Protein AF-A0A9D1Z4T7-F1 (afdb_monomer_lite)

Radius of gyration: 43.43 Å; chains: 1; bounding box: 128×98×97 Å

InterPro domains:
  IPR003540 ADP ribosyltransferase [PF03496] (387-514)
  IPR003540 ADP ribosyltransferase [PF03496] (597-649)
  IPR025295 eCIS core domain [PF13699] (48-120)

Sequence (716 aa):
MTSQVYRARRRGKAALAPRAPQAKGPSLEQLRGGAMPTAEQLGHKVDLPQAIRGKMEASFGADLGGVELYESQTVAQAGAQAMTMGNKIGFAPGALDFASSAGQALLGHELSHVVSQARGEVAGRGFLNNQALEARADREGAMAAAGENVYSGPVTPISTASTALSAAGPMQAKKPKEKKAEKALAYMTSDGRSQEVDQYFAGKFGDAQNRGAMSNSHMFRLFSRQSYGKSQEEKDDLYDMYTNADRRGEYLAHVQGLVNQTMNMDMDAFKLEKEKDLLKGGQRVHDVTTDLLALSDVVKDNQKDLGYSDSFVKEQFGARREYMINAKNDVRGRLREIVGQAEKGSTAASPRNQLAFGETGQNQGFEDFKTRFLEGNRKKALSDVAEQYNAVSMSQYEAATPEQRAAAKDYIRDSRDMNGLLRGNVEIPQEQRAELEEKIEQVSSMMQTTESDQTGYRAISDAALLPLLSQAGMEDVIKANGTIDHEALLRQKDRMIGMTFQDKGFVSTTAASQFAEKWGEGIGRRDLNFFKQRALERRGITQEERERKENKPLLEDLEGERGKKMSVANRQQYYGALADNLLKGDEAIKESDIGSHTMEIALPKGSKAAYIDSASTISGKLGENTLPHQQMEILLNRGSRFRISDILPKLDEHGKSLPNQFRIIMELLQEEEEQGGTSEVSAPPAETAGQSLDVDSMSPAEKKKYMIQKLNGMRG

Organism: NCBI:txid2838622

Foldseek 3Di:
DDDDDDDDDDDDDPDDDDDPDDDDADDLVCLQVQDDQDPVQLAAWDDDDPVLQVLLCLQAVERLVQAIEGAHCNCVNNQFQWKEFQRYIRGHPPSADPVDLNNQLVVQLNVLLNSCQLVVVAADGGADDDPVSSVLSNVRSNCSSVSHHSDDDPDDYSPPPPPRSPGGGYMYGHHPPPDLLNVLLVLLVDPPLLVVQLVLCCVVPVGSVCLDQPPDPLLSLLLSLVCGPDDSVVNVVSSCCSRPPVNVVVVLVVLLVLVVVLLPDQLVLLPQDDPVSLSVCLNVLSSSLSNLVSSLVVCVVCVVVNVHDPCCSCQVSVLSNVSSVLSNVVSSVVSCVVVVNDDPPPPDDPPPSPQDDDDDDGNPSSVVSSVVVVVVVLLVVLVVLCVVLVVQQLVLLVVADPLLLVLLLVCVVPVCVLLCVLQVNDDDPPVCVVVSVSSLVSPQVSWDFFQAKAKFKAKDKQVVCVVVCVVLVNCVQQDLLGFGVLVVCQVVVVSQAQDKDWRQGKDKTARRNVLNVVVLVCHLVVCQLVSLLSSCVSVDADPVLCPDPQLVVLCCCCVDPNVVVDDPVVNSVSSVSNSVVPQDDPSRTDSLSMEIEMEIEIQGGGAIWHFRWNCCSPPVDDDPPCSVPTRRIIMHHRGWMKRFNDKAFDADPVRHGDPRYIYTYIYTDDPVCVPPDPPPPPDDDPPDDDDDDDLVPDDPVVNVVVVVVVVVVVVD

Secondary structure (DSSP, 8-state):
-----------PPP-PPPPPPPPPPPPHHHHHTTPPPPHHHH-EEE---HHHHHHHHHHHTS--TT-EEEE-HHHHHTT-SEEEETTEEEE-TTT--SSSHHHHHHHHHHHHHHHHHHTTSS--SSB---HHHHHHHHHHHHHHHHT--S--S-PPP--TT-TT-SS-SPBEEE-----HHHHHHHHHH--HHHHHHHHHHHHHHSSTT--TT---HHHHHHHHHHSTT--HHHHHHHHHHHH-GGGHHHHHHHHHHHHHHHHHS-GGGG---SHHHHHHHHHHHHHHHHHHHHHHHHHHHTTTTTT--HHIIIIIIHHHHHHHHHHHHHHHHHHHHHHT---TT-----TT------SSSTTHHHHHHHHHHHHHHHHHHHHHHHHHHHHHHHHHHHHS-HHHHHHHHHHHH--HHHHHHHHT-S---HHHHHHHHHHHHHHHHT-EE-SS-EEEEEEEEHHHHHHHHHHTT-GGGB-TTS-B-HHHHHHTGGGTTT-EEE-SS-EEEES-HHHHHHHHTTHHHHHHHHHHHHHHHHH---HHHHHSTTTHHHHHHHHSHHHHHS-HHHHHHHHHHHHHHH--GGG---GGGS-EEEEEEEE-TT-EEEE--HHHHHHS---TT-GGG---EEEEPTT-EEEEEEEEEEE-TTSPEEEEEEEEEEEEPPGGGGSS-------S--SS------STTS-HHHHHHHHHHHHHHTT-

Structure (mmCIF, N/CA/C/O backbone):
data_AF-A0A9D1Z4T7-F1
#
_entry.id   AF-A0A9D1Z4T7-F1
#
loop_
_atom_site.group_PDB
_atom_site.id
_atom_site.type_symbol
_atom_site.label_atom_id
_atom_site.label_alt_id
_atom_site.label_comp_id
_atom_site.label_asym_id
_atom_site.label_entity_id
_atom_site.label_seq_id
_atom_site.pdbx_PDB_ins_code
_atom_site.Cartn_x
_atom_site.Cartn_y
_atom_site.Cartn_z
_atom_site.occupancy
_atom_site.B_iso_or_equiv
_atom_site.auth_seq_id
_atom_site.auth_comp_id
_atom_site.auth_asym_id
_atom_site.auth_atom_id
_atom_site.pdbx_PDB_model_num
ATOM 1 N N . MET A 1 1 ? 48.110 54.862 -19.129 1.00 35.59 1 MET A N 1
ATOM 2 C CA . MET A 1 1 ? 47.357 54.485 -17.915 1.00 35.59 1 MET A CA 1
ATOM 3 C C . MET A 1 1 ? 47.207 52.965 -17.935 1.00 35.59 1 MET A C 1
ATOM 5 O O . MET A 1 1 ? 46.443 52.466 -18.742 1.00 35.59 1 MET A O 1
ATOM 9 N N . THR A 1 2 ? 48.229 52.233 -17.463 1.00 29.23 2 THR A N 1
ATOM 10 C CA . THR A 1 2 ? 48.424 51.679 -16.086 1.00 29.23 2 THR A CA 1
ATOM 11 C C . THR A 1 2 ? 47.666 50.347 -15.907 1.00 29.23 2 THR A C 1
ATOM 13 O O . THR A 1 2 ? 46.447 50.378 -15.879 1.00 29.23 2 THR A O 1
ATOM 16 N N . SER A 1 3 ? 48.308 49.165 -16.047 1.00 24.89 3 SER A N 1
ATOM 17 C CA . SER A 1 3 ? 49.185 48.422 -15.081 1.00 24.89 3 SER A CA 1
ATOM 18 C C . SER A 1 3 ? 48.351 47.784 -13.944 1.00 24.89 3 SER A C 1
ATOM 20 O O . SER A 1 3 ? 47.510 48.493 -13.415 1.00 24.89 3 SER A O 1
ATOM 22 N N . GLN A 1 4 ? 48.417 46.511 -13.510 1.00 28.38 4 GLN A N 1
ATOM 23 C CA . GLN A 1 4 ? 49.455 45.462 -13.319 1.00 28.38 4 GLN A CA 1
ATOM 24 C C . GLN A 1 4 ? 48.747 44.072 -13.409 1.00 28.38 4 GLN A C 1
ATOM 26 O O . GLN A 1 4 ? 47.584 43.990 -13.039 1.00 28.38 4 GLN A O 1
ATOM 31 N N . VAL A 1 5 ? 49.221 42.947 -13.970 1.00 37.22 5 VAL A N 1
ATOM 32 C CA . VAL A 1 5 ? 50.408 42.074 -13.779 1.00 37.22 5 VAL A CA 1
ATOM 33 C C . VAL A 1 5 ? 50.626 41.530 -12.358 1.00 37.22 5 VAL A C 1
ATOM 35 O O . VAL A 1 5 ? 51.146 42.247 -11.517 1.00 37.22 5 VAL A O 1
ATOM 38 N N . TYR A 1 6 ? 50.428 40.213 -12.175 1.00 25.22 6 TYR A N 1
ATOM 39 C CA . TYR A 1 6 ? 51.350 39.341 -11.423 1.00 25.22 6 TYR A CA 1
ATOM 40 C C . TYR A 1 6 ? 51.394 37.903 -12.004 1.00 25.22 6 TYR A C 1
ATOM 42 O O . TYR A 1 6 ? 50.401 37.182 -12.027 1.00 25.22 6 TYR A O 1
ATOM 50 N N . ARG A 1 7 ? 52.585 37.517 -12.504 1.00 29.53 7 ARG A N 1
ATOM 51 C CA . ARG A 1 7 ? 53.082 36.142 -12.793 1.00 29.53 7 ARG A CA 1
ATOM 52 C C . ARG A 1 7 ? 53.357 35.416 -11.450 1.00 29.53 7 ARG A C 1
ATOM 54 O O . ARG A 1 7 ? 53.433 36.088 -10.436 1.00 29.53 7 ARG A O 1
ATOM 61 N N . ALA A 1 8 ? 53.593 34.108 -11.294 1.00 27.72 8 ALA A N 1
ATOM 62 C CA . ALA A 1 8 ? 54.544 33.163 -11.911 1.00 27.72 8 ALA A CA 1
ATOM 63 C C . ALA A 1 8 ? 54.361 31.804 -11.157 1.00 27.72 8 ALA A C 1
ATOM 65 O O . ALA A 1 8 ? 53.869 31.816 -10.039 1.00 27.72 8 ALA A O 1
ATOM 66 N N . ARG A 1 9 ? 54.736 30.598 -11.609 1.00 23.77 9 ARG A N 1
ATOM 67 C CA . ARG A 1 9 ? 56.017 30.156 -12.185 1.00 23.77 9 ARG A CA 1
ATOM 68 C C . ARG A 1 9 ? 55.838 28.857 -12.982 1.00 23.77 9 ARG A C 1
ATOM 70 O O . ARG A 1 9 ? 55.333 27.865 -12.471 1.00 23.77 9 ARG A O 1
ATOM 77 N N . ARG A 1 10 ? 56.417 28.835 -14.185 1.00 33.09 10 ARG A N 1
ATOM 78 C CA . ARG A 1 10 ? 56.965 27.614 -14.790 1.00 33.09 10 ARG A CA 1
ATOM 79 C C . ARG A 1 10 ? 58.245 27.220 -14.040 1.00 33.09 10 ARG A C 1
ATOM 81 O O . ARG A 1 10 ? 59.089 28.081 -13.796 1.00 33.09 10 ARG A O 1
ATOM 88 N N . ARG A 1 11 ? 58.433 25.925 -13.779 1.00 27.83 11 ARG A N 1
ATOM 89 C CA . ARG A 1 11 ? 59.758 25.281 -13.748 1.00 27.83 11 ARG A CA 1
ATOM 90 C C . ARG A 1 11 ? 59.817 24.272 -14.897 1.00 27.83 11 ARG A C 1
ATOM 92 O O . ARG A 1 11 ? 58.804 23.683 -15.256 1.00 27.83 11 ARG A O 1
ATOM 99 N N . GLY A 1 12 ? 60.972 24.239 -15.552 1.00 26.50 12 GLY A N 1
ATOM 100 C CA . GLY A 1 12 ? 61.165 23.744 -16.908 1.00 26.50 12 GLY A CA 1
ATOM 101 C C . GLY A 1 12 ? 61.064 22.233 -17.100 1.00 26.50 12 GLY A C 1
ATOM 102 O O . GLY A 1 12 ? 61.137 21.444 -16.165 1.00 26.50 12 GLY A O 1
ATOM 103 N N . LYS A 1 13 ? 60.926 21.884 -18.382 1.00 30.98 13 LYS A N 1
ATOM 104 C CA . LYS A 1 13 ? 61.058 20.544 -18.949 1.00 30.98 13 LYS A CA 1
ATOM 105 C C . LYS A 1 13 ? 62.427 19.945 -18.603 1.00 30.98 13 LYS A C 1
ATOM 107 O O . LYS A 1 13 ? 63.443 20.529 -18.967 1.00 30.98 13 LYS A O 1
ATOM 112 N N . ALA A 1 14 ? 62.434 18.738 -18.045 1.00 30.55 14 ALA A N 1
ATOM 113 C CA . ALA A 1 14 ? 63.383 17.722 -18.485 1.00 30.55 14 ALA A CA 1
ATOM 114 C C . ALA A 1 14 ? 62.743 17.029 -19.697 1.00 30.55 14 ALA A C 1
ATOM 116 O O . ALA A 1 14 ? 61.605 16.564 -19.624 1.00 30.55 14 ALA A O 1
ATOM 117 N N . ALA A 1 15 ? 63.417 17.064 -20.844 1.00 30.42 15 ALA A N 1
ATOM 118 C CA . ALA A 1 15 ? 62.935 16.452 -22.072 1.00 30.42 15 ALA A CA 1
ATOM 119 C C . ALA A 1 15 ? 63.027 14.922 -21.967 1.00 30.42 15 ALA A C 1
ATOM 121 O O . ALA A 1 15 ? 64.119 14.366 -21.970 1.00 30.42 15 ALA A O 1
ATOM 122 N N . LEU A 1 16 ? 61.879 14.247 -21.911 1.00 33.41 16 LEU A N 1
ATOM 123 C CA . LEU A 1 16 ? 61.762 12.881 -22.417 1.00 33.41 16 LEU A CA 1
ATOM 124 C C . LEU A 1 16 ? 61.602 12.989 -23.937 1.00 33.41 16 LEU A C 1
ATOM 126 O O . LEU A 1 16 ? 60.751 13.742 -24.418 1.00 33.41 16 LEU A O 1
ATOM 130 N N . ALA A 1 17 ? 62.459 12.293 -24.680 1.00 34.31 17 ALA A N 1
ATOM 131 C CA . ALA A 1 17 ? 62.397 12.218 -26.136 1.00 34.31 17 ALA A CA 1
ATOM 132 C C . ALA A 1 17 ? 60.986 11.801 -26.609 1.00 34.31 17 ALA A C 1
ATOM 134 O O . ALA A 1 17 ? 60.323 11.017 -25.921 1.00 34.31 17 ALA A O 1
ATOM 135 N N . PRO A 1 18 ? 60.499 12.294 -27.765 1.00 33.56 18 PRO A N 1
ATOM 136 C CA . PRO A 1 18 ? 59.221 11.851 -28.302 1.00 33.56 18 PRO A CA 1
ATOM 137 C C . PRO A 1 18 ? 59.297 10.350 -28.600 1.00 33.56 18 PRO A C 1
ATOM 139 O O . PRO A 1 18 ? 60.112 9.898 -29.402 1.00 33.56 18 PRO A O 1
ATOM 142 N N . ARG A 1 19 ? 58.442 9.571 -27.932 1.00 37.16 19 ARG A N 1
ATOM 143 C CA . ARG A 1 19 ? 58.205 8.167 -28.272 1.00 37.16 19 ARG A CA 1
ATOM 144 C C . ARG A 1 19 ? 57.609 8.147 -29.683 1.00 37.16 19 ARG A C 1
ATOM 146 O O . ARG A 1 19 ? 56.623 8.841 -29.930 1.00 37.16 19 ARG A O 1
ATOM 153 N N . ALA A 1 20 ? 58.235 7.410 -30.598 1.00 34.78 20 ALA A N 1
ATOM 154 C CA . ALA A 1 20 ? 57.762 7.265 -31.972 1.00 34.78 20 ALA A CA 1
ATOM 155 C C . ALA A 1 20 ? 56.278 6.833 -32.001 1.00 34.78 20 ALA A C 1
ATOM 157 O O . ALA A 1 20 ? 55.852 6.083 -31.114 1.00 34.78 20 ALA A O 1
ATOM 158 N N . PRO A 1 21 ? 55.478 7.293 -32.982 1.00 35.72 21 PRO A N 1
ATOM 159 C CA . PRO A 1 21 ? 54.086 6.877 -33.109 1.00 35.72 21 PRO A CA 1
ATOM 160 C C . PRO A 1 21 ? 54.022 5.355 -33.291 1.00 35.72 21 PRO A C 1
ATOM 162 O O . PRO A 1 21 ? 54.580 4.816 -34.243 1.00 35.72 21 PRO A O 1
ATOM 165 N N . GLN A 1 22 ? 53.353 4.657 -32.370 1.00 44.00 22 GLN A N 1
ATOM 166 C CA . GLN A 1 22 ? 53.022 3.243 -32.550 1.00 44.00 22 GLN A CA 1
ATOM 167 C C . GLN A 1 22 ? 52.047 3.125 -33.727 1.00 44.00 22 GLN A C 1
ATOM 169 O O . GLN A 1 22 ? 51.036 3.832 -33.766 1.00 44.00 22 GLN A O 1
ATOM 174 N N . ALA A 1 23 ? 52.358 2.260 -34.693 1.00 42.12 23 ALA A N 1
ATOM 175 C CA . ALA A 1 23 ? 51.471 1.974 -35.812 1.00 42.12 23 ALA A CA 1
ATOM 176 C C . ALA A 1 23 ? 50.106 1.502 -35.276 1.00 42.12 23 ALA A C 1
ATOM 178 O O . ALA A 1 23 ? 50.036 0.557 -34.491 1.00 42.12 23 ALA A O 1
ATOM 179 N N . LYS A 1 24 ? 49.015 2.175 -35.667 1.00 46.69 24 LYS A N 1
ATOM 180 C CA . LYS A 1 24 ? 47.655 1.701 -35.378 1.00 46.69 24 LYS A CA 1
ATOM 181 C C . LYS A 1 24 ? 47.441 0.391 -36.144 1.00 46.69 24 LYS A C 1
ATOM 183 O O . LYS A 1 24 ? 47.564 0.386 -37.367 1.00 46.69 24 LYS A O 1
ATOM 188 N N . GLY A 1 25 ? 47.164 -0.697 -35.425 1.00 49.88 25 GLY A N 1
ATOM 189 C CA . GLY A 1 25 ? 46.837 -1.994 -36.021 1.00 49.88 25 GLY A CA 1
ATOM 190 C C . GLY A 1 25 ? 45.512 -1.964 -36.801 1.00 49.88 25 GLY A C 1
ATOM 191 O O . GLY A 1 25 ? 44.742 -1.007 -36.663 1.00 49.88 25 GLY A O 1
ATOM 192 N N . PRO A 1 26 ? 45.240 -2.988 -37.632 1.00 52.41 26 PRO A N 1
ATOM 193 C CA . PRO A 1 26 ? 43.985 -3.100 -38.372 1.00 52.41 26 PRO A CA 1
ATOM 194 C C . PRO A 1 26 ? 42.777 -3.171 -37.425 1.00 52.41 26 PRO A C 1
ATOM 196 O O . PRO A 1 26 ? 42.833 -3.807 -36.372 1.00 52.41 26 PRO A O 1
ATOM 199 N N . SER A 1 27 ? 41.671 -2.523 -37.801 1.00 53.34 27 SER A N 1
ATOM 200 C CA . SER A 1 27 ? 40.417 -2.584 -37.047 1.00 53.34 27 SER A CA 1
ATOM 201 C C . SER A 1 27 ? 39.805 -3.989 -37.096 1.00 53.34 27 SER A C 1
ATOM 203 O O . SER A 1 27 ? 40.069 -4.784 -38.000 1.00 53.34 27 SER A O 1
ATOM 205 N N . LEU A 1 28 ? 38.922 -4.290 -36.144 1.00 49.91 28 LEU A N 1
ATOM 206 C CA . LEU A 1 28 ? 38.192 -5.561 -36.091 1.00 49.91 28 LEU A CA 1
ATOM 207 C C . LEU A 1 28 ? 37.354 -5.797 -37.368 1.00 49.91 28 LEU A C 1
ATOM 209 O O . LEU A 1 28 ? 37.189 -6.936 -37.787 1.00 49.91 28 LEU A O 1
ATOM 213 N N . GLU A 1 29 ? 36.890 -4.733 -38.035 1.00 49.91 29 GLU A N 1
ATOM 214 C CA . GLU A 1 29 ? 36.242 -4.792 -39.357 1.00 49.91 29 GLU A CA 1
ATOM 215 C C . GLU A 1 29 ? 37.217 -5.137 -40.490 1.00 49.91 29 GLU A C 1
ATOM 217 O O . GLU A 1 29 ? 36.871 -5.919 -41.372 1.00 49.91 29 GLU A O 1
ATOM 222 N N . GLN A 1 30 ? 38.452 -4.630 -40.447 1.00 56.03 30 GLN A N 1
ATOM 223 C CA . GLN A 1 30 ? 39.493 -4.971 -41.424 1.00 56.03 30 GLN A CA 1
ATOM 224 C C . GLN A 1 30 ? 39.951 -6.430 -41.268 1.00 56.03 30 GLN A C 1
ATOM 226 O O . GLN A 1 30 ? 40.103 -7.135 -42.264 1.00 56.03 30 GLN A O 1
ATOM 231 N N . LEU A 1 31 ? 40.074 -6.917 -40.029 1.00 53.84 31 LEU A N 1
ATOM 232 C CA . LEU A 1 31 ? 40.346 -8.329 -39.734 1.00 53.84 31 LEU A CA 1
ATOM 233 C C . LEU A 1 31 ? 39.171 -9.238 -40.144 1.00 53.84 31 LEU A C 1
ATOM 235 O O . LEU A 1 31 ? 39.383 -10.307 -40.717 1.00 53.84 31 LEU A O 1
ATOM 239 N N . ARG A 1 32 ? 37.920 -8.801 -39.929 1.00 52.25 32 ARG A N 1
ATOM 240 C CA . ARG A 1 32 ? 36.710 -9.499 -40.415 1.00 52.25 32 ARG A CA 1
ATOM 241 C C . ARG A 1 32 ? 36.641 -9.563 -41.943 1.00 52.25 32 ARG A C 1
ATOM 243 O O . ARG A 1 32 ? 36.168 -10.563 -42.471 1.00 52.25 32 ARG A O 1
ATOM 250 N N . GLY A 1 33 ? 37.152 -8.547 -42.640 1.00 52.56 33 GLY A N 1
ATOM 251 C CA . GLY A 1 33 ? 37.275 -8.504 -44.102 1.00 52.56 33 GLY A CA 1
ATOM 252 C C . GLY A 1 33 ? 38.430 -9.331 -44.684 1.00 52.56 33 GLY A C 1
ATOM 253 O O . GLY A 1 33 ? 38.653 -9.283 -45.891 1.00 52.56 33 GLY A O 1
ATOM 254 N N . GLY A 1 34 ? 39.173 -10.077 -43.856 1.00 51.28 34 GLY A N 1
ATOM 255 C CA . GLY A 1 34 ? 40.277 -10.933 -44.299 1.00 51.28 34 GLY A CA 1
ATOM 256 C C . GLY A 1 34 ? 41.631 -10.230 -44.428 1.00 51.28 34 GLY A C 1
ATOM 257 O O . GLY A 1 34 ? 42.542 -10.799 -45.028 1.00 51.28 34 GLY A O 1
ATOM 258 N N . ALA A 1 35 ? 41.795 -9.017 -43.881 1.00 55.53 35 ALA A N 1
ATOM 259 C CA . ALA A 1 35 ? 43.108 -8.383 -43.804 1.00 55.53 35 ALA A CA 1
ATOM 260 C C . ALA A 1 35 ? 44.002 -9.158 -42.826 1.00 55.53 35 ALA A C 1
ATOM 262 O O . ALA A 1 35 ? 43.663 -9.334 -41.658 1.00 55.53 35 ALA A O 1
ATOM 263 N N . MET A 1 36 ? 45.148 -9.616 -43.319 1.00 56.28 36 MET A N 1
ATOM 264 C CA . MET A 1 36 ? 46.124 -10.378 -42.544 1.00 56.28 36 MET A CA 1
ATOM 265 C C . MET A 1 36 ? 47.027 -9.407 -41.772 1.00 56.28 36 MET A C 1
ATOM 267 O O . MET A 1 36 ? 47.602 -8.518 -42.408 1.00 56.28 36 MET A O 1
ATOM 271 N N . PRO A 1 37 ? 47.214 -9.562 -40.448 1.00 60.50 37 PRO A N 1
ATOM 272 C CA . PRO A 1 37 ? 48.239 -8.816 -39.732 1.00 60.50 37 PRO A CA 1
ATOM 273 C C . PRO A 1 37 ? 49.624 -9.106 -40.334 1.00 60.50 37 PRO A C 1
ATOM 275 O O . PRO A 1 37 ? 50.024 -10.267 -40.456 1.00 60.50 37 PRO A O 1
ATOM 278 N N . THR A 1 38 ? 50.377 -8.075 -40.719 1.00 62.81 38 THR A N 1
ATOM 279 C CA . THR A 1 38 ? 51.785 -8.222 -41.117 1.00 62.81 38 THR A CA 1
ATOM 280 C C . THR A 1 38 ? 52.626 -8.702 -39.928 1.00 62.81 38 THR A C 1
ATOM 282 O O . THR A 1 38 ? 52.229 -8.566 -38.771 1.00 62.81 38 THR A O 1
ATOM 285 N N . ALA A 1 39 ? 53.819 -9.253 -40.183 1.00 58.50 39 ALA A N 1
ATOM 286 C CA . ALA A 1 39 ? 54.732 -9.661 -39.107 1.00 58.50 39 ALA A CA 1
ATOM 287 C C . ALA A 1 39 ? 55.070 -8.495 -38.151 1.00 58.50 39 ALA A C 1
ATOM 289 O O . ALA A 1 39 ? 55.220 -8.703 -36.953 1.00 58.50 39 ALA A O 1
ATOM 290 N N . GLU A 1 40 ? 55.097 -7.263 -38.666 1.00 57.31 40 GLU A N 1
ATOM 291 C CA . GLU A 1 40 ? 55.270 -6.029 -37.887 1.00 57.31 40 GLU A CA 1
ATOM 292 C C . GLU A 1 40 ? 54.035 -5.693 -37.025 1.00 57.31 40 GLU A C 1
ATOM 294 O O . GLU A 1 40 ? 54.168 -5.096 -35.960 1.00 57.31 40 GLU A O 1
ATOM 299 N N . GLN A 1 41 ? 52.834 -6.100 -37.453 1.00 63.69 41 GLN A N 1
ATOM 300 C CA . GLN A 1 41 ? 51.561 -5.889 -36.746 1.00 63.69 41 GLN A CA 1
ATOM 301 C C . GLN A 1 41 ? 51.259 -6.972 -35.698 1.00 63.69 41 GLN A C 1
ATOM 303 O O . GLN A 1 41 ? 50.492 -6.723 -34.763 1.00 63.69 41 GLN A O 1
ATOM 308 N N . LEU A 1 42 ? 51.858 -8.161 -35.827 1.00 66.50 42 LEU A N 1
ATOM 309 C CA . LEU A 1 42 ? 51.815 -9.204 -34.798 1.00 66.50 42 LEU A CA 1
ATOM 310 C C . LEU A 1 42 ? 52.702 -8.865 -33.594 1.00 66.50 42 LEU A C 1
ATOM 312 O O . LEU A 1 42 ? 52.468 -9.406 -32.524 1.00 66.50 42 LEU A O 1
ATOM 316 N N . GLY A 1 43 ? 53.620 -7.905 -33.710 1.00 74.50 43 GLY A N 1
ATOM 317 C CA . GLY A 1 43 ? 54.406 -7.409 -32.582 1.00 74.50 43 GLY A CA 1
ATOM 318 C C . GLY A 1 43 ? 55.694 -8.199 -32.354 1.00 74.50 43 GLY A C 1
ATOM 319 O O . GLY A 1 43 ? 56.370 -8.593 -33.304 1.00 74.50 43 GLY A O 1
ATOM 320 N N . HIS A 1 44 ? 56.090 -8.368 -31.093 1.00 81.50 44 HIS A N 1
ATOM 321 C CA . HIS A 1 44 ? 57.402 -8.915 -30.740 1.00 81.50 44 HIS A CA 1
ATOM 322 C C . HIS A 1 44 ? 57.407 -10.441 -30.821 1.00 81.50 44 HIS A C 1
ATOM 324 O O . HIS A 1 44 ? 56.557 -11.087 -30.218 1.00 81.50 44 HIS A O 1
ATOM 330 N N . LYS A 1 45 ? 58.371 -11.029 -31.538 1.00 85.81 45 LYS A N 1
ATOM 331 C CA . LYS A 1 45 ? 58.524 -12.489 -31.604 1.00 85.81 45 LYS A CA 1
ATOM 332 C C . LYS A 1 45 ? 58.961 -13.042 -30.244 1.00 85.81 45 LYS A C 1
ATOM 334 O O . LYS A 1 45 ? 59.844 -12.473 -29.604 1.00 85.81 45 LYS A O 1
ATOM 339 N N . VAL A 1 46 ? 58.356 -14.153 -29.838 1.00 87.00 46 VAL A N 1
ATOM 340 C CA . VAL A 1 46 ? 58.652 -14.870 -28.594 1.00 87.00 46 VAL A CA 1
ATOM 341 C C . VAL A 1 46 ? 59.142 -16.272 -28.940 1.00 87.00 46 VAL A C 1
ATOM 343 O O . VAL A 1 46 ? 58.511 -16.984 -29.722 1.00 87.00 46 VAL A O 1
ATOM 346 N N . ASP A 1 47 ? 60.264 -16.681 -28.354 1.00 87.38 47 ASP A N 1
ATOM 347 C CA . ASP A 1 47 ? 60.785 -18.032 -28.544 1.00 87.38 47 ASP A CA 1
ATOM 348 C C . ASP A 1 47 ? 59.999 -19.037 -27.703 1.00 87.38 47 ASP A C 1
ATOM 350 O O . ASP A 1 47 ? 59.746 -18.821 -26.518 1.00 87.38 47 ASP A O 1
ATOM 354 N N . LEU A 1 48 ? 59.633 -20.165 -28.314 1.00 86.12 48 LEU A N 1
ATOM 355 C CA . LEU A 1 48 ? 59.022 -21.290 -27.613 1.00 86.12 48 LEU A CA 1
ATOM 356 C C . LEU A 1 48 ? 60.124 -22.103 -26.904 1.00 86.12 48 LEU A C 1
ATOM 358 O O . LEU A 1 48 ? 60.946 -22.710 -27.599 1.00 86.12 48 LEU A O 1
ATOM 362 N N . PRO A 1 49 ? 60.159 -22.169 -25.556 1.00 90.50 49 PRO A N 1
ATOM 363 C CA . PRO A 1 49 ? 61.206 -22.896 -24.843 1.00 90.50 49 PRO A CA 1
ATOM 364 C C . PRO A 1 49 ? 61.230 -24.379 -25.217 1.00 90.50 49 PRO A C 1
ATOM 366 O O . PRO A 1 49 ? 60.183 -25.024 -25.277 1.00 90.50 49 PRO A O 1
ATOM 369 N N . GLN A 1 50 ? 62.426 -24.946 -25.400 1.00 86.31 50 GLN A N 1
ATOM 370 C CA . GLN A 1 50 ? 62.611 -26.315 -25.903 1.00 86.31 50 GLN A CA 1
ATOM 371 C C . GLN A 1 50 ? 61.862 -27.378 -25.081 1.00 86.31 50 GLN A C 1
ATOM 373 O O . GLN A 1 50 ? 61.271 -28.289 -25.653 1.00 86.31 50 GLN A O 1
ATOM 378 N N . ALA A 1 51 ? 61.836 -27.246 -23.751 1.00 87.56 51 ALA A N 1
ATOM 379 C CA . ALA A 1 51 ? 61.118 -28.173 -22.875 1.00 87.56 51 ALA A CA 1
ATOM 380 C C . ALA A 1 51 ? 59.592 -28.131 -23.088 1.00 87.56 51 ALA A C 1
ATOM 382 O O . ALA A 1 51 ? 58.934 -29.169 -23.085 1.00 87.56 51 ALA A O 1
ATOM 383 N N . ILE A 1 52 ? 59.031 -26.938 -23.313 1.00 89.88 52 ILE A N 1
ATOM 384 C CA . ILE A 1 52 ? 57.602 -26.766 -23.604 1.00 89.88 52 ILE A CA 1
ATOM 385 C C . ILE A 1 52 ? 57.296 -27.235 -25.026 1.00 89.88 52 ILE A C 1
ATOM 387 O O . ILE A 1 52 ? 56.300 -27.924 -25.225 1.00 89.88 52 ILE A O 1
ATOM 391 N N . ARG A 1 53 ? 58.172 -26.935 -25.994 1.00 88.31 53 ARG A N 1
ATOM 392 C CA . ARG A 1 53 ? 58.065 -27.439 -27.368 1.00 88.31 53 ARG A CA 1
ATOM 393 C C . ARG A 1 53 ? 57.992 -28.964 -27.386 1.00 88.31 53 ARG A C 1
ATOM 395 O O . ARG A 1 53 ? 56.999 -29.489 -27.864 1.00 88.31 53 ARG A O 1
ATOM 402 N N . GLY A 1 54 ? 58.958 -29.656 -26.778 1.00 86.88 54 GLY A N 1
ATOM 403 C CA . GLY A 1 54 ? 58.983 -31.122 -26.755 1.00 86.88 54 GLY A CA 1
ATOM 404 C C . GLY A 1 54 ? 57.754 -31.737 -26.076 1.00 86.88 54 GLY A C 1
ATOM 405 O O . GLY A 1 54 ? 57.225 -32.741 -26.544 1.00 86.88 54 GLY A O 1
ATOM 406 N N . LYS A 1 55 ? 57.240 -31.103 -25.013 1.00 90.31 55 LYS A N 1
ATOM 407 C CA . LYS A 1 55 ? 55.990 -31.516 -24.356 1.00 90.31 55 LYS A CA 1
ATOM 408 C C . LYS A 1 55 ? 54.772 -31.380 -25.279 1.00 90.31 55 LYS A C 1
ATOM 410 O O . LYS A 1 55 ? 53.960 -32.301 -25.363 1.00 90.31 55 LYS A O 1
ATOM 415 N N . MET A 1 56 ? 54.640 -30.247 -25.967 1.00 91.62 56 MET A N 1
ATOM 416 C CA . MET A 1 56 ? 53.526 -29.998 -26.888 1.00 91.62 56 MET A CA 1
ATOM 417 C C . MET A 1 56 ? 53.627 -30.879 -28.143 1.00 91.62 56 MET A C 1
ATOM 419 O O . MET A 1 56 ? 52.624 -31.439 -28.571 1.00 91.62 56 MET A O 1
ATOM 423 N N . GLU A 1 57 ? 54.829 -31.076 -28.687 1.00 88.62 57 GLU A N 1
ATOM 424 C CA . GLU A 1 57 ? 55.096 -31.970 -29.824 1.00 88.62 57 GLU A CA 1
ATOM 425 C C . GLU A 1 57 ? 54.730 -33.420 -29.501 1.00 88.62 57 GLU A C 1
ATOM 427 O O . GLU A 1 57 ? 54.048 -34.067 -30.295 1.00 88.62 57 GLU A O 1
ATOM 432 N N . ALA A 1 58 ? 55.106 -33.911 -28.314 1.00 87.62 58 ALA A N 1
ATOM 433 C CA . ALA A 1 58 ? 54.713 -35.239 -27.847 1.00 87.62 58 ALA A CA 1
ATOM 434 C C . ALA A 1 58 ? 53.187 -35.367 -27.723 1.00 87.62 58 ALA A C 1
ATOM 436 O O . ALA A 1 58 ? 52.613 -36.344 -28.193 1.00 87.62 58 ALA A O 1
ATOM 437 N N . SER A 1 59 ? 52.531 -34.346 -27.162 1.00 88.44 59 SER A N 1
ATOM 438 C CA . SER A 1 59 ? 51.080 -34.342 -26.947 1.00 88.44 59 SER A CA 1
ATOM 439 C C . SER A 1 59 ? 50.291 -34.312 -28.264 1.00 88.44 59 SER A C 1
ATOM 441 O O . SER A 1 59 ? 49.311 -35.038 -28.417 1.00 88.44 59 SER A O 1
ATOM 443 N N . PHE A 1 60 ? 50.705 -33.495 -29.238 1.00 86.25 60 PHE A N 1
ATOM 444 C CA . PHE A 1 60 ? 50.009 -33.335 -30.524 1.00 86.25 60 PHE A CA 1
ATOM 445 C C . PHE A 1 60 ? 50.486 -34.299 -31.624 1.00 86.25 60 PHE A C 1
ATOM 447 O O . PHE A 1 60 ? 49.815 -34.423 -32.653 1.00 86.25 60 PHE A O 1
ATOM 454 N N . GLY A 1 61 ? 51.623 -34.978 -31.436 1.00 81.81 61 GLY A N 1
ATOM 455 C CA . GLY A 1 61 ? 52.225 -35.850 -32.448 1.00 81.81 61 GLY A CA 1
ATOM 456 C C . GLY A 1 61 ? 52.601 -35.102 -33.734 1.00 81.81 61 GLY A C 1
ATOM 457 O O . GLY A 1 61 ? 52.435 -35.638 -34.829 1.00 81.81 61 GLY A O 1
ATOM 458 N N . ALA A 1 62 ? 53.036 -33.844 -33.615 1.00 78.75 62 ALA A N 1
ATOM 459 C CA . ALA A 1 62 ? 53.342 -32.952 -34.733 1.00 78.75 62 ALA A CA 1
ATOM 460 C C . ALA A 1 62 ? 54.655 -32.196 -34.487 1.00 78.75 62 ALA A C 1
ATOM 462 O O . ALA A 1 62 ? 54.962 -31.878 -33.343 1.00 78.75 62 ALA A O 1
ATOM 463 N N . ASP A 1 63 ? 55.401 -31.890 -35.555 1.00 80.94 63 ASP A N 1
ATOM 464 C CA . ASP A 1 63 ? 56.576 -31.010 -35.499 1.00 80.94 63 ASP A CA 1
ATOM 465 C C . ASP A 1 63 ? 56.119 -29.551 -35.353 1.00 80.94 63 ASP A C 1
ATOM 467 O O . ASP A 1 63 ? 55.398 -29.026 -36.207 1.00 80.94 63 ASP A O 1
ATOM 471 N N . LEU A 1 64 ? 56.522 -28.899 -34.259 1.00 81.75 64 LEU A N 1
ATOM 472 C CA . LEU A 1 64 ? 56.174 -27.509 -33.959 1.00 81.75 64 LEU A CA 1
ATOM 473 C C . LEU A 1 64 ? 57.345 -26.550 -34.223 1.00 81.75 64 LEU A C 1
ATOM 475 O O . LEU A 1 64 ? 57.262 -25.362 -33.896 1.00 81.75 64 LEU A O 1
ATOM 479 N N . GLY A 1 65 ? 58.430 -27.024 -34.844 1.00 78.38 65 GLY A N 1
ATOM 480 C CA . GLY A 1 65 ? 59.607 -26.226 -35.185 1.00 78.38 65 GLY A CA 1
ATOM 481 C C . GLY A 1 65 ? 59.312 -25.042 -36.110 1.00 78.38 65 GLY A C 1
ATOM 482 O O . GLY A 1 65 ? 60.011 -24.031 -36.046 1.00 78.38 65 GLY A O 1
ATOM 483 N N . GLY A 1 66 ? 58.250 -25.137 -36.919 1.00 78.38 66 GLY A N 1
ATOM 484 C CA . GLY A 1 66 ? 57.781 -24.078 -37.818 1.00 78.38 66 GLY A CA 1
ATOM 485 C C . GLY A 1 66 ? 56.784 -23.081 -37.211 1.00 78.38 66 GLY A C 1
ATOM 486 O O . GLY A 1 66 ? 56.340 -22.187 -37.931 1.00 78.38 66 GLY A O 1
ATOM 487 N N . VAL A 1 67 ? 56.398 -23.223 -35.936 1.00 85.44 67 VAL A N 1
ATOM 488 C CA . VAL A 1 67 ? 55.430 -22.327 -35.276 1.00 85.44 67 VAL A CA 1
ATOM 489 C C . VAL A 1 67 ? 56.109 -21.045 -34.798 1.00 85.44 67 VAL A C 1
ATOM 491 O O . VAL A 1 67 ? 57.138 -21.082 -34.120 1.00 85.44 67 VAL A O 1
ATOM 494 N N . GLU A 1 68 ? 55.499 -19.903 -35.111 1.00 88.12 68 GLU A N 1
ATOM 495 C CA . GLU A 1 68 ? 55.976 -18.581 -34.707 1.00 88.12 68 GLU A CA 1
ATOM 496 C C . GLU A 1 68 ? 55.026 -17.948 -33.686 1.00 88.12 68 GLU A C 1
ATOM 498 O O . GLU A 1 68 ? 53.844 -17.745 -33.972 1.00 88.12 68 GLU A O 1
ATOM 503 N N . LEU A 1 69 ? 55.550 -17.612 -32.503 1.00 88.94 69 LEU A N 1
ATOM 504 C CA . LEU A 1 69 ? 54.791 -16.951 -31.442 1.00 88.94 69 LEU A CA 1
ATOM 505 C C . LEU A 1 69 ? 55.109 -15.459 -31.413 1.00 88.94 69 LEU A C 1
ATOM 507 O O . LEU A 1 69 ? 56.264 -15.058 -31.575 1.00 88.94 69 LEU A O 1
ATOM 511 N N . TYR A 1 70 ? 54.092 -14.648 -31.152 1.00 89.00 70 TYR A N 1
ATOM 512 C CA . TYR A 1 70 ? 54.220 -13.203 -31.039 1.00 89.00 70 TYR A CA 1
ATOM 513 C C . TYR A 1 70 ? 53.471 -12.668 -29.822 1.00 89.00 70 TYR A C 1
ATOM 515 O O . TYR A 1 70 ? 52.366 -13.110 -29.517 1.00 89.00 70 TYR A O 1
ATOM 523 N N . GLU A 1 71 ? 54.038 -11.658 -29.174 1.00 86.12 71 GLU A N 1
ATOM 524 C CA . GLU A 1 71 ? 53.341 -10.795 -28.230 1.00 86.12 71 GLU A CA 1
ATOM 525 C C . GLU A 1 71 ? 52.799 -9.566 -28.978 1.00 86.12 71 GLU A C 1
ATOM 527 O O . GLU A 1 71 ? 53.553 -8.739 -29.502 1.00 86.12 71 GLU A O 1
ATOM 532 N N . SER A 1 72 ? 51.470 -9.464 -29.051 1.00 83.25 72 SER A N 1
ATOM 533 C CA . SER A 1 72 ? 50.743 -8.620 -29.995 1.00 83.25 72 SER A CA 1
ATOM 534 C C . SER A 1 72 ? 49.737 -7.695 -29.319 1.00 83.25 72 SER A C 1
ATOM 536 O O . SER A 1 72 ? 48.664 -8.112 -28.873 1.00 83.25 72 SER A O 1
ATOM 538 N N . GLN A 1 73 ? 50.006 -6.389 -29.353 1.00 77.25 73 GLN A N 1
ATOM 539 C CA . GLN A 1 73 ? 49.026 -5.384 -28.930 1.00 77.25 73 GLN A CA 1
ATOM 540 C C . GLN A 1 73 ? 47.753 -5.413 -29.799 1.00 77.25 73 GLN A C 1
ATOM 542 O O . GLN A 1 73 ? 46.666 -5.111 -29.307 1.00 77.25 73 GLN A O 1
ATOM 547 N N . THR A 1 74 ? 47.874 -5.808 -31.071 1.00 75.75 74 THR A N 1
ATOM 548 C CA . THR A 1 74 ? 46.755 -5.948 -32.016 1.00 75.75 74 THR A CA 1
ATOM 549 C C . THR A 1 74 ? 45.753 -7.007 -31.549 1.00 75.75 74 THR A C 1
ATOM 551 O O . THR A 1 74 ? 44.547 -6.786 -31.622 1.00 75.75 74 THR A O 1
ATOM 554 N N . VAL A 1 75 ? 46.234 -8.123 -30.989 1.00 76.44 75 VAL A N 1
ATOM 555 C CA . VAL A 1 75 ? 45.378 -9.186 -30.426 1.00 76.44 75 VAL A CA 1
ATOM 556 C C . VAL A 1 75 ? 44.594 -8.680 -29.212 1.00 76.44 75 VAL A C 1
ATOM 558 O O . VAL A 1 75 ? 43.386 -8.904 -29.121 1.00 76.44 75 VAL A O 1
ATOM 561 N N . ALA A 1 76 ? 45.239 -7.904 -28.334 1.00 73.88 76 ALA A N 1
ATOM 562 C CA . ALA A 1 76 ? 44.569 -7.269 -27.199 1.00 73.88 76 ALA A CA 1
ATOM 563 C C . ALA A 1 76 ? 43.508 -6.244 -27.644 1.00 73.88 76 ALA A C 1
ATOM 565 O O . ALA A 1 76 ? 42.406 -6.208 -27.099 1.00 73.88 76 ALA A O 1
ATOM 566 N N . GLN A 1 77 ? 43.810 -5.430 -28.663 1.00 71.19 77 GLN A N 1
ATOM 567 C CA . GLN A 1 77 ? 42.867 -4.459 -29.238 1.00 71.19 77 GLN A CA 1
ATOM 568 C C . GLN A 1 77 ? 41.671 -5.131 -29.929 1.00 71.19 77 GLN A C 1
ATOM 570 O O . GLN A 1 77 ? 40.586 -4.554 -29.968 1.00 71.19 77 GLN A O 1
ATOM 575 N N . ALA A 1 78 ? 41.843 -6.360 -30.421 1.00 66.19 78 ALA A N 1
ATOM 576 C CA . ALA A 1 78 ? 40.768 -7.183 -30.969 1.00 66.19 78 ALA A CA 1
ATOM 577 C C . ALA A 1 78 ? 39.896 -7.864 -29.889 1.00 66.19 78 ALA A C 1
ATOM 579 O O . ALA A 1 78 ? 38.951 -8.578 -30.228 1.00 66.19 78 ALA A O 1
ATOM 580 N N . GLY A 1 79 ? 40.189 -7.657 -28.599 1.00 66.44 79 GLY A N 1
ATOM 581 C CA . GLY A 1 79 ? 39.441 -8.250 -27.487 1.00 66.44 79 GLY A CA 1
ATOM 582 C C . GLY A 1 79 ? 39.656 -9.760 -27.328 1.00 66.44 79 GLY A C 1
ATOM 583 O O . GLY A 1 79 ? 38.787 -10.443 -26.789 1.00 66.44 79 GLY A O 1
ATOM 584 N N . ALA A 1 80 ? 40.783 -10.290 -27.812 1.00 78.19 80 ALA A N 1
ATOM 585 C CA . ALA A 1 80 ? 41.163 -11.696 -27.697 1.00 78.19 80 ALA A CA 1
ATOM 586 C C . ALA A 1 80 ? 42.365 -11.872 -26.751 1.00 78.19 80 ALA A C 1
ATOM 588 O O . ALA A 1 80 ? 43.175 -10.964 -26.579 1.00 78.19 80 ALA A O 1
ATOM 589 N N . GLN A 1 81 ? 42.481 -13.048 -26.131 1.00 83.12 81 GLN A N 1
ATOM 590 C CA . GLN A 1 81 ? 43.677 -13.472 -25.396 1.00 83.12 81 GLN A CA 1
ATOM 591 C C . GLN A 1 81 ? 44.757 -13.987 -26.349 1.00 83.12 81 GLN A C 1
ATOM 593 O O . GLN A 1 81 ? 45.939 -13.734 -26.119 1.00 83.12 81 GLN A O 1
ATOM 598 N N . ALA A 1 82 ? 44.352 -14.684 -27.411 1.00 87.44 82 ALA A N 1
ATOM 599 C CA . ALA A 1 82 ? 45.242 -15.194 -28.442 1.00 87.44 82 ALA A CA 1
ATOM 600 C C . ALA A 1 82 ? 44.513 -15.351 -29.786 1.00 87.44 82 ALA A C 1
ATOM 602 O O . ALA A 1 82 ? 43.280 -15.351 -29.843 1.00 87.44 82 ALA A O 1
ATOM 603 N N . MET A 1 83 ? 45.279 -15.414 -30.871 1.00 86.38 83 MET A N 1
ATOM 604 C CA . MET A 1 83 ? 44.783 -15.592 -32.232 1.00 86.38 83 MET A CA 1
ATOM 605 C C . MET A 1 83 ? 45.757 -16.442 -33.045 1.00 86.38 83 MET A C 1
ATOM 607 O O . MET A 1 83 ? 46.952 -16.143 -33.081 1.00 86.38 83 MET A O 1
ATOM 611 N N . THR A 1 84 ? 45.223 -17.438 -33.748 1.00 87.81 84 THR A N 1
ATOM 612 C CA . THR A 1 84 ? 45.969 -18.347 -34.621 1.00 87.81 84 THR A CA 1
ATOM 613 C C . THR A 1 84 ? 45.599 -18.151 -36.080 1.00 87.81 84 THR A C 1
ATOM 615 O O . THR A 1 84 ? 44.427 -18.012 -36.444 1.00 87.81 84 THR A O 1
ATOM 618 N N . MET A 1 85 ? 46.628 -18.171 -36.926 1.00 82.19 85 MET A N 1
ATOM 619 C CA . MET A 1 85 ? 46.505 -18.055 -38.369 1.00 82.19 85 MET A CA 1
ATOM 620 C C . MET A 1 85 ? 47.665 -18.782 -39.058 1.00 82.19 85 MET A C 1
ATOM 622 O O . MET A 1 85 ? 48.805 -18.307 -39.063 1.00 82.19 85 MET A O 1
ATOM 626 N N . GLY A 1 86 ? 47.384 -19.940 -39.654 1.00 81.31 86 GLY A N 1
ATOM 627 C CA . GLY A 1 86 ? 48.415 -20.818 -40.203 1.00 81.31 86 GLY A CA 1
ATOM 628 C C . GLY A 1 86 ? 49.396 -21.252 -39.114 1.00 81.31 86 GLY A C 1
ATOM 629 O O . GLY A 1 86 ? 48.995 -21.801 -38.095 1.00 81.31 86 GLY A O 1
ATOM 630 N N . ASN A 1 87 ? 50.686 -20.980 -39.315 1.00 82.31 87 ASN A N 1
ATOM 631 C CA . ASN A 1 87 ? 51.746 -21.275 -38.347 1.00 82.31 87 ASN A CA 1
ATOM 632 C C . ASN A 1 87 ? 52.067 -20.116 -37.383 1.00 82.31 87 ASN A C 1
ATOM 634 O O . ASN A 1 87 ? 53.031 -20.214 -36.622 1.00 82.31 87 ASN A O 1
ATOM 638 N N . LYS A 1 88 ? 51.313 -19.011 -37.434 1.00 85.88 88 LYS A N 1
ATOM 639 C CA . LYS A 1 88 ? 51.551 -17.816 -36.614 1.00 85.88 88 LYS A CA 1
ATOM 640 C C . LYS A 1 88 ? 50.513 -17.707 -35.510 1.00 85.88 88 LYS A C 1
ATOM 642 O O . LYS A 1 88 ? 49.314 -17.761 -35.784 1.00 85.88 88 LYS A O 1
ATOM 647 N N . ILE A 1 89 ? 50.984 -17.490 -34.286 1.00 88.81 89 ILE A N 1
ATOM 648 C CA . ILE A 1 89 ? 50.144 -17.313 -33.102 1.00 88.81 89 ILE A CA 1
ATOM 649 C C . ILE A 1 89 ? 50.494 -15.979 -32.447 1.00 88.81 89 ILE A C 1
ATOM 651 O O . ILE A 1 89 ? 51.637 -15.750 -32.053 1.00 88.81 89 ILE A O 1
ATOM 655 N N . GLY A 1 90 ? 49.513 -15.090 -32.327 1.00 88.88 90 GLY A N 1
ATOM 656 C CA . GLY A 1 90 ? 49.641 -13.846 -31.576 1.00 88.88 90 GLY A CA 1
ATOM 657 C C . GLY A 1 90 ? 48.952 -13.956 -30.222 1.00 88.88 90 GLY A C 1
ATOM 658 O O . GLY A 1 90 ? 47.790 -14.341 -30.160 1.00 88.88 90 GLY A O 1
ATOM 659 N N . PHE A 1 91 ? 49.627 -13.557 -29.150 1.00 89.50 91 PHE A N 1
ATOM 660 C CA . PHE A 1 91 ? 49.075 -13.462 -27.799 1.00 89.50 91 PHE A CA 1
ATOM 661 C C . PHE A 1 91 ? 48.923 -11.999 -27.400 1.00 89.50 91 PHE A C 1
ATOM 663 O O . PHE A 1 91 ? 49.779 -11.175 -27.716 1.00 89.50 91 PHE A O 1
ATOM 670 N N . ALA A 1 92 ? 47.858 -11.660 -26.677 1.00 86.12 92 ALA A N 1
ATOM 671 C CA . ALA A 1 92 ? 47.780 -10.364 -26.013 1.00 86.12 92 ALA A CA 1
ATOM 672 C C . ALA A 1 92 ? 48.947 -10.219 -25.010 1.00 86.12 92 ALA A C 1
ATOM 674 O O . ALA A 1 92 ? 49.355 -11.224 -24.417 1.00 86.12 92 ALA A O 1
ATOM 675 N N . PRO A 1 93 ? 49.486 -9.005 -24.784 1.00 83.69 93 PRO A N 1
ATOM 676 C CA . PRO A 1 93 ? 50.591 -8.826 -23.853 1.00 83.69 93 PRO A CA 1
ATOM 677 C C . PRO A 1 93 ? 50.281 -9.385 -22.464 1.00 83.69 93 PRO A C 1
ATOM 679 O O . PRO A 1 93 ? 49.208 -9.130 -21.914 1.00 83.69 93 PRO A O 1
ATOM 682 N N . GLY A 1 94 ? 51.204 -10.182 -21.922 1.00 82.06 94 GLY A N 1
ATOM 683 C CA . GLY A 1 94 ? 51.036 -10.889 -20.645 1.00 82.06 94 GLY A CA 1
ATOM 684 C C . GLY A 1 94 ? 50.056 -12.077 -20.635 1.00 82.06 94 GLY A C 1
ATOM 685 O O . GLY A 1 94 ? 49.850 -12.661 -19.574 1.00 82.06 94 GLY A O 1
ATOM 686 N N . ALA A 1 95 ? 49.452 -12.460 -21.768 1.00 79.75 95 ALA A N 1
ATOM 687 C CA . ALA A 1 95 ? 48.577 -13.640 -21.847 1.00 79.75 95 ALA A CA 1
ATOM 688 C C . ALA A 1 95 ? 49.353 -14.963 -21.992 1.00 79.75 95 ALA A C 1
ATOM 690 O O . ALA A 1 95 ? 48.839 -16.018 -21.618 1.00 79.75 95 ALA A O 1
ATOM 691 N N . LEU A 1 96 ? 50.577 -14.915 -22.529 1.00 83.69 96 LEU A N 1
ATOM 692 C CA . LEU A 1 96 ? 51.456 -16.073 -22.681 1.00 83.69 96 LEU A CA 1
ATOM 693 C C . LEU A 1 96 ? 52.364 -16.220 -21.454 1.00 83.69 96 LEU A C 1
ATOM 695 O O . LEU A 1 96 ? 53.237 -15.390 -21.217 1.00 83.69 96 LEU A O 1
ATOM 699 N N . ASP A 1 97 ? 52.180 -17.308 -20.711 1.00 87.12 97 ASP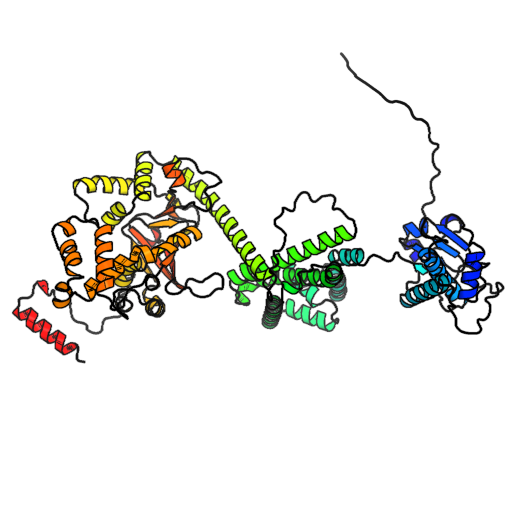 A N 1
ATOM 700 C CA . ASP A 1 97 ? 53.017 -17.680 -19.570 1.00 87.12 97 ASP A CA 1
ATOM 701 C C . ASP A 1 97 ? 53.389 -19.165 -19.661 1.00 87.12 97 ASP A C 1
ATOM 703 O O . ASP A 1 97 ? 52.554 -20.056 -19.508 1.00 87.12 97 ASP A O 1
ATOM 707 N N . PHE A 1 98 ? 54.665 -19.440 -19.926 1.00 88.50 98 PHE A N 1
ATOM 708 C CA . PHE A 1 98 ? 55.165 -20.805 -20.068 1.00 88.50 98 PHE A CA 1
ATOM 709 C C . PHE A 1 98 ? 55.269 -21.559 -18.735 1.00 88.50 98 PHE A C 1
ATOM 711 O O . PHE A 1 98 ? 55.371 -22.787 -18.748 1.00 88.50 98 PHE A O 1
ATOM 718 N N . ALA A 1 99 ? 55.260 -20.863 -17.594 1.00 85.12 99 ALA A N 1
ATOM 719 C CA . ALA A 1 99 ? 55.397 -21.477 -16.277 1.00 85.12 99 ALA A CA 1
ATOM 720 C C . ALA A 1 99 ? 54.049 -21.925 -15.694 1.00 85.12 99 ALA A C 1
ATOM 722 O O . ALA A 1 99 ? 53.999 -22.932 -14.985 1.00 85.12 99 ALA A O 1
ATOM 723 N N . SER A 1 100 ? 52.951 -21.223 -15.994 1.00 85.31 100 SER A N 1
ATOM 724 C CA . SER A 1 100 ? 51.625 -21.600 -15.495 1.00 85.31 100 SER A CA 1
ATOM 725 C C . SER A 1 100 ? 50.935 -22.656 -16.356 1.00 85.31 100 SER A C 1
ATOM 727 O O . SER A 1 100 ? 51.024 -22.679 -17.584 1.00 85.31 100 SER A O 1
ATOM 729 N N . SER A 1 101 ? 50.158 -23.519 -15.700 1.00 82.25 101 SER A N 1
ATOM 730 C CA . SER A 1 101 ? 49.288 -24.485 -16.380 1.00 82.25 101 SER A CA 1
ATOM 731 C C . SER A 1 101 ? 48.246 -23.797 -17.267 1.00 82.25 101 SER A C 1
ATOM 733 O O . SER A 1 101 ? 47.938 -24.294 -18.345 1.00 82.25 101 SER A O 1
ATOM 735 N N . ALA A 1 102 ? 47.738 -22.633 -16.849 1.00 79.88 102 ALA A N 1
ATOM 736 C CA . ALA A 1 102 ? 46.792 -21.837 -17.624 1.00 79.88 102 ALA A CA 1
ATOM 737 C C . ALA A 1 102 ? 47.420 -21.269 -18.909 1.00 79.88 102 ALA A C 1
ATOM 739 O O . ALA A 1 102 ? 46.791 -21.338 -19.965 1.00 79.88 102 ALA A O 1
ATOM 740 N N . GLY A 1 103 ? 48.656 -20.760 -18.843 1.00 86.19 103 GLY A N 1
ATOM 741 C CA . GLY A 1 103 ? 49.371 -20.269 -20.021 1.00 86.19 103 GLY A CA 1
ATOM 742 C C . GLY A 1 103 ? 49.806 -21.395 -20.968 1.00 86.19 103 GLY A C 1
ATOM 743 O O . GLY A 1 103 ? 49.646 -21.264 -22.180 1.00 86.19 103 GLY A O 1
ATOM 744 N N . GLN A 1 104 ? 50.231 -22.551 -20.442 1.00 91.56 104 GLN A N 1
ATOM 745 C CA . GLN A 1 104 ? 50.476 -23.750 -21.259 1.00 91.56 104 GLN A CA 1
ATOM 746 C C . GLN A 1 104 ? 49.194 -24.283 -21.919 1.00 91.56 104 GLN A C 1
ATOM 748 O O . GLN A 1 104 ? 49.244 -24.718 -23.067 1.00 91.56 104 GLN A O 1
ATOM 753 N N . ALA A 1 105 ? 48.045 -24.221 -21.238 1.00 89.31 105 ALA A N 1
ATOM 754 C CA . ALA A 1 105 ? 46.762 -24.635 -21.809 1.00 89.31 105 ALA A CA 1
ATOM 755 C C . ALA A 1 105 ? 46.280 -23.681 -22.906 1.00 89.31 105 ALA A C 1
ATOM 757 O O . ALA A 1 105 ? 45.748 -24.138 -23.915 1.00 89.31 105 ALA A O 1
ATOM 758 N N . LEU A 1 106 ? 46.503 -22.371 -22.744 1.00 90.50 106 LEU A N 1
ATOM 759 C CA . LEU A 1 106 ? 46.240 -21.384 -23.791 1.00 90.50 106 LEU A CA 1
ATOM 760 C C . LEU A 1 106 ? 47.146 -21.615 -25.010 1.00 90.50 106 LEU A C 1
ATOM 762 O O . LEU A 1 106 ? 46.661 -21.616 -26.133 1.00 90.50 106 LEU A O 1
ATOM 766 N N . LEU A 1 107 ? 48.438 -21.889 -24.802 1.00 92.31 107 LEU A N 1
ATOM 767 C CA . LEU A 1 107 ? 49.349 -22.260 -25.888 1.00 92.31 107 LEU A CA 1
ATOM 768 C C . LEU A 1 107 ? 48.886 -23.537 -26.605 1.00 92.31 107 LEU A C 1
ATOM 770 O O . LEU A 1 107 ? 48.829 -23.564 -27.830 1.00 92.31 107 LEU A O 1
ATOM 774 N N . GLY A 1 108 ? 48.527 -24.580 -25.856 1.00 92.31 108 GLY A N 1
ATOM 775 C CA . GLY A 1 108 ? 48.002 -25.819 -26.428 1.00 92.31 108 GLY A CA 1
ATOM 776 C C . GLY A 1 108 ? 46.688 -25.612 -27.194 1.00 92.31 108 GLY A C 1
ATOM 777 O O . GLY A 1 108 ? 46.495 -26.223 -28.240 1.00 92.31 108 GLY A O 1
ATOM 778 N N . HIS A 1 109 ? 45.812 -24.717 -26.727 1.00 93.06 109 HIS A N 1
ATOM 779 C CA . HIS A 1 109 ? 44.585 -24.338 -27.435 1.00 93.06 109 HIS A CA 1
ATOM 780 C C . HIS A 1 109 ? 44.903 -23.760 -28.819 1.00 93.06 109 HIS A C 1
ATOM 782 O O . HIS A 1 109 ? 44.348 -24.199 -29.821 1.00 93.06 109 HIS A O 1
ATOM 788 N N . GLU A 1 110 ? 45.838 -22.817 -28.899 1.00 93.12 110 GLU A N 1
ATOM 789 C CA . GLU A 1 110 ? 46.236 -22.229 -30.180 1.00 93.12 110 GLU A CA 1
ATOM 790 C C . GLU A 1 110 ? 46.948 -23.248 -31.090 1.00 93.12 110 GLU A C 1
ATOM 792 O O . GLU A 1 110 ? 46.698 -23.302 -32.293 1.00 93.12 110 GLU A O 1
ATOM 797 N N . LEU A 1 111 ? 47.770 -24.138 -30.525 1.00 91.44 111 LEU A N 1
ATOM 798 C CA . LEU A 1 111 ? 48.416 -25.220 -31.277 1.00 91.44 111 LEU A CA 1
ATOM 799 C C . LEU A 1 111 ? 47.417 -26.237 -31.843 1.00 91.44 111 LEU A C 1
ATOM 801 O O . LEU A 1 111 ? 47.638 -26.756 -32.937 1.00 91.44 111 LEU A O 1
ATOM 805 N N . SER A 1 112 ? 46.302 -26.488 -31.154 1.00 90.50 112 SER A N 1
ATOM 806 C CA . SER A 1 112 ? 45.199 -27.291 -31.691 1.00 90.50 112 SER A CA 1
ATOM 807 C C . SER A 1 112 ? 44.653 -26.687 -32.989 1.00 90.50 112 SER A C 1
ATOM 809 O O . SER A 1 112 ? 44.454 -27.415 -33.966 1.00 90.50 112 SER A O 1
ATOM 811 N N . HIS A 1 113 ? 44.506 -25.357 -33.056 1.00 88.62 113 HIS A N 1
ATOM 812 C CA . HIS A 1 113 ? 44.123 -24.665 -34.291 1.00 88.62 113 HIS A CA 1
ATOM 813 C C . HIS A 1 113 ? 45.202 -24.793 -35.369 1.00 88.62 113 HIS A C 1
ATOM 815 O O . HIS A 1 113 ? 44.868 -25.128 -36.503 1.00 88.62 113 HIS A O 1
ATOM 821 N N . VAL A 1 114 ? 46.488 -24.625 -35.030 1.00 87.50 114 VAL A N 1
ATOM 822 C CA . VAL A 1 114 ? 47.605 -24.810 -35.983 1.00 87.50 114 VAL A CA 1
ATOM 823 C C . VAL A 1 114 ? 47.583 -26.212 -36.595 1.00 87.50 114 VAL A C 1
ATOM 825 O O . VAL A 1 114 ? 47.640 -26.362 -37.816 1.00 87.50 114 VAL A O 1
ATOM 828 N N . VAL A 1 115 ? 47.472 -27.249 -35.763 1.00 86.62 115 VAL A N 1
ATOM 829 C CA . VAL A 1 115 ? 47.464 -28.649 -36.207 1.00 86.62 115 VAL A CA 1
ATOM 830 C C . VAL A 1 115 ? 46.211 -28.955 -37.028 1.00 86.62 115 VAL A C 1
ATOM 832 O O . VAL A 1 115 ? 46.313 -29.595 -38.074 1.00 86.62 115 VAL A O 1
ATOM 835 N N . SER A 1 116 ? 45.044 -28.460 -36.608 1.00 84.00 116 SER A N 1
ATOM 836 C CA . SER A 1 116 ? 43.782 -28.643 -37.338 1.00 84.00 116 SER A CA 1
ATOM 837 C C . SER A 1 116 ? 43.821 -27.973 -38.718 1.00 84.00 116 SER A C 1
ATOM 839 O O . SER A 1 116 ? 43.394 -28.569 -39.708 1.00 84.00 116 SER A O 1
ATOM 841 N N . GLN A 1 117 ? 44.388 -26.765 -38.815 1.00 84.06 117 GLN A N 1
ATOM 842 C CA . GLN A 1 117 ? 44.596 -26.069 -40.089 1.00 84.06 117 GLN A CA 1
ATOM 843 C C . GLN A 1 117 ? 45.615 -26.804 -40.971 1.00 84.06 117 GLN A C 1
ATOM 845 O O . GLN A 1 117 ? 45.369 -27.001 -42.160 1.00 84.06 117 GLN A O 1
ATOM 850 N N . ALA A 1 118 ? 46.725 -27.280 -40.398 1.00 79.56 118 ALA A N 1
ATOM 851 C CA . ALA A 1 118 ? 47.761 -28.013 -41.128 1.00 79.56 118 ALA A CA 1
ATOM 852 C C . ALA A 1 118 ? 47.276 -29.367 -41.679 1.00 79.56 118 ALA A C 1
ATOM 854 O O . ALA A 1 118 ? 47.741 -29.808 -42.729 1.00 79.56 118 ALA A O 1
ATOM 855 N N . ARG A 1 119 ? 46.318 -30.012 -41.004 1.00 79.38 119 ARG A N 1
ATOM 856 C CA . ARG A 1 119 ? 45.663 -31.248 -41.465 1.00 79.38 119 ARG A CA 1
ATOM 857 C C . ARG A 1 119 ? 44.531 -31.012 -42.468 1.00 79.38 119 ARG A C 1
ATOM 859 O O . ARG A 1 119 ? 43.958 -31.976 -42.966 1.00 79.38 119 ARG A O 1
ATOM 866 N N . GLY A 1 120 ? 44.195 -29.755 -42.762 1.00 75.56 120 GLY A N 1
ATOM 867 C CA . GLY A 1 120 ? 43.069 -29.410 -43.630 1.00 75.56 120 GLY A CA 1
ATOM 868 C C . GLY A 1 120 ? 41.698 -29.715 -43.017 1.00 75.56 120 GLY A C 1
ATOM 869 O O . GLY A 1 120 ? 40.703 -29.720 -43.736 1.00 75.56 120 GLY A O 1
ATOM 870 N N . GLU A 1 121 ? 41.621 -29.949 -41.701 1.00 78.44 121 GLU A N 1
ATOM 871 C CA . GLU A 1 121 ? 40.356 -30.164 -40.976 1.00 78.44 121 GLU A CA 1
ATOM 872 C C . GLU A 1 121 ? 39.516 -28.876 -40.918 1.00 78.44 121 GLU A C 1
ATOM 874 O O . GLU A 1 121 ? 38.306 -28.911 -40.691 1.00 78.44 121 GLU A O 1
ATOM 879 N N . VAL A 1 122 ? 40.164 -27.729 -41.139 1.00 77.44 122 VAL A N 1
ATOM 880 C CA . VAL A 1 122 ? 39.566 -26.398 -41.129 1.00 77.44 122 VAL A CA 1
ATOM 881 C C . VAL A 1 122 ? 40.027 -25.634 -42.375 1.00 77.44 122 VAL A C 1
ATOM 883 O O . VAL A 1 122 ? 41.222 -25.427 -42.570 1.00 77.44 122 VAL A O 1
ATOM 886 N N . ALA A 1 123 ? 39.082 -25.189 -43.209 1.00 71.19 123 ALA A N 1
ATOM 887 C CA . ALA A 1 123 ? 39.345 -24.427 -44.433 1.00 71.19 123 ALA A CA 1
ATOM 888 C C . ALA A 1 123 ? 38.495 -23.147 -44.482 1.00 71.19 123 ALA A C 1
ATOM 890 O O . ALA A 1 123 ? 37.368 -23.121 -43.991 1.00 71.19 123 ALA A O 1
ATOM 891 N N . GLY A 1 124 ? 39.023 -22.079 -45.085 1.00 69.12 124 GLY A N 1
ATOM 892 C CA . GLY A 1 124 ? 38.314 -20.804 -45.235 1.00 69.12 124 GLY A CA 1
ATOM 893 C C . GLY A 1 124 ? 39.255 -19.602 -45.307 1.00 69.12 124 GLY A C 1
ATOM 894 O O . GLY A 1 124 ? 40.465 -19.746 -45.172 1.00 69.12 124 GLY A O 1
ATOM 895 N N . ARG A 1 125 ? 38.694 -18.405 -45.517 1.00 64.88 125 ARG A N 1
ATOM 896 C CA . ARG A 1 125 ? 39.410 -17.119 -45.453 1.00 64.88 125 ARG A CA 1
ATOM 897 C C . ARG A 1 125 ? 38.726 -16.205 -44.438 1.00 64.88 125 ARG A C 1
ATOM 899 O O . ARG A 1 125 ? 37.502 -16.215 -44.344 1.00 64.88 125 ARG A O 1
ATOM 906 N N . GLY A 1 126 ? 39.501 -15.391 -43.724 1.00 68.06 126 GLY A N 1
ATOM 907 C CA . GLY A 1 126 ? 38.972 -14.465 -42.717 1.00 68.06 126 GLY A CA 1
ATOM 908 C C . GLY A 1 126 ? 38.694 -15.128 -41.366 1.00 68.06 126 GLY A C 1
ATOM 909 O O . GLY A 1 126 ? 39.260 -16.173 -41.055 1.00 68.06 126 GLY A O 1
ATOM 910 N N . PHE A 1 127 ? 37.871 -14.487 -40.536 1.00 71.06 127 PHE A N 1
ATOM 911 C CA . PHE A 1 127 ? 37.632 -14.907 -39.153 1.00 71.06 127 PHE A CA 1
ATOM 912 C C . PHE A 1 127 ? 36.653 -16.086 -39.067 1.00 71.06 127 PHE A C 1
ATOM 914 O O . PHE A 1 127 ? 35.494 -15.959 -39.464 1.00 71.06 127 PHE A O 1
ATOM 921 N N . LEU A 1 128 ? 37.089 -17.210 -38.498 1.00 76.69 128 LEU A N 1
ATOM 922 C CA . LEU A 1 128 ? 36.257 -18.386 -38.262 1.00 76.69 128 LEU A CA 1
ATOM 923 C C . LEU A 1 128 ? 35.906 -18.497 -36.778 1.00 76.69 128 LEU A C 1
ATOM 925 O O . LEU A 1 128 ? 36.753 -18.797 -35.942 1.00 76.69 128 LEU A O 1
ATOM 929 N N . ASN A 1 129 ? 34.628 -18.296 -36.462 1.00 72.00 129 ASN A N 1
ATOM 930 C CA . ASN A 1 129 ? 34.094 -18.429 -35.109 1.00 72.00 129 ASN A CA 1
ATOM 931 C C . ASN A 1 129 ? 33.192 -19.666 -35.014 1.00 72.00 129 ASN A C 1
ATOM 933 O O . ASN A 1 129 ? 31.986 -19.569 -35.241 1.00 72.00 129 ASN A O 1
ATOM 937 N N . ASN A 1 130 ? 33.768 -20.831 -34.708 1.00 77.62 130 ASN A N 1
ATOM 938 C CA . ASN A 1 130 ? 33.017 -22.080 -34.566 1.00 77.62 130 ASN A CA 1
ATOM 939 C C . ASN A 1 130 ? 33.168 -22.646 -33.148 1.00 77.62 130 ASN A C 1
ATOM 941 O O . ASN A 1 130 ? 34.236 -23.113 -32.760 1.00 77.62 130 ASN A O 1
ATOM 945 N N . GLN A 1 131 ? 32.067 -22.664 -32.395 1.00 73.88 131 GLN A N 1
ATOM 946 C CA . GLN A 1 131 ? 32.047 -23.081 -30.991 1.00 73.88 131 GLN A CA 1
ATOM 947 C C . GLN A 1 131 ? 32.517 -24.531 -30.769 1.00 73.88 131 GLN A C 1
ATOM 949 O O . GLN A 1 131 ? 33.107 -24.824 -29.730 1.00 73.88 131 GLN A O 1
ATOM 954 N N . ALA A 1 132 ? 32.288 -25.437 -31.725 1.00 74.81 132 ALA A N 1
ATOM 955 C CA . ALA A 1 132 ? 32.740 -26.824 -31.617 1.00 74.81 132 ALA A CA 1
ATOM 956 C C . ALA A 1 132 ? 34.266 -26.943 -31.772 1.00 74.81 132 ALA A C 1
ATOM 958 O O . ALA A 1 132 ? 34.893 -27.711 -31.040 1.00 74.81 132 ALA A O 1
ATOM 959 N N . LEU A 1 133 ? 34.864 -26.146 -32.668 1.00 81.00 133 LEU A N 1
ATOM 960 C CA . LEU A 1 133 ? 36.321 -26.064 -32.832 1.00 81.00 133 LEU A CA 1
ATOM 961 C C . LEU A 1 133 ? 36.977 -25.427 -31.602 1.00 81.00 133 LEU A C 1
ATOM 963 O O . LEU A 1 133 ? 37.949 -25.962 -31.083 1.00 81.00 133 LEU A O 1
ATOM 967 N N . GLU A 1 134 ? 36.386 -24.360 -31.063 1.00 84.38 134 GLU A N 1
ATOM 968 C CA . GLU A 1 134 ? 36.851 -23.709 -29.830 1.00 84.38 134 GLU A CA 1
ATOM 969 C C . GLU A 1 134 ? 36.797 -24.643 -28.606 1.00 84.38 134 GLU A C 1
ATOM 971 O O . GLU A 1 134 ? 37.713 -24.667 -27.783 1.00 84.38 134 GLU A O 1
ATOM 976 N N . ALA A 1 135 ? 35.738 -25.451 -28.482 1.00 79.31 135 ALA A N 1
ATOM 977 C CA . ALA A 1 135 ? 35.594 -26.427 -27.400 1.00 79.31 135 ALA A CA 1
ATOM 978 C C . ALA A 1 135 ? 36.529 -27.640 -27.558 1.00 79.31 135 ALA A C 1
ATOM 980 O O . ALA A 1 135 ? 36.938 -28.245 -26.563 1.00 79.31 135 ALA A O 1
ATOM 981 N N . ARG A 1 136 ? 36.862 -28.023 -28.797 1.00 84.56 136 ARG A N 1
ATOM 982 C CA . ARG A 1 136 ? 37.900 -29.020 -29.082 1.00 84.56 136 ARG A CA 1
ATOM 983 C C . ARG A 1 136 ? 39.267 -28.476 -28.676 1.00 84.56 136 ARG A C 1
ATOM 985 O O . ARG A 1 136 ? 39.904 -29.095 -27.832 1.00 84.56 136 ARG A O 1
ATOM 992 N N . ALA A 1 137 ? 39.638 -27.291 -29.153 1.00 86.19 137 ALA A N 1
ATOM 993 C CA . ALA A 1 137 ? 40.898 -26.640 -28.814 1.00 86.19 137 ALA A CA 1
ATOM 994 C C . ALA A 1 137 ? 41.076 -26.426 -27.298 1.00 86.19 137 ALA A C 1
ATOM 996 O O . ALA A 1 137 ? 42.157 -26.663 -26.771 1.00 86.19 137 ALA A O 1
ATOM 997 N N . ASP A 1 138 ? 40.014 -26.091 -26.551 1.00 85.06 138 ASP A N 1
ATOM 998 C CA . ASP A 1 138 ? 40.066 -26.020 -25.079 1.00 85.06 138 ASP A CA 1
ATOM 999 C C . ASP A 1 138 ? 40.425 -27.357 -24.412 1.00 85.06 138 ASP A C 1
ATOM 1001 O O . ASP A 1 138 ? 41.178 -27.377 -23.437 1.00 85.06 138 ASP A O 1
ATOM 1005 N N . ARG A 1 139 ? 39.883 -28.474 -24.915 1.00 86.88 139 ARG A N 1
ATOM 1006 C CA . ARG A 1 139 ? 40.175 -29.813 -24.382 1.00 86.88 139 ARG A CA 1
ATOM 1007 C C . ARG A 1 139 ? 41.579 -30.263 -24.758 1.00 86.88 139 ARG A C 1
ATOM 1009 O O . ARG A 1 139 ? 42.313 -30.724 -23.893 1.00 86.88 139 ARG A O 1
ATOM 1016 N N . GLU A 1 140 ? 41.953 -30.097 -26.022 1.00 90.25 140 GLU A N 1
ATOM 1017 C CA . GLU A 1 140 ? 43.281 -30.460 -26.522 1.00 90.25 140 GLU A CA 1
ATOM 1018 C C . GLU A 1 140 ? 44.382 -29.632 -25.857 1.00 90.25 140 GLU A C 1
ATOM 1020 O O . GLU A 1 140 ? 45.402 -30.180 -25.451 1.00 90.25 140 GLU A O 1
ATOM 1025 N N . GLY A 1 141 ? 44.139 -28.337 -25.640 1.00 89.62 141 GLY A N 1
ATOM 1026 C CA . GLY A 1 141 ? 45.050 -27.472 -24.902 1.00 89.62 141 GLY A CA 1
ATOM 1027 C C . GLY A 1 141 ? 45.224 -27.887 -23.443 1.00 89.62 141 GLY A C 1
ATOM 1028 O O . GLY A 1 141 ? 46.349 -27.911 -22.947 1.00 89.62 141 GLY A O 1
ATOM 1029 N N . ALA A 1 142 ? 44.142 -28.278 -22.762 1.00 88.75 142 ALA A N 1
ATOM 1030 C CA . ALA A 1 142 ? 44.220 -28.797 -21.396 1.00 88.75 142 ALA A CA 1
ATOM 1031 C C . ALA A 1 142 ? 44.991 -30.129 -21.317 1.00 88.75 142 ALA A C 1
ATOM 1033 O O . ALA A 1 142 ? 45.840 -30.278 -20.439 1.00 88.75 142 ALA A O 1
ATOM 1034 N N . MET A 1 143 ? 44.750 -31.057 -22.252 1.00 87.00 143 MET A N 1
ATOM 1035 C CA . MET A 1 143 ? 45.479 -32.331 -22.348 1.00 87.00 143 MET A CA 1
ATOM 1036 C C . MET A 1 143 ? 46.972 -32.098 -22.616 1.00 87.00 143 MET A C 1
ATOM 1038 O O . MET A 1 143 ? 47.822 -32.605 -21.886 1.00 87.00 143 MET A O 1
ATOM 1042 N N . ALA A 1 144 ? 47.311 -31.238 -23.578 1.00 88.88 144 ALA A N 1
ATOM 1043 C CA . ALA A 1 144 ? 48.702 -30.922 -23.897 1.00 88.88 144 ALA A CA 1
ATOM 1044 C C . ALA A 1 144 ? 49.424 -30.202 -22.741 1.00 88.88 144 ALA A C 1
ATOM 1046 O O . ALA A 1 144 ? 50.590 -30.477 -22.446 1.00 88.88 144 ALA A O 1
ATOM 1047 N N . ALA A 1 145 ? 48.723 -29.335 -22.004 1.00 90.00 145 ALA A N 1
ATOM 1048 C CA . ALA A 1 145 ? 49.244 -28.733 -20.778 1.00 90.00 145 ALA A CA 1
ATOM 1049 C C . ALA A 1 145 ? 49.430 -29.749 -19.639 1.00 90.00 145 ALA A C 1
ATOM 1051 O O . ALA A 1 145 ? 50.322 -29.565 -18.810 1.00 90.00 145 ALA A O 1
ATOM 1052 N N . ALA A 1 146 ? 48.654 -30.833 -19.602 1.00 87.56 146 ALA A N 1
ATOM 1053 C CA . ALA A 1 146 ? 48.868 -31.963 -18.697 1.00 87.56 146 ALA A CA 1
ATOM 1054 C C . ALA A 1 146 ? 49.978 -32.923 -19.182 1.00 87.56 146 ALA A C 1
ATOM 1056 O O . ALA A 1 146 ? 50.478 -33.720 -18.392 1.00 87.56 146 ALA A O 1
ATOM 1057 N N . GLY A 1 147 ? 50.432 -32.796 -20.436 1.00 85.44 147 GLY A N 1
ATOM 1058 C CA . GLY A 1 147 ? 51.385 -33.717 -21.069 1.00 85.44 147 GLY A CA 1
ATOM 1059 C C . GLY A 1 147 ? 50.738 -35.016 -21.559 1.00 85.44 147 GLY A C 1
ATOM 1060 O O . GLY A 1 147 ? 51.425 -36.021 -21.719 1.00 85.44 147 GLY A O 1
ATOM 1061 N N . GLU A 1 148 ? 49.420 -35.006 -21.750 1.00 89.88 148 GLU A N 1
ATOM 1062 C CA . GLU A 1 148 ? 48.639 -36.126 -22.266 1.00 89.88 148 GLU A CA 1
ATOM 1063 C C . GLU A 1 148 ? 48.598 -36.106 -23.801 1.00 89.88 148 GLU A C 1
ATOM 1065 O O . GLU A 1 148 ? 48.595 -35.047 -24.432 1.00 89.88 148 GLU A O 1
ATOM 1070 N N . ASN A 1 149 ? 48.516 -37.289 -24.416 1.00 86.56 149 ASN A N 1
ATOM 1071 C CA . ASN A 1 149 ? 48.404 -37.412 -25.868 1.00 86.56 149 ASN A CA 1
ATOM 1072 C C . ASN A 1 149 ? 47.014 -36.972 -26.346 1.00 86.56 149 ASN A C 1
ATOM 1074 O O . ASN A 1 149 ? 46.003 -37.590 -26.017 1.00 86.56 149 ASN A O 1
ATOM 1078 N N . VAL A 1 150 ? 46.981 -35.942 -27.188 1.00 83.62 150 VAL A N 1
ATOM 1079 C CA . VAL A 1 150 ? 45.771 -35.377 -27.798 1.00 83.62 150 VAL A CA 1
ATOM 1080 C C . VAL A 1 150 ? 45.183 -36.313 -28.861 1.00 83.62 150 VAL A C 1
ATOM 1082 O O . VAL A 1 150 ? 43.964 -36.408 -29.001 1.00 83.62 150 VAL A O 1
ATOM 1085 N N . TYR A 1 151 ? 46.033 -37.042 -29.591 1.00 74.69 151 TYR A N 1
ATOM 1086 C CA . TYR A 1 151 ? 45.625 -37.993 -30.628 1.00 74.69 151 TYR A CA 1
ATOM 1087 C C . TYR A 1 151 ? 46.011 -39.422 -30.237 1.00 74.69 151 TYR A C 1
ATOM 1089 O O . TYR A 1 151 ? 47.177 -39.722 -30.000 1.00 74.69 151 TYR A O 1
ATOM 1097 N N . SER A 1 152 ? 45.030 -40.325 -30.197 1.00 54.16 152 SER A N 1
ATOM 1098 C CA . SER A 1 152 ? 45.240 -41.754 -29.933 1.00 54.16 152 SER A CA 1
ATOM 1099 C C . SER A 1 152 ? 45.262 -42.536 -31.254 1.00 54.16 152 SER A C 1
ATOM 1101 O O . SER A 1 152 ? 44.233 -43.035 -31.699 1.00 54.16 152 SER A O 1
ATOM 1103 N N . GLY A 1 153 ? 46.416 -42.600 -31.923 1.00 55.31 153 GLY A N 1
ATOM 1104 C CA . GLY A 1 153 ? 46.606 -43.372 -33.162 1.00 55.31 153 GLY A CA 1
ATOM 1105 C C . GLY A 1 153 ? 47.921 -43.037 -33.881 1.00 55.31 153 GLY A C 1
ATOM 1106 O O . GLY A 1 153 ? 48.571 -42.064 -33.499 1.00 55.31 153 GLY A O 1
ATOM 1107 N N . PRO A 1 154 ? 48.346 -43.815 -34.901 1.00 45.38 154 PRO A N 1
ATOM 1108 C CA . PRO A 1 154 ? 49.521 -43.487 -35.707 1.00 45.38 154 PRO A CA 1
ATOM 1109 C C . PRO A 1 154 ? 49.262 -42.184 -36.470 1.00 45.38 154 PRO A C 1
ATOM 1111 O O . PRO A 1 154 ? 48.556 -42.155 -37.475 1.00 45.38 154 PRO A O 1
ATOM 1114 N N . VAL A 1 155 ? 49.801 -41.087 -35.948 1.00 51.38 155 VAL A N 1
ATOM 1115 C CA . VAL A 1 155 ? 49.711 -39.771 -36.575 1.00 51.38 155 VAL A CA 1
ATOM 1116 C C . VAL A 1 155 ? 50.728 -39.731 -37.712 1.00 51.38 155 VAL A C 1
ATOM 1118 O O . VAL A 1 155 ? 51.912 -39.981 -37.491 1.00 51.38 155 VAL A O 1
ATOM 1121 N N . THR A 1 156 ? 50.296 -39.424 -38.936 1.00 51.62 156 THR A N 1
ATOM 1122 C CA . THR A 1 156 ? 51.234 -39.060 -40.004 1.00 51.62 156 THR A CA 1
ATOM 1123 C C . THR A 1 156 ? 51.985 -37.802 -39.569 1.00 51.62 156 THR A C 1
ATOM 1125 O O . THR A 1 156 ? 51.325 -36.784 -39.333 1.00 51.62 156 THR A O 1
ATOM 1128 N N . PRO A 1 157 ? 53.324 -37.837 -39.444 1.00 50.12 157 PRO A N 1
ATOM 1129 C CA . PRO A 1 157 ? 54.085 -36.658 -39.065 1.00 50.12 157 PRO A CA 1
ATOM 1130 C C . PRO A 1 157 ? 53.825 -35.550 -40.086 1.00 50.12 157 PRO A C 1
ATOM 1132 O O . PRO A 1 157 ? 53.918 -35.769 -41.297 1.00 50.12 157 PRO A O 1
ATOM 1135 N N . ILE A 1 158 ? 53.474 -34.359 -39.601 1.00 53.50 158 ILE A N 1
ATOM 1136 C CA . ILE A 1 158 ? 53.357 -33.170 -40.445 1.00 53.50 158 ILE A CA 1
ATOM 1137 C C . ILE A 1 158 ? 54.783 -32.788 -40.850 1.00 53.50 158 ILE A C 1
ATOM 1139 O O . ILE A 1 158 ? 55.477 -32.082 -40.129 1.00 53.50 158 ILE A O 1
ATOM 1143 N N . SER A 1 159 ? 55.255 -33.315 -41.979 1.00 48.38 159 SER A N 1
ATOM 1144 C CA . SER A 1 159 ? 56.544 -32.927 -42.545 1.00 48.38 159 SER A CA 1
ATOM 1145 C C . SER A 1 159 ? 56.414 -31.514 -43.121 1.00 48.38 159 SER A C 1
ATOM 1147 O O . SER A 1 159 ? 55.506 -31.236 -43.908 1.00 48.38 159 SER A O 1
ATOM 1149 N N . THR A 1 160 ? 57.354 -30.632 -42.790 1.00 45.97 160 THR A N 1
ATOM 1150 C CA . THR A 1 160 ? 57.457 -29.225 -43.238 1.00 45.97 160 THR A CA 1
ATOM 1151 C C . THR A 1 160 ? 57.575 -29.020 -44.762 1.00 45.97 160 THR A C 1
ATOM 1153 O O . THR A 1 160 ? 57.735 -27.896 -45.227 1.00 45.97 160 THR A O 1
ATOM 1156 N N . ALA A 1 161 ? 57.449 -30.084 -45.563 1.00 44.09 161 ALA A N 1
ATOM 1157 C CA . ALA A 1 161 ? 57.432 -30.045 -47.023 1.00 44.09 161 ALA A CA 1
ATOM 1158 C C . ALA A 1 161 ? 56.047 -29.735 -47.628 1.00 44.09 161 ALA A C 1
ATOM 1160 O O . ALA A 1 161 ? 55.961 -29.466 -48.827 1.00 44.09 161 ALA A O 1
ATOM 1161 N N . SER A 1 162 ? 54.964 -29.725 -46.838 1.00 44.69 162 SER A N 1
ATOM 1162 C CA . SER A 1 162 ? 53.680 -29.216 -47.330 1.00 44.69 162 SER A CA 1
ATOM 1163 C C . SER A 1 162 ? 53.708 -27.692 -47.372 1.00 44.69 162 SER A C 1
ATOM 1165 O O . SER A 1 162 ? 53.598 -27.007 -46.357 1.00 44.69 162 SER A O 1
ATOM 1167 N N . THR A 1 163 ? 53.768 -27.159 -48.585 1.00 43.19 163 THR A N 1
ATOM 1168 C CA . THR A 1 163 ? 53.661 -25.742 -48.978 1.00 43.19 163 THR A CA 1
ATOM 1169 C C . THR A 1 163 ? 52.324 -25.076 -48.573 1.00 43.19 163 THR A C 1
ATOM 1171 O O . THR A 1 163 ? 51.997 -23.993 -49.048 1.00 43.19 163 THR A O 1
ATOM 1174 N N . ALA A 1 164 ? 51.541 -25.706 -47.688 1.00 44.81 164 ALA A N 1
ATOM 1175 C CA . ALA A 1 164 ? 50.202 -25.316 -47.250 1.00 44.81 164 ALA A CA 1
ATOM 1176 C C . ALA A 1 164 ? 50.162 -24.575 -45.895 1.00 44.81 164 ALA A C 1
ATOM 1178 O O . ALA A 1 164 ? 49.115 -24.055 -45.525 1.00 44.81 164 ALA A O 1
ATOM 1179 N N . LEU A 1 165 ? 51.280 -24.458 -45.162 1.00 48.72 165 LEU A N 1
ATOM 1180 C CA . LEU A 1 165 ? 51.340 -23.674 -43.909 1.00 48.72 165 LEU A CA 1
ATOM 1181 C C . LEU A 1 165 ? 51.425 -22.149 -44.130 1.00 48.72 165 LEU A C 1
ATOM 1183 O O . LEU A 1 165 ? 51.408 -21.373 -43.175 1.00 48.72 165 LEU A O 1
ATOM 1187 N N . SER A 1 166 ? 51.499 -21.694 -45.383 1.00 50.44 166 SER A N 1
ATOM 1188 C CA . SER A 1 166 ? 51.584 -20.275 -45.727 1.00 50.44 166 SER A CA 1
ATOM 1189 C C . SER A 1 166 ? 50.201 -19.619 -45.784 1.00 50.44 166 SER A C 1
ATOM 1191 O O . SER A 1 166 ? 49.473 -19.781 -46.755 1.00 50.44 166 SER A O 1
ATOM 1193 N N . ALA A 1 167 ? 49.877 -18.828 -44.755 1.00 51.38 167 ALA A N 1
ATOM 1194 C CA . ALA A 1 167 ? 48.935 -17.695 -44.765 1.00 51.38 167 ALA A CA 1
ATOM 1195 C C . ALA A 1 167 ? 47.475 -17.916 -45.248 1.00 51.38 167 ALA A C 1
ATOM 1197 O O . ALA A 1 167 ? 46.712 -16.956 -45.268 1.00 51.38 167 ALA A O 1
ATOM 1198 N N . ALA A 1 168 ? 47.054 -19.125 -45.624 1.00 54.47 168 ALA A N 1
ATOM 1199 C CA . ALA A 1 168 ? 45.746 -19.361 -46.250 1.00 54.47 168 ALA A CA 1
ATOM 1200 C C . ALA A 1 168 ? 44.676 -19.957 -45.314 1.00 54.47 168 ALA A C 1
ATOM 1202 O O . ALA A 1 168 ? 43.560 -20.202 -45.768 1.00 54.47 168 ALA A O 1
ATOM 1203 N N . GLY A 1 169 ? 45.000 -20.201 -44.039 1.00 64.25 169 GLY A N 1
ATOM 1204 C CA . GLY A 1 169 ? 44.047 -20.694 -43.040 1.00 64.25 169 GLY A CA 1
ATOM 1205 C C . GLY A 1 169 ? 43.171 -19.577 -42.455 1.00 64.25 169 GLY A C 1
ATOM 1206 O O . GLY A 1 169 ? 43.597 -18.417 -42.428 1.00 64.25 169 GLY A O 1
ATOM 1207 N N . PRO A 1 170 ? 41.951 -19.887 -41.979 1.00 76.81 170 PRO A N 1
ATOM 1208 C CA . PRO A 1 170 ? 41.115 -18.895 -41.318 1.00 76.81 170 PRO A CA 1
ATOM 1209 C C . PRO A 1 170 ? 41.739 -18.422 -39.998 1.00 76.81 170 PRO A C 1
ATOM 1211 O O . PRO A 1 170 ? 42.413 -19.175 -39.297 1.00 76.81 170 PRO A O 1
ATOM 1214 N N . MET A 1 171 ? 41.474 -17.168 -39.637 1.00 81.81 171 MET A N 1
ATOM 1215 C CA . MET A 1 171 ? 41.829 -16.625 -38.328 1.00 81.81 171 MET A CA 1
ATOM 1216 C C . MET A 1 171 ? 40.863 -17.164 -37.276 1.00 81.81 171 MET A C 1
ATOM 1218 O O . MET A 1 171 ? 39.657 -16.939 -37.369 1.00 81.81 171 MET A O 1
ATOM 1222 N N . GLN A 1 172 ? 41.395 -17.836 -36.263 1.00 85.38 172 GLN A N 1
ATOM 1223 C CA . GLN A 1 172 ? 40.643 -18.319 -35.104 1.00 85.38 172 GLN A CA 1
ATOM 1224 C C . GLN A 1 172 ? 41.191 -17.611 -33.865 1.00 85.38 172 GLN A C 1
ATOM 1226 O O . GLN A 1 172 ? 42.401 -17.421 -33.765 1.00 85.38 172 GLN A O 1
ATOM 1231 N N . ALA A 1 173 ? 40.328 -17.142 -32.962 1.00 81.44 173 ALA A N 1
ATOM 1232 C CA . ALA A 1 173 ? 40.774 -16.335 -31.827 1.00 81.44 173 ALA A CA 1
ATOM 1233 C C . ALA A 1 173 ? 40.100 -16.725 -30.520 1.00 81.44 173 ALA A C 1
ATOM 1235 O O . ALA A 1 173 ? 38.870 -16.688 -30.392 1.00 81.44 173 ALA A O 1
ATOM 1236 N N . LYS A 1 174 ? 40.934 -16.965 -29.508 1.00 81.31 174 LYS A N 1
ATOM 1237 C CA . LYS A 1 174 ? 40.496 -17.216 -28.149 1.00 81.31 174 LYS A CA 1
ATOM 1238 C C . LYS A 1 174 ? 40.094 -15.919 -27.471 1.00 81.31 174 LYS A C 1
ATOM 1240 O O . LYS A 1 174 ? 40.929 -15.085 -27.125 1.00 81.31 174 LYS A O 1
ATOM 1245 N N . LYS A 1 175 ? 38.798 -15.749 -27.225 1.00 76.81 175 LYS A N 1
ATOM 1246 C CA . LYS A 1 175 ? 38.289 -14.661 -26.378 1.00 76.81 175 LYS A CA 1
ATOM 1247 C C . LYS A 1 175 ? 38.551 -14.949 -24.896 1.00 76.81 175 LYS A C 1
ATOM 1249 O O . LYS A 1 175 ? 38.544 -16.123 -24.508 1.00 76.81 175 LYS A O 1
ATOM 1254 N N . PRO A 1 176 ? 38.732 -13.909 -24.059 1.00 63.91 176 PRO A N 1
ATOM 1255 C CA . PRO A 1 176 ? 38.782 -14.085 -22.617 1.00 63.91 176 PRO A CA 1
ATOM 1256 C C . PRO A 1 176 ? 37.542 -14.835 -22.139 1.00 63.91 176 PRO A C 1
ATOM 1258 O O . PRO A 1 176 ? 36.421 -14.537 -22.554 1.00 63.91 176 PRO A O 1
ATOM 1261 N N . LYS A 1 177 ? 37.746 -15.836 -21.278 1.00 57.00 177 LYS A N 1
ATOM 1262 C CA . LYS A 1 177 ? 36.639 -16.482 -20.571 1.00 57.00 177 LYS A CA 1
ATOM 1263 C C . LYS A 1 177 ? 36.028 -15.441 -19.636 1.00 57.00 177 LYS A C 1
ATOM 1265 O O . LYS A 1 177 ? 36.533 -15.245 -18.534 1.00 57.00 177 LYS A O 1
ATOM 1270 N N . GLU A 1 178 ? 34.972 -14.770 -20.094 1.00 60.72 178 GLU A N 1
ATOM 1271 C CA . GLU A 1 178 ? 34.171 -13.881 -19.253 1.00 60.72 178 GLU A CA 1
ATOM 1272 C C . GLU A 1 178 ? 33.769 -14.632 -17.989 1.00 60.72 178 GLU A C 1
ATOM 1274 O O . GLU A 1 178 ? 33.297 -15.781 -18.034 1.00 60.72 178 GLU A O 1
ATOM 1279 N N . LYS A 1 179 ? 33.964 -13.990 -16.837 1.00 72.56 179 LYS A N 1
ATOM 1280 C CA . LYS A 1 179 ? 33.496 -14.574 -15.585 1.00 72.56 179 LYS A CA 1
ATOM 1281 C C . LYS A 1 179 ? 31.977 -14.682 -15.663 1.00 72.56 179 LYS A C 1
ATOM 1283 O O . LYS A 1 179 ? 31.300 -13.809 -16.202 1.00 72.56 179 LYS A O 1
ATOM 1288 N N . LYS A 1 180 ? 31.408 -15.735 -15.071 1.00 74.62 180 LYS A N 1
ATOM 1289 C CA . LYS A 1 180 ? 29.946 -15.934 -15.046 1.00 74.62 180 LYS A CA 1
ATOM 1290 C C . LYS A 1 180 ? 29.196 -14.690 -14.542 1.00 74.62 180 LYS A C 1
ATOM 1292 O O . LYS A 1 180 ? 28.108 -14.414 -15.032 1.00 74.62 180 LYS A O 1
ATOM 1297 N N . ALA A 1 181 ? 29.798 -13.935 -13.620 1.00 77.00 181 ALA A N 1
ATOM 1298 C CA . ALA A 1 181 ? 29.264 -12.679 -13.100 1.00 77.00 181 ALA A CA 1
ATOM 1299 C C . ALA A 1 181 ? 29.238 -11.542 -14.133 1.00 77.00 181 ALA A C 1
ATOM 1301 O O . ALA A 1 181 ? 28.234 -10.845 -14.229 1.00 77.00 181 ALA A O 1
ATOM 1302 N N . GLU A 1 182 ? 30.291 -11.388 -14.942 1.00 80.44 182 GLU A N 1
ATOM 1303 C CA . GLU A 1 182 ? 30.360 -10.387 -16.018 1.00 80.44 182 GLU A CA 1
ATOM 1304 C C . GLU A 1 182 ? 29.291 -10.662 -17.075 1.00 80.44 182 GLU A C 1
ATOM 1306 O O . GLU A 1 182 ? 28.541 -9.764 -17.452 1.00 80.44 182 GLU A O 1
ATOM 1311 N N . LYS A 1 183 ? 29.148 -11.931 -17.474 1.00 78.50 183 LYS A N 1
ATOM 1312 C CA . LYS A 1 183 ? 28.127 -12.358 -18.433 1.00 78.50 183 LYS A CA 1
ATOM 1313 C C . LYS A 1 183 ? 26.704 -12.154 -17.901 1.00 78.50 183 LYS A C 1
ATOM 1315 O O . LYS A 1 183 ? 25.841 -11.669 -18.630 1.00 78.50 183 LYS A O 1
ATOM 1320 N N . ALA A 1 184 ? 26.448 -12.510 -16.639 1.00 80.50 184 ALA A N 1
ATOM 1321 C CA . ALA A 1 184 ? 25.147 -12.294 -16.001 1.00 80.50 184 ALA A CA 1
ATOM 1322 C C . ALA A 1 184 ? 24.813 -10.797 -15.894 1.00 80.50 184 ALA A C 1
ATOM 1324 O O . ALA A 1 184 ? 23.690 -10.391 -16.190 1.00 80.50 184 ALA A O 1
ATOM 1325 N N . LEU A 1 185 ? 25.798 -9.967 -15.538 1.00 82.75 185 LEU A N 1
ATOM 1326 C CA . LEU A 1 185 ? 25.645 -8.517 -15.462 1.00 82.75 185 LEU A CA 1
ATOM 1327 C C . LEU A 1 185 ? 25.354 -7.904 -16.840 1.00 82.75 185 LEU A C 1
ATOM 1329 O O . LEU A 1 185 ? 24.421 -7.112 -16.960 1.00 82.75 185 LEU A O 1
ATOM 1333 N N . ALA A 1 186 ? 26.100 -8.305 -17.874 1.00 79.38 186 ALA A N 1
ATOM 1334 C CA . ALA A 1 186 ? 25.881 -7.867 -19.250 1.00 79.38 186 ALA A CA 1
ATOM 1335 C C . ALA A 1 186 ? 24.473 -8.239 -19.739 1.00 79.38 186 ALA A C 1
ATOM 1337 O O . ALA A 1 186 ? 23.760 -7.385 -20.270 1.00 79.38 186 ALA A O 1
ATOM 1338 N N . TYR A 1 187 ? 24.029 -9.472 -19.470 1.00 77.62 187 TYR A N 1
ATOM 1339 C CA . TYR A 1 187 ? 22.669 -9.912 -19.775 1.00 77.62 187 TYR A CA 1
ATOM 1340 C C . TYR A 1 187 ? 21.625 -9.016 -19.100 1.00 77.62 187 TYR A C 1
ATOM 1342 O O . TYR A 1 187 ? 20.760 -8.479 -19.780 1.00 77.62 187 TYR A O 1
ATOM 1350 N N . MET A 1 188 ? 21.755 -8.745 -17.795 1.00 76.06 188 MET A N 1
ATOM 1351 C CA . MET A 1 188 ? 20.820 -7.873 -17.065 1.00 76.06 188 MET A CA 1
ATOM 1352 C C . MET A 1 188 ? 20.778 -6.424 -17.571 1.00 76.06 188 MET A C 1
ATOM 1354 O O . MET A 1 188 ? 19.867 -5.676 -17.204 1.00 76.06 188 MET A O 1
ATOM 1358 N N . THR A 1 189 ? 21.763 -6.019 -18.376 1.00 70.38 189 THR A N 1
ATOM 1359 C CA . THR A 1 189 ? 21.833 -4.704 -19.024 1.00 70.38 189 THR A CA 1
ATOM 1360 C C . THR A 1 189 ? 21.476 -4.714 -20.510 1.00 70.38 189 THR A C 1
ATOM 1362 O O . THR A 1 189 ? 21.374 -3.638 -21.093 1.00 70.38 189 THR A O 1
ATOM 1365 N N . SER A 1 190 ? 21.275 -5.882 -21.126 1.00 67.50 190 SER A N 1
ATOM 1366 C CA . SER A 1 190 ? 20.966 -6.007 -22.554 1.00 67.50 190 SER A CA 1
ATOM 1367 C C . SER A 1 190 ? 19.541 -6.508 -22.764 1.00 67.50 190 SER A C 1
ATOM 1369 O O . SER A 1 190 ? 19.167 -7.573 -22.287 1.00 67.50 190 SER A O 1
ATOM 1371 N N . ASP A 1 191 ? 18.738 -5.745 -23.505 1.00 61.97 191 ASP A N 1
ATOM 1372 C CA . ASP A 1 191 ? 17.409 -6.185 -23.921 1.00 61.97 191 ASP A CA 1
ATOM 1373 C C . ASP A 1 191 ? 17.492 -6.864 -25.294 1.00 61.97 191 ASP A C 1
ATOM 1375 O O . ASP A 1 191 ? 17.132 -6.299 -26.327 1.00 61.97 191 ASP A O 1
ATOM 1379 N N . GLY A 1 192 ? 18.029 -8.088 -25.317 1.00 61.88 192 GLY A N 1
ATOM 1380 C CA . GLY A 1 192 ? 18.162 -8.892 -26.540 1.00 61.88 192 GLY A CA 1
ATOM 1381 C C . GLY A 1 192 ? 16.832 -9.191 -27.248 1.00 61.88 192 GLY A C 1
ATOM 1382 O O . GLY A 1 192 ? 16.837 -9.585 -28.410 1.00 61.88 192 GLY A O 1
ATOM 1383 N N . ARG A 1 193 ? 15.694 -8.965 -26.581 1.00 72.38 193 ARG A N 1
ATOM 1384 C CA . ARG A 1 193 ? 14.347 -9.151 -27.140 1.00 72.38 193 ARG A CA 1
ATOM 1385 C C . ARG A 1 193 ? 13.982 -8.057 -28.127 1.00 72.38 193 ARG A C 1
ATOM 1387 O O . ARG A 1 193 ? 13.377 -8.340 -29.155 1.00 72.38 193 ARG A O 1
ATOM 1394 N N . SER A 1 194 ? 14.412 -6.828 -27.847 1.00 71.75 194 SER A N 1
ATOM 1395 C CA . SER A 1 194 ? 14.153 -5.683 -28.717 1.00 71.75 194 SER A CA 1
ATOM 1396 C C . SER A 1 194 ? 14.721 -5.899 -30.127 1.00 71.75 194 SER A C 1
ATOM 1398 O O . SER A 1 194 ? 14.037 -5.615 -31.099 1.00 71.75 194 SER A O 1
ATOM 1400 N N . GLN A 1 195 ? 15.903 -6.514 -30.264 1.00 79.00 195 GLN A N 1
ATOM 1401 C CA . GLN A 1 195 ? 16.517 -6.759 -31.580 1.00 79.00 195 GLN A CA 1
ATOM 1402 C C . GLN A 1 195 ? 15.725 -7.740 -32.458 1.00 79.00 195 GLN A C 1
ATOM 1404 O O . GLN A 1 195 ? 15.577 -7.510 -33.655 1.00 79.00 195 GLN A O 1
ATOM 1409 N N . GLU A 1 196 ? 15.225 -8.837 -31.886 1.00 84.88 196 GLU A N 1
ATOM 1410 C CA . GLU A 1 196 ? 14.430 -9.828 -32.625 1.00 84.88 196 GLU A CA 1
ATOM 1411 C C . GLU A 1 196 ? 13.084 -9.242 -33.074 1.00 84.88 196 GLU A C 1
ATOM 1413 O O . GLU A 1 196 ? 12.599 -9.513 -34.173 1.00 84.88 196 GLU A O 1
ATOM 1418 N N . VAL A 1 197 ? 12.491 -8.409 -32.223 1.00 84.88 197 VAL A N 1
ATOM 1419 C CA . VAL A 1 197 ? 11.220 -7.743 -32.499 1.00 84.88 197 VAL A CA 1
ATOM 1420 C C . VAL A 1 197 ? 11.393 -6.647 -33.549 1.00 84.88 197 VAL A C 1
ATOM 1422 O O . VAL A 1 197 ? 10.584 -6.552 -34.470 1.00 84.88 197 VAL A O 1
ATOM 1425 N N . ASP A 1 198 ? 12.476 -5.874 -33.478 1.00 85.69 198 ASP A N 1
ATOM 1426 C CA . ASP A 1 198 ? 12.824 -4.881 -34.496 1.00 85.69 198 ASP A CA 1
ATOM 1427 C C . ASP A 1 198 ? 13.027 -5.544 -35.869 1.00 85.69 198 ASP A C 1
ATOM 1429 O O . ASP A 1 198 ? 12.563 -5.019 -36.880 1.00 85.69 198 ASP A O 1
ATOM 1433 N N . GLN A 1 199 ? 13.649 -6.729 -35.919 1.00 87.69 199 GLN A N 1
ATOM 1434 C CA . GLN A 1 199 ? 13.771 -7.519 -37.152 1.00 87.69 199 GLN A CA 1
ATOM 1435 C C . GLN A 1 199 ? 12.414 -7.985 -37.686 1.00 87.69 199 GLN A C 1
ATOM 1437 O O . GLN A 1 199 ? 12.186 -7.927 -38.893 1.00 87.69 199 GLN A O 1
ATOM 1442 N N . TYR A 1 200 ? 11.507 -8.419 -36.807 1.00 89.81 200 TYR A N 1
ATOM 1443 C CA . TYR A 1 200 ? 10.143 -8.780 -37.192 1.00 89.81 200 TYR A CA 1
ATOM 1444 C C . TYR A 1 200 ? 9.400 -7.590 -37.818 1.00 89.81 200 TYR A C 1
ATOM 1446 O O . TYR A 1 200 ? 8.846 -7.720 -38.910 1.00 89.81 200 TYR A O 1
ATOM 1454 N N . PHE A 1 201 ? 9.439 -6.414 -37.182 1.00 88.81 201 PHE A N 1
ATOM 1455 C CA . PHE A 1 201 ? 8.791 -5.206 -37.704 1.00 88.81 201 PHE A CA 1
ATOM 1456 C C . PHE A 1 201 ? 9.437 -4.710 -39.000 1.00 88.81 201 PHE A C 1
ATOM 1458 O O . PHE A 1 201 ? 8.722 -4.381 -39.947 1.00 88.81 201 PHE A O 1
ATOM 1465 N N . ALA A 1 202 ? 10.768 -4.747 -39.092 1.00 88.31 202 ALA A N 1
ATOM 1466 C CA . ALA A 1 202 ? 11.479 -4.461 -40.334 1.00 88.31 202 ALA A CA 1
ATOM 1467 C C . ALA A 1 202 ? 11.075 -5.430 -41.459 1.00 88.31 202 ALA A C 1
ATOM 1469 O O . ALA A 1 202 ? 10.890 -5.002 -42.594 1.00 88.31 202 ALA A O 1
ATOM 1470 N N . GLY A 1 203 ? 10.881 -6.717 -41.154 1.00 88.25 203 GLY A N 1
ATOM 1471 C CA . GLY A 1 203 ? 10.398 -7.711 -42.114 1.00 88.25 203 GLY A CA 1
ATOM 1472 C C . GLY A 1 203 ? 8.944 -7.493 -42.547 1.00 88.25 203 GLY A C 1
ATOM 1473 O O . GLY A 1 203 ? 8.634 -7.637 -43.726 1.00 88.25 203 GLY A O 1
ATOM 1474 N N . LYS A 1 204 ? 8.058 -7.123 -41.614 1.00 86.62 204 LYS A N 1
ATOM 1475 C CA . LYS A 1 204 ? 6.615 -6.954 -41.862 1.00 86.62 204 LYS A CA 1
ATOM 1476 C C . LYS A 1 204 ? 6.255 -5.612 -42.514 1.00 86.62 204 LYS A C 1
ATOM 1478 O O . LYS A 1 204 ? 5.337 -5.569 -43.327 1.00 86.62 204 LYS A O 1
ATOM 1483 N N . PHE A 1 205 ? 6.969 -4.531 -42.185 1.00 86.81 205 PHE A N 1
ATOM 1484 C CA . PHE A 1 205 ? 6.631 -3.160 -42.603 1.00 86.81 205 PHE A CA 1
ATOM 1485 C C . PHE A 1 205 ? 7.771 -2.397 -43.301 1.00 86.81 205 PHE A C 1
ATOM 1487 O O . PHE A 1 205 ? 7.567 -1.257 -43.719 1.00 86.81 205 PHE A O 1
ATOM 1494 N N . GLY A 1 206 ? 8.960 -2.991 -43.441 1.00 80.25 206 GLY A N 1
ATOM 1495 C CA . GLY A 1 206 ? 10.114 -2.402 -44.138 1.00 80.25 206 GLY A CA 1
ATOM 1496 C C . GLY A 1 206 ? 10.993 -1.464 -43.299 1.00 80.25 206 GLY A C 1
ATOM 1497 O O . GLY A 1 206 ? 12.109 -1.161 -43.712 1.00 80.25 206 GLY A O 1
ATOM 1498 N N . ASP A 1 207 ? 10.533 -1.035 -42.120 1.00 78.38 207 ASP A N 1
ATOM 1499 C CA . ASP A 1 207 ? 11.295 -0.227 -41.159 1.00 78.38 207 ASP A CA 1
ATOM 1500 C C . ASP A 1 207 ? 10.948 -0.662 -39.726 1.00 78.38 207 ASP A C 1
ATOM 1502 O O . ASP A 1 207 ? 9.775 -0.763 -39.374 1.00 78.38 207 ASP A O 1
ATOM 1506 N N . ALA A 1 208 ? 11.961 -0.884 -38.885 1.00 71.12 208 ALA A N 1
ATOM 1507 C CA . ALA A 1 208 ? 11.792 -1.244 -37.476 1.00 71.12 208 ALA A CA 1
ATOM 1508 C C . ALA A 1 208 ? 11.085 -0.150 -36.650 1.00 71.12 208 ALA A C 1
ATOM 1510 O O . ALA A 1 208 ? 10.463 -0.446 -35.627 1.00 71.12 208 ALA A O 1
ATOM 1511 N N . GLN A 1 209 ? 11.145 1.116 -37.084 1.00 78.56 209 GLN A N 1
ATOM 1512 C CA . GLN A 1 209 ? 10.391 2.201 -36.447 1.00 78.56 209 GLN A CA 1
ATOM 1513 C C . GLN A 1 209 ? 8.893 2.153 -36.783 1.00 78.56 209 GLN A C 1
ATOM 1515 O O . GLN A 1 209 ? 8.075 2.668 -36.017 1.00 78.56 209 GLN A O 1
ATOM 1520 N N . ASN A 1 210 ? 8.515 1.513 -37.893 1.00 77.69 210 ASN A N 1
ATOM 1521 C CA . ASN A 1 210 ? 7.132 1.385 -38.322 1.00 77.69 210 ASN A CA 1
ATOM 1522 C C . ASN A 1 210 ? 6.497 0.120 -37.727 1.00 77.69 210 ASN A C 1
ATOM 1524 O O . ASN A 1 210 ? 6.659 -0.990 -38.226 1.00 77.69 210 ASN A O 1
ATOM 1528 N N . ARG A 1 211 ? 5.743 0.301 -36.641 1.00 81.38 211 ARG A N 1
ATOM 1529 C CA . ARG A 1 211 ? 5.063 -0.788 -35.915 1.00 81.38 211 ARG A CA 1
ATOM 1530 C C . ARG A 1 211 ? 3.605 -0.985 -36.355 1.00 81.38 211 ARG A C 1
ATOM 1532 O O . ARG A 1 211 ? 2.849 -1.733 -35.724 1.00 81.38 211 ARG A O 1
ATOM 1539 N N . GLY A 1 212 ? 3.185 -0.303 -37.423 1.00 83.62 212 GLY A N 1
ATOM 1540 C CA . GLY A 1 212 ? 1.800 -0.289 -37.891 1.00 83.62 212 GLY A CA 1
ATOM 1541 C C . GLY A 1 212 ? 0.833 0.227 -36.817 1.00 83.62 212 GLY A C 1
ATOM 1542 O O . GLY A 1 212 ? 1.076 1.261 -36.198 1.00 83.62 212 GLY A O 1
ATOM 1543 N N . ALA A 1 213 ? -0.251 -0.513 -36.568 1.00 80.25 213 ALA A N 1
ATOM 1544 C CA . ALA A 1 213 ? -1.275 -0.165 -35.576 1.00 80.25 213 ALA A CA 1
ATOM 1545 C C . ALA A 1 213 ? -0.789 -0.250 -34.110 1.00 80.25 213 ALA A C 1
ATOM 1547 O O . ALA A 1 213 ? -1.456 0.244 -33.201 1.00 80.25 213 ALA A O 1
ATOM 1548 N N . MET A 1 214 ? 0.390 -0.830 -33.857 1.00 83.81 214 MET A N 1
ATOM 1549 C CA . MET A 1 214 ? 0.984 -0.964 -32.524 1.00 83.81 214 MET A CA 1
ATOM 1550 C C . MET A 1 214 ? 1.770 0.302 -32.135 1.00 83.81 214 MET A C 1
ATOM 1552 O O . MET A 1 214 ? 2.989 0.287 -31.965 1.00 83.81 214 MET A O 1
ATOM 1556 N N . SER A 1 215 ? 1.057 1.424 -32.017 1.00 67.06 215 SER A N 1
ATOM 1557 C CA . SER A 1 215 ? 1.625 2.742 -31.690 1.00 67.06 215 SER A CA 1
ATOM 1558 C C . SER A 1 215 ? 1.825 2.976 -30.185 1.00 67.06 215 SER A C 1
ATOM 1560 O O . SER A 1 215 ? 2.618 3.832 -29.792 1.00 67.06 215 SER A O 1
ATOM 1562 N N . ASN A 1 216 ? 1.149 2.203 -29.324 1.00 67.56 216 ASN A N 1
ATOM 1563 C CA . ASN A 1 216 ? 1.294 2.304 -27.872 1.00 67.56 216 ASN A CA 1
ATOM 1564 C C . ASN A 1 216 ? 2.584 1.606 -27.392 1.00 67.56 216 ASN A C 1
ATOM 1566 O O . ASN A 1 216 ? 2.771 0.401 -27.577 1.00 67.56 216 ASN A O 1
ATOM 1570 N N . SER A 1 217 ? 3.445 2.367 -26.707 1.00 71.75 217 SER A N 1
ATOM 1571 C CA . SER A 1 217 ? 4.687 1.891 -26.080 1.00 71.75 217 SER A CA 1
ATOM 1572 C C . SER A 1 217 ? 4.462 0.705 -25.128 1.00 71.75 217 SER A C 1
ATOM 1574 O O . SER A 1 217 ? 5.285 -0.208 -25.082 1.00 71.75 217 SER A O 1
ATOM 1576 N N . HIS A 1 218 ? 3.336 0.669 -24.409 1.00 80.75 218 HIS A N 1
ATOM 1577 C CA . HIS A 1 218 ? 3.006 -0.394 -23.453 1.00 80.75 218 HIS A CA 1
ATOM 1578 C C . HIS A 1 218 ? 2.651 -1.711 -24.153 1.00 80.75 218 HIS A C 1
ATOM 1580 O O . HIS A 1 218 ? 3.198 -2.763 -23.823 1.00 80.75 218 HIS A O 1
ATOM 1586 N N . MET A 1 219 ? 1.805 -1.637 -25.186 1.00 80.94 219 MET A N 1
ATOM 1587 C CA . MET A 1 219 ? 1.432 -2.785 -26.019 1.00 80.94 219 MET A CA 1
ATOM 1588 C C . MET A 1 219 ? 2.628 -3.355 -26.766 1.00 80.94 219 MET A C 1
ATOM 1590 O O . MET A 1 219 ? 2.798 -4.570 -26.802 1.00 80.94 219 MET A O 1
ATOM 1594 N N . PHE A 1 220 ? 3.491 -2.483 -27.291 1.00 85.19 220 PHE A N 1
ATOM 1595 C CA . PHE A 1 220 ? 4.745 -2.904 -27.899 1.00 85.19 220 PHE A CA 1
ATOM 1596 C C . PHE A 1 220 ? 5.624 -3.663 -26.907 1.00 85.19 220 PHE A C 1
ATOM 1598 O O . PHE A 1 220 ? 6.091 -4.746 -27.228 1.00 85.19 220 PHE A O 1
ATOM 1605 N N . ARG A 1 221 ? 5.829 -3.148 -25.687 1.00 83.88 221 ARG A N 1
ATOM 1606 C CA . ARG A 1 221 ? 6.639 -3.848 -24.675 1.00 83.88 221 ARG A CA 1
ATOM 1607 C C . ARG A 1 221 ? 6.075 -5.227 -24.355 1.00 83.88 221 ARG A C 1
ATOM 1609 O O . ARG A 1 221 ? 6.846 -6.178 -24.260 1.00 83.88 221 ARG A O 1
ATOM 1616 N N . LEU A 1 222 ? 4.757 -5.344 -24.200 1.00 87.50 222 LEU A N 1
ATOM 1617 C CA . LEU A 1 222 ? 4.128 -6.626 -23.899 1.00 87.50 222 LEU A CA 1
ATOM 1618 C C . LEU A 1 222 ? 4.234 -7.590 -25.092 1.00 87.50 222 LEU A C 1
ATOM 1620 O O . LEU A 1 222 ? 4.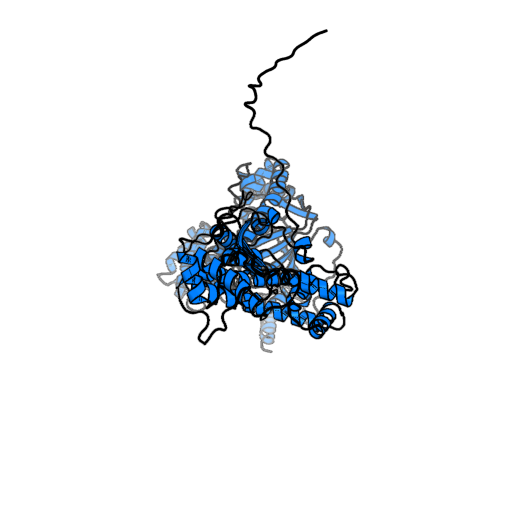666 -8.728 -24.907 1.00 87.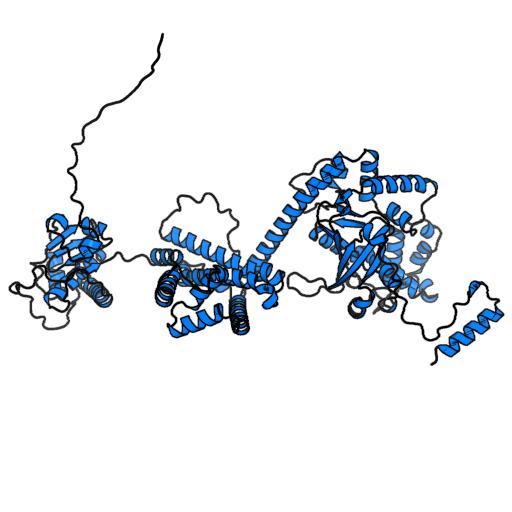50 222 LEU A O 1
ATOM 1624 N N . PHE A 1 223 ? 3.971 -7.117 -26.315 1.00 90.19 223 PHE A N 1
ATOM 1625 C CA . PHE A 1 223 ? 4.194 -7.884 -27.542 1.00 90.19 223 PHE A CA 1
ATOM 1626 C C . PHE A 1 223 ? 5.644 -8.358 -27.649 1.00 90.19 223 PHE A C 1
ATOM 1628 O O . PHE A 1 223 ? 5.882 -9.544 -27.860 1.00 90.19 223 PHE A O 1
ATOM 1635 N N . SER A 1 224 ? 6.626 -7.482 -27.426 1.00 86.31 224 SER A N 1
ATOM 1636 C CA . SER A 1 224 ? 8.049 -7.828 -27.468 1.00 86.31 224 SER A CA 1
ATOM 1637 C C . SER A 1 224 ? 8.418 -8.935 -26.484 1.00 86.31 224 SER A C 1
ATOM 1639 O O . SER A 1 224 ? 9.306 -9.742 -26.753 1.00 86.31 224 SER A O 1
ATOM 1641 N N . ARG A 1 225 ? 7.736 -9.004 -25.335 1.00 85.06 225 ARG A N 1
ATOM 1642 C CA . ARG A 1 225 ? 7.950 -10.074 -24.355 1.00 85.06 225 ARG A CA 1
ATOM 1643 C C . ARG A 1 225 ? 7.289 -11.382 -24.766 1.00 85.06 225 ARG A C 1
ATOM 1645 O O . ARG A 1 225 ? 7.931 -12.417 -24.619 1.00 85.06 225 ARG A O 1
ATOM 1652 N N . GLN A 1 226 ? 6.057 -11.336 -25.272 1.00 89.00 226 GLN A N 1
ATOM 1653 C CA . GLN A 1 226 ? 5.289 -12.533 -25.630 1.00 89.00 226 GLN A CA 1
ATOM 1654 C C . GLN A 1 226 ? 5.724 -13.154 -26.962 1.00 89.00 226 GLN A C 1
ATOM 1656 O O . GLN A 1 226 ? 5.613 -14.364 -27.126 1.00 89.00 226 GLN A O 1
ATOM 1661 N N . SER A 1 227 ? 6.238 -12.345 -27.892 1.00 89.75 227 SER A N 1
ATOM 1662 C CA . SER A 1 227 ? 6.693 -12.756 -29.231 1.00 89.75 227 SER A CA 1
ATOM 1663 C C . SER A 1 227 ? 8.108 -13.343 -29.263 1.00 89.75 227 SER A C 1
ATOM 1665 O O . SER A 1 227 ? 8.493 -13.966 -30.253 1.00 89.75 227 SER A O 1
ATOM 1667 N N . TYR A 1 228 ? 8.897 -13.146 -28.206 1.00 85.88 228 TYR A N 1
ATOM 1668 C CA . TYR A 1 228 ? 10.303 -13.540 -28.180 1.00 85.88 228 TYR A CA 1
ATOM 1669 C C . TYR A 1 228 ? 10.483 -15.059 -28.317 1.00 85.88 228 TYR A C 1
ATOM 1671 O O . TYR A 1 228 ? 9.901 -15.828 -27.550 1.00 85.88 228 TYR A O 1
ATOM 1679 N N . GLY A 1 229 ? 11.311 -15.492 -29.275 1.00 83.25 229 GLY A N 1
ATOM 1680 C CA . GLY A 1 229 ? 11.581 -16.908 -29.537 1.00 83.25 229 GLY A CA 1
ATOM 1681 C C . GLY A 1 229 ? 10.438 -17.664 -30.224 1.00 83.25 229 GLY A C 1
ATOM 1682 O O . GLY A 1 229 ? 10.544 -18.877 -30.402 1.00 83.25 229 GLY A O 1
ATOM 1683 N N . LYS A 1 230 ? 9.360 -16.974 -30.613 1.00 90.31 230 LYS A N 1
ATOM 1684 C CA . LYS A 1 230 ? 8.246 -17.562 -31.362 1.00 90.31 230 LYS A CA 1
ATOM 1685 C C . LYS A 1 230 ? 8.522 -17.614 -32.860 1.00 90.31 230 LYS A C 1
ATOM 1687 O O . LYS A 1 230 ? 9.306 -16.828 -33.402 1.00 90.31 230 LYS A O 1
ATOM 1692 N N . SER A 1 231 ? 7.842 -18.538 -33.531 1.00 93.31 231 SER A N 1
ATOM 1693 C CA . SER A 1 231 ? 7.827 -18.614 -34.991 1.00 93.31 231 SER A CA 1
ATOM 1694 C C . SER A 1 231 ? 7.185 -17.368 -35.611 1.00 93.31 231 SER A C 1
ATOM 1696 O O . SER A 1 231 ? 6.459 -16.627 -34.952 1.00 93.31 231 SER A O 1
ATOM 1698 N N . GLN A 1 232 ? 7.447 -17.134 -36.897 1.00 89.56 232 GLN A N 1
ATOM 1699 C CA . GLN A 1 232 ? 6.875 -15.994 -37.618 1.00 89.56 232 GLN A CA 1
ATOM 1700 C C . GLN A 1 232 ? 5.335 -16.003 -37.586 1.00 89.56 232 GLN A C 1
ATOM 1702 O O . GLN A 1 232 ? 4.734 -14.967 -37.328 1.00 89.56 232 GLN A O 1
ATOM 1707 N N . GLU A 1 233 ? 4.713 -17.172 -37.763 1.00 93.00 233 GLU A N 1
ATOM 1708 C CA . GLU A 1 233 ? 3.253 -17.346 -37.742 1.00 93.00 233 GLU A CA 1
ATOM 1709 C C . GLU A 1 233 ? 2.648 -16.990 -36.377 1.00 93.00 233 GLU A C 1
ATOM 1711 O O . GLU A 1 233 ? 1.689 -16.230 -36.293 1.00 93.00 233 GLU A O 1
ATOM 1716 N N . GLU A 1 234 ? 3.264 -17.449 -35.285 1.00 94.19 234 GLU A N 1
ATOM 1717 C CA . GLU A 1 234 ? 2.828 -17.086 -33.933 1.00 94.19 234 GLU A CA 1
ATOM 1718 C C . GLU A 1 234 ? 3.019 -15.591 -33.629 1.00 94.19 234 GLU A C 1
ATOM 1720 O O . GLU A 1 234 ? 2.249 -15.011 -32.863 1.00 94.19 234 GLU A O 1
ATOM 1725 N N . LYS A 1 235 ? 4.057 -14.955 -34.190 1.00 93.38 235 LYS A N 1
ATOM 1726 C CA . LYS A 1 235 ? 4.264 -13.504 -34.055 1.00 93.38 235 LYS A CA 1
ATOM 1727 C C . LYS A 1 235 ? 3.186 -12.723 -34.793 1.00 93.38 235 LYS A C 1
ATOM 1729 O O . LYS A 1 235 ? 2.740 -11.699 -34.284 1.00 93.38 235 LYS A O 1
ATOM 1734 N N . ASP A 1 236 ? 2.768 -13.205 -35.959 1.00 93.38 236 ASP A N 1
ATOM 1735 C CA . ASP A 1 236 ? 1.683 -12.609 -36.729 1.00 93.38 236 ASP A CA 1
ATOM 1736 C C . ASP A 1 236 ? 0.331 -12.754 -36.022 1.00 93.38 236 ASP A C 1
ATOM 1738 O O . ASP A 1 236 ? -0.358 -11.748 -35.870 1.00 93.38 236 ASP A O 1
ATOM 1742 N N . ASP A 1 237 ? 0.008 -13.929 -35.475 1.00 95.00 237 ASP A N 1
ATOM 1743 C CA . ASP A 1 237 ? -1.209 -14.115 -34.670 1.00 95.00 237 ASP A CA 1
ATOM 1744 C C . ASP A 1 237 ? -1.221 -13.222 -33.416 1.00 95.00 237 ASP A C 1
ATOM 1746 O O . ASP A 1 237 ? -2.220 -12.560 -33.125 1.00 95.00 237 ASP A O 1
ATOM 1750 N N . LEU A 1 238 ? -0.089 -13.124 -32.706 1.00 93.75 238 LEU A N 1
ATOM 1751 C CA . LEU A 1 238 ? 0.050 -12.204 -31.575 1.00 93.75 238 LEU A CA 1
ATOM 1752 C C . LEU A 1 238 ? -0.117 -10.745 -32.002 1.00 93.75 238 LEU A C 1
ATOM 1754 O O . LEU A 1 238 ? -0.774 -9.977 -31.304 1.00 93.75 238 LEU A O 1
ATOM 1758 N N . TYR A 1 239 ? 0.472 -10.339 -33.126 1.00 93.06 239 TYR A N 1
ATOM 1759 C CA . TYR A 1 239 ? 0.328 -8.974 -33.623 1.00 93.06 239 TYR A CA 1
ATOM 1760 C C . TYR A 1 239 ? -1.141 -8.657 -33.918 1.00 93.06 239 TYR A C 1
ATOM 1762 O O . TYR A 1 239 ? -1.642 -7.609 -33.502 1.00 93.06 239 TYR A O 1
ATOM 1770 N N . ASP A 1 240 ? -1.843 -9.582 -34.571 1.00 93.12 240 ASP A N 1
ATOM 1771 C CA . ASP A 1 240 ? -3.250 -9.434 -34.924 1.00 93.12 240 ASP A CA 1
ATOM 1772 C C . ASP A 1 240 ? -4.143 -9.414 -33.677 1.00 93.12 240 ASP A C 1
ATOM 1774 O O . ASP A 1 240 ? -5.002 -8.544 -33.565 1.00 93.12 240 ASP A O 1
ATOM 1778 N N . MET A 1 241 ? -3.910 -10.283 -32.687 1.00 94.19 241 MET A N 1
ATOM 1779 C CA . MET A 1 241 ? -4.637 -10.253 -31.409 1.00 94.19 241 MET A CA 1
ATOM 1780 C C . MET A 1 241 ? -4.461 -8.912 -30.675 1.00 94.19 241 MET A C 1
ATOM 1782 O O . MET A 1 241 ? -5.400 -8.413 -30.060 1.00 94.19 241 MET A O 1
ATOM 1786 N N . TYR A 1 242 ? -3.268 -8.311 -30.736 1.00 90.25 242 TYR A N 1
ATOM 1787 C CA . TYR A 1 242 ? -2.966 -7.048 -30.051 1.00 90.25 242 TYR A CA 1
ATOM 1788 C C . TYR A 1 242 ? -3.497 -5.808 -30.785 1.00 90.25 242 TYR A C 1
ATOM 1790 O O . TYR A 1 242 ? -3.636 -4.755 -30.162 1.00 90.25 242 TYR A O 1
ATOM 1798 N N . THR A 1 243 ? -3.750 -5.891 -32.093 1.00 90.12 243 THR A N 1
ATOM 1799 C CA . THR A 1 243 ? -4.078 -4.719 -32.927 1.00 90.12 243 THR A CA 1
ATOM 1800 C C . THR A 1 243 ? -5.479 -4.753 -33.534 1.00 90.12 243 THR A C 1
ATOM 1802 O O . THR A 1 243 ? -6.009 -3.695 -33.874 1.00 90.12 243 THR A O 1
ATOM 1805 N N . ASN A 1 244 ? -6.106 -5.927 -33.639 1.00 90.06 244 ASN A N 1
ATOM 1806 C CA . ASN A 1 244 ? -7.440 -6.080 -34.204 1.00 90.06 244 ASN A CA 1
ATOM 1807 C C . ASN A 1 244 ? -8.530 -5.865 -33.140 1.00 90.06 244 ASN A C 1
ATOM 1809 O O . ASN A 1 244 ? -8.618 -6.598 -32.153 1.00 90.06 244 ASN A O 1
ATOM 1813 N N . ALA A 1 245 ? -9.403 -4.884 -33.376 1.00 87.38 245 ALA A N 1
ATOM 1814 C CA . ALA A 1 245 ? -10.518 -4.559 -32.490 1.00 87.38 245 ALA A CA 1
ATOM 1815 C C . ALA A 1 245 ? -11.515 -5.721 -32.320 1.00 87.38 245 ALA A C 1
ATOM 1817 O O . ALA A 1 245 ? -12.038 -5.908 -31.221 1.00 87.38 245 ALA A O 1
ATOM 1818 N N . ASP A 1 246 ? -11.722 -6.540 -33.354 1.00 93.00 246 ASP A N 1
ATOM 1819 C CA . ASP A 1 246 ? -12.656 -7.673 -33.312 1.00 93.00 246 ASP A CA 1
ATOM 1820 C C . ASP A 1 246 ? -12.173 -8.786 -32.366 1.00 93.00 246 ASP A C 1
ATOM 1822 O O . ASP A 1 246 ? -12.974 -9.540 -31.818 1.00 93.00 246 ASP A O 1
ATOM 1826 N N . ARG A 1 247 ? -10.859 -8.849 -32.103 1.00 94.00 247 ARG A N 1
ATOM 1827 C CA . ARG A 1 247 ? -10.229 -9.814 -31.185 1.00 94.00 247 ARG A CA 1
ATOM 1828 C C . ARG A 1 247 ? -10.005 -9.248 -29.780 1.00 94.00 247 ARG A C 1
ATOM 1830 O O . ARG A 1 247 ? -9.280 -9.838 -28.978 1.00 94.00 247 ARG A O 1
ATOM 1837 N N . ARG A 1 248 ? -10.653 -8.129 -29.424 1.00 88.25 248 ARG A N 1
ATOM 1838 C CA . ARG A 1 248 ? -10.469 -7.474 -28.113 1.00 88.25 248 ARG A CA 1
ATOM 1839 C C . ARG A 1 248 ? -10.771 -8.395 -26.924 1.00 88.25 248 ARG A C 1
ATOM 1841 O O . ARG A 1 248 ? -10.081 -8.308 -25.912 1.00 88.25 248 ARG A O 1
ATOM 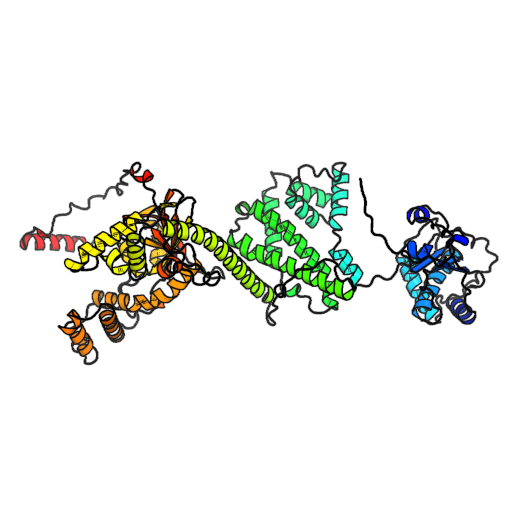1848 N N . GLY A 1 249 ? -11.752 -9.291 -27.042 1.00 89.88 249 GLY A N 1
ATOM 1849 C CA . GLY A 1 249 ? -12.052 -10.282 -26.000 1.00 89.88 249 GLY A CA 1
ATOM 1850 C C . GLY A 1 249 ? -10.902 -11.269 -25.757 1.00 89.88 249 GLY A C 1
ATOM 1851 O O . GLY A 1 249 ? -10.547 -11.522 -24.607 1.00 89.88 249 GLY A O 1
ATOM 1852 N N . GLU A 1 250 ? -10.271 -11.768 -26.825 1.00 93.81 250 GLU A N 1
ATOM 1853 C CA . GLU A 1 250 ? -9.104 -12.661 -26.742 1.00 93.81 250 GLU A CA 1
ATOM 1854 C C . GLU A 1 250 ? -7.904 -11.952 -26.110 1.00 93.81 250 GLU A C 1
ATOM 1856 O O . GLU A 1 250 ? -7.247 -12.502 -25.227 1.00 93.81 250 GLU A O 1
ATOM 1861 N N . TYR A 1 251 ? -7.666 -10.697 -26.499 1.00 92.06 251 TYR A N 1
ATOM 1862 C CA . TYR A 1 251 ? -6.628 -9.859 -25.908 1.00 92.06 251 TYR A CA 1
ATOM 1863 C C . TYR A 1 251 ? -6.815 -9.677 -24.393 1.00 92.06 251 TYR A C 1
ATOM 1865 O O . TYR A 1 251 ? -5.874 -9.896 -23.627 1.00 92.06 251 TYR A O 1
ATOM 1873 N N . LEU A 1 252 ? -8.022 -9.320 -23.938 1.00 90.88 252 LEU A N 1
ATOM 1874 C CA . LEU A 1 252 ? -8.301 -9.142 -22.508 1.00 90.88 252 LEU A CA 1
ATOM 1875 C C . LEU A 1 252 ? -8.141 -10.457 -21.733 1.00 90.88 252 LEU A C 1
ATOM 1877 O O . LEU A 1 252 ? -7.536 -10.460 -20.660 1.00 90.88 252 LEU A O 1
ATOM 1881 N N . ALA A 1 253 ? -8.602 -11.580 -22.294 1.00 91.31 253 ALA A N 1
ATOM 1882 C CA . ALA A 1 253 ? -8.433 -12.899 -21.687 1.00 91.31 253 ALA A CA 1
ATOM 1883 C C . ALA A 1 253 ? -6.949 -13.295 -21.580 1.00 91.31 253 ALA A C 1
ATOM 1885 O O . ALA A 1 253 ? -6.508 -13.813 -20.551 1.00 91.31 253 ALA A O 1
ATOM 1886 N N . HIS A 1 254 ? -6.157 -12.997 -22.614 1.00 93.62 254 HIS A N 1
ATOM 1887 C CA . HIS A 1 254 ? -4.712 -13.200 -22.611 1.00 93.62 254 HIS A CA 1
ATOM 1888 C C . HIS A 1 254 ? -4.026 -12.368 -21.516 1.00 93.62 254 HIS A C 1
ATOM 1890 O O . HIS A 1 254 ? -3.262 -12.915 -20.718 1.00 93.62 254 HIS A O 1
ATOM 1896 N N . VAL A 1 255 ? -4.344 -11.071 -21.414 1.00 91.12 255 VAL A N 1
ATOM 1897 C CA . VAL A 1 255 ? -3.815 -10.183 -20.363 1.00 91.12 255 VAL A CA 1
ATOM 1898 C C . VAL A 1 255 ? -4.195 -10.692 -18.971 1.00 91.12 255 VAL A C 1
ATOM 1900 O O . VAL A 1 255 ? -3.333 -10.778 -18.098 1.00 91.12 255 VAL A O 1
ATOM 1903 N N . GLN A 1 256 ? -5.450 -11.094 -18.760 1.00 89.75 256 GLN A N 1
ATOM 1904 C CA . GLN A 1 256 ? -5.913 -11.650 -17.488 1.00 89.75 256 GLN A CA 1
ATOM 1905 C C . GLN A 1 256 ? -5.176 -12.948 -17.121 1.00 89.75 256 GLN A C 1
ATOM 1907 O O . GLN A 1 256 ? -4.792 -13.139 -15.965 1.00 89.75 256 GLN A O 1
ATOM 1912 N N . GLY A 1 257 ? -4.905 -13.818 -18.099 1.00 90.19 257 GLY A N 1
ATOM 1913 C CA . GLY A 1 257 ? -4.083 -15.015 -17.914 1.00 90.19 257 GLY A CA 1
ATOM 1914 C C . GLY A 1 257 ? -2.661 -14.686 -17.451 1.00 90.19 257 GLY A C 1
ATOM 1915 O O . GLY A 1 257 ? -2.173 -15.284 -16.489 1.00 90.19 257 GLY A O 1
ATOM 1916 N N . LEU A 1 258 ? -2.027 -13.684 -18.068 1.00 93.06 258 LEU A N 1
ATOM 1917 C CA . LEU A 1 258 ? -0.703 -13.204 -17.663 1.00 93.06 258 LEU A CA 1
ATOM 1918 C C . LEU A 1 258 ? -0.713 -12.598 -16.254 1.00 93.06 258 LEU A C 1
ATOM 1920 O O . LEU A 1 258 ? 0.222 -12.830 -15.484 1.00 93.06 258 LEU A O 1
ATOM 1924 N N . VAL A 1 259 ? -1.766 -11.865 -15.880 1.00 91.12 259 VAL A N 1
ATOM 1925 C CA . VAL A 1 259 ? -1.931 -11.342 -14.513 1.00 91.12 259 VAL A CA 1
ATOM 1926 C C . VAL A 1 259 ? -2.079 -12.483 -13.516 1.00 91.12 259 VAL A C 1
ATOM 1928 O O . VAL A 1 259 ? -1.379 -12.490 -12.510 1.00 91.12 259 VAL A O 1
ATOM 1931 N N . ASN A 1 260 ? -2.912 -13.483 -13.798 1.00 87.81 260 ASN A N 1
ATOM 1932 C CA . ASN A 1 260 ? -3.107 -14.629 -12.909 1.00 87.81 260 ASN A CA 1
ATOM 1933 C C . ASN A 1 260 ? -1.817 -15.432 -12.727 1.00 87.81 260 ASN A C 1
ATOM 1935 O O . ASN A 1 260 ? -1.436 -15.748 -11.601 1.00 87.81 260 ASN A O 1
ATOM 1939 N N . GLN A 1 261 ? -1.101 -15.708 -13.821 1.00 89.75 261 GLN A N 1
ATOM 1940 C CA . GLN A 1 261 ? 0.224 -16.319 -13.758 1.00 89.75 261 GLN A CA 1
ATOM 1941 C C . GLN A 1 261 ? 1.154 -15.476 -12.884 1.00 89.75 261 GLN A C 1
ATOM 1943 O O . GLN A 1 261 ? 1.844 -16.009 -12.017 1.00 89.75 261 GLN A O 1
ATOM 1948 N N . THR A 1 262 ? 1.123 -14.159 -13.083 1.00 89.75 262 THR A N 1
ATOM 1949 C CA . THR A 1 262 ? 1.944 -13.221 -12.331 1.00 89.75 262 THR A CA 1
ATOM 1950 C C . THR A 1 262 ? 1.605 -13.210 -10.859 1.00 89.75 262 THR A C 1
ATOM 1952 O O . THR A 1 262 ? 2.536 -13.184 -10.075 1.00 89.75 262 THR A O 1
ATOM 1955 N N . MET A 1 263 ? 0.335 -13.259 -10.466 1.00 88.06 263 MET A N 1
ATOM 1956 C CA . MET A 1 263 ? -0.094 -13.244 -9.066 1.00 88.06 263 MET A CA 1
ATOM 1957 C C . MET A 1 263 ? 0.148 -14.584 -8.362 1.00 88.06 263 MET A C 1
ATOM 1959 O O . MET A 1 263 ? 0.437 -14.599 -7.170 1.00 88.06 263 MET A O 1
ATOM 1963 N N . ASN A 1 264 ? 0.130 -15.692 -9.105 1.00 89.00 264 ASN A N 1
ATOM 1964 C CA . ASN A 1 264 ? 0.379 -17.033 -8.573 1.00 89.00 264 ASN A CA 1
ATOM 1965 C C . ASN A 1 264 ? 1.869 -17.390 -8.450 1.00 89.00 264 ASN A C 1
ATOM 1967 O O . ASN A 1 264 ? 2.199 -18.443 -7.906 1.00 89.00 264 ASN A O 1
ATOM 1971 N N . MET A 1 265 ? 2.788 -16.554 -8.953 1.00 88.00 265 MET A N 1
ATOM 1972 C CA . MET A 1 265 ? 4.220 -16.811 -8.769 1.00 88.00 265 MET A CA 1
ATOM 1973 C C . MET A 1 265 ? 4.598 -16.779 -7.283 1.00 88.00 265 MET A C 1
ATOM 1975 O O . MET A 1 265 ? 4.162 -15.890 -6.549 1.00 88.00 265 MET A O 1
ATOM 1979 N N . ASP A 1 266 ? 5.465 -17.703 -6.878 1.00 88.88 266 ASP A N 1
ATOM 1980 C CA . ASP A 1 266 ? 6.156 -17.641 -5.592 1.00 88.88 266 ASP A CA 1
ATOM 1981 C C . ASP A 1 266 ? 7.253 -16.573 -5.652 1.00 88.88 266 ASP A C 1
ATOM 1983 O O . ASP A 1 266 ? 8.243 -16.710 -6.376 1.00 88.88 266 ASP A O 1
ATOM 1987 N N . MET A 1 267 ? 7.051 -15.488 -4.913 1.00 87.62 267 MET A N 1
ATOM 1988 C CA . MET A 1 267 ? 7.963 -14.349 -4.887 1.00 87.62 267 MET A CA 1
ATOM 1989 C C . MET A 1 267 ? 9.230 -14.639 -4.102 1.00 87.62 267 MET A C 1
ATOM 1991 O O . MET A 1 267 ? 10.274 -14.045 -4.378 1.00 87.62 267 MET A O 1
ATOM 1995 N N . ASP A 1 268 ? 9.169 -15.588 -3.173 1.00 82.06 268 ASP A N 1
ATOM 1996 C CA . ASP A 1 268 ? 10.322 -15.955 -2.367 1.00 82.06 268 ASP A CA 1
ATOM 1997 C C . ASP A 1 268 ? 11.385 -16.679 -3.211 1.00 82.06 268 ASP A C 1
ATOM 1999 O O . ASP A 1 268 ? 12.575 -16.605 -2.908 1.00 82.06 268 ASP A O 1
ATOM 2003 N N . ALA A 1 269 ? 10.998 -17.247 -4.359 1.00 84.19 269 ALA A N 1
ATOM 2004 C CA . ALA A 1 269 ? 11.920 -17.812 -5.344 1.00 84.19 269 ALA A CA 1
ATOM 2005 C C . ALA A 1 269 ? 12.869 -16.779 -5.993 1.00 84.19 269 ALA A C 1
ATOM 2007 O O . ALA A 1 269 ? 13.822 -17.169 -6.674 1.00 84.19 269 ALA A O 1
ATOM 2008 N N . PHE A 1 270 ? 12.623 -15.475 -5.815 1.00 86.38 270 PHE A N 1
ATOM 2009 C CA . PHE A 1 270 ? 13.481 -14.395 -6.321 1.00 86.38 270 PHE A CA 1
ATOM 2010 C C . PHE A 1 270 ? 14.426 -13.822 -5.254 1.00 86.38 270 PHE A C 1
ATOM 2012 O O . PHE A 1 270 ? 15.215 -12.923 -5.554 1.00 86.38 270 PHE A O 1
ATOM 2019 N N . LYS A 1 271 ? 14.400 -14.366 -4.030 1.00 80.56 271 LYS A N 1
ATOM 2020 C CA . LYS A 1 271 ? 15.362 -14.061 -2.965 1.00 80.56 271 LYS A CA 1
ATOM 2021 C C . LYS A 1 271 ? 16.665 -14.822 -3.216 1.00 80.56 271 LYS A C 1
ATOM 2023 O O . LYS A 1 271 ? 16.797 -15.998 -2.886 1.00 80.56 271 LYS A O 1
ATOM 2028 N N . LEU A 1 272 ? 17.640 -14.169 -3.842 1.00 84.62 272 LEU A N 1
ATOM 2029 C CA . LEU A 1 272 ? 18.910 -14.810 -4.202 1.00 84.62 272 LEU A CA 1
ATOM 2030 C C . LEU A 1 272 ? 19.977 -14.534 -3.138 1.00 84.62 272 LEU A C 1
ATOM 2032 O O . LEU A 1 272 ? 20.709 -13.555 -3.232 1.00 84.62 272 LEU A O 1
ATOM 2036 N N . GLU A 1 273 ? 20.096 -15.374 -2.112 1.00 78.62 273 GLU A N 1
ATOM 2037 C CA . GLU A 1 273 ? 21.034 -15.122 -1.003 1.00 78.62 273 GLU A CA 1
ATOM 2038 C C . GLU A 1 273 ? 22.488 -15.473 -1.339 1.00 78.62 273 GLU A C 1
ATOM 2040 O O . GLU A 1 273 ? 23.406 -14.715 -1.027 1.00 78.62 273 GLU A O 1
ATOM 2045 N N . LYS A 1 274 ? 22.722 -16.602 -2.012 1.00 79.94 274 LYS A N 1
ATOM 2046 C CA . LYS A 1 274 ? 24.080 -17.086 -2.294 1.00 79.94 274 LYS A CA 1
ATOM 2047 C C . LYS A 1 274 ? 24.561 -16.603 -3.657 1.00 79.94 274 LYS A C 1
ATOM 2049 O O . LYS A 1 274 ? 23.791 -16.508 -4.609 1.00 79.94 274 LYS A O 1
ATOM 2054 N N . GLU A 1 275 ? 25.870 -16.407 -3.794 1.00 75.94 275 GLU A N 1
ATOM 2055 C CA . GLU A 1 275 ? 26.511 -16.035 -5.067 1.00 75.94 275 GLU A CA 1
ATOM 2056 C C . GLU A 1 275 ? 26.151 -16.994 -6.216 1.00 75.94 275 GLU A C 1
ATOM 2058 O O . GLU A 1 275 ? 25.873 -16.584 -7.342 1.00 75.94 275 GLU A O 1
ATOM 2063 N N . LYS A 1 276 ? 26.083 -18.298 -5.932 1.00 75.62 276 LYS A N 1
ATOM 2064 C CA . LYS A 1 276 ? 25.692 -19.307 -6.925 1.00 75.62 276 LYS A CA 1
ATOM 2065 C C . LYS A 1 276 ? 24.256 -19.115 -7.428 1.00 75.62 276 LYS A C 1
ATOM 2067 O O . LYS A 1 276 ? 23.990 -19.401 -8.596 1.00 75.62 276 LYS A O 1
ATOM 2072 N N . ASP A 1 277 ? 23.365 -18.643 -6.563 1.00 82.44 277 ASP A N 1
ATOM 2073 C CA . ASP A 1 277 ? 21.954 -18.426 -6.874 1.00 82.44 277 ASP A CA 1
ATOM 2074 C C . ASP A 1 277 ? 21.773 -17.098 -7.609 1.00 82.44 277 ASP A C 1
ATOM 2076 O O . ASP A 1 277 ? 21.033 -17.057 -8.584 1.00 82.44 277 ASP A O 1
ATOM 2080 N N . LEU A 1 278 ? 22.546 -16.061 -7.264 1.00 81.50 278 LEU A N 1
ATOM 2081 C CA . LEU A 1 278 ? 22.658 -14.812 -8.032 1.00 81.50 278 LEU A CA 1
ATOM 2082 C C . LEU A 1 278 ? 22.997 -15.073 -9.506 1.00 81.50 278 LEU A C 1
ATOM 2084 O O . LEU A 1 278 ? 22.303 -14.599 -10.405 1.00 81.50 278 LEU A O 1
ATOM 2088 N N . LEU A 1 279 ? 24.036 -15.874 -9.761 1.00 80.88 279 LEU A N 1
ATOM 2089 C CA . LEU A 1 279 ? 24.515 -16.164 -11.117 1.00 80.88 279 LEU A CA 1
ATOM 2090 C C . LEU A 1 279 ? 23.532 -16.990 -11.955 1.00 80.88 279 LEU A C 1
ATOM 2092 O O . LEU A 1 279 ? 23.578 -16.933 -13.182 1.00 80.88 279 LEU A O 1
ATOM 2096 N N . LYS A 1 280 ? 22.675 -17.788 -11.310 1.00 81.06 280 LYS A N 1
ATOM 2097 C CA . LYS A 1 280 ? 21.692 -18.646 -11.988 1.00 81.06 280 LYS A CA 1
ATOM 2098 C C . LYS A 1 280 ? 20.311 -18.003 -12.087 1.00 81.06 280 LYS A C 1
ATOM 2100 O O . LYS A 1 280 ? 19.624 -18.176 -13.086 1.00 81.06 280 LYS A O 1
ATOM 2105 N N . GLY A 1 281 ? 19.899 -17.297 -11.043 1.00 82.50 281 GLY A N 1
ATOM 2106 C CA . GLY A 1 281 ? 18.572 -16.719 -10.878 1.00 82.50 281 GLY A CA 1
ATOM 2107 C C . GLY A 1 281 ? 18.464 -15.274 -11.352 1.00 82.50 281 GLY A C 1
ATOM 2108 O O . GLY A 1 281 ? 17.356 -14.826 -11.630 1.00 82.50 281 GLY A O 1
ATOM 2109 N N . GLY A 1 282 ? 19.577 -14.547 -11.506 1.00 84.50 282 GLY A N 1
ATOM 2110 C CA . GLY A 1 282 ? 19.549 -13.130 -11.884 1.00 84.50 282 GLY A CA 1
ATOM 2111 C C . GLY A 1 282 ? 18.891 -12.858 -13.240 1.00 84.50 282 GLY A C 1
ATOM 2112 O O . GLY A 1 282 ? 18.169 -11.872 -13.388 1.00 84.50 282 GLY A O 1
ATOM 2113 N N . GLN A 1 283 ? 19.047 -13.776 -14.199 1.00 83.19 283 GLN A N 1
ATOM 2114 C CA . GLN A 1 283 ? 18.328 -13.736 -15.476 1.00 83.19 283 GLN A CA 1
ATOM 2115 C C . GLN A 1 283 ? 16.813 -13.840 -15.269 1.00 83.19 283 GLN A C 1
ATOM 2117 O O . GLN A 1 283 ? 16.065 -13.010 -15.776 1.00 83.19 283 GLN A O 1
ATOM 2122 N N . ARG A 1 284 ? 16.367 -14.806 -14.458 1.00 87.69 284 ARG A N 1
ATOM 2123 C CA . ARG A 1 284 ? 14.947 -15.001 -14.147 1.00 87.69 284 ARG A CA 1
ATOM 2124 C C . ARG A 1 284 ? 14.353 -13.772 -13.454 1.00 87.69 284 ARG A C 1
ATOM 2126 O O . ARG A 1 284 ? 13.248 -13.370 -13.798 1.00 87.69 284 ARG A O 1
ATOM 2133 N N . VAL A 1 285 ? 15.092 -13.156 -12.525 1.00 89.25 285 VAL A N 1
ATOM 2134 C CA . VAL A 1 285 ? 14.692 -11.896 -11.877 1.00 89.25 285 VAL A CA 1
ATOM 2135 C C . VAL A 1 285 ? 14.515 -10.800 -12.926 1.00 89.25 285 VAL A C 1
ATOM 2137 O O . VAL A 1 285 ? 13.448 -10.205 -12.999 1.00 89.25 285 VAL A O 1
ATOM 2140 N N . HIS A 1 286 ? 15.516 -10.566 -13.781 1.00 87.25 286 HIS A N 1
ATOM 2141 C CA . HIS A 1 286 ? 15.440 -9.549 -14.832 1.00 87.25 286 HIS A CA 1
ATOM 2142 C C . HIS A 1 286 ? 14.249 -9.761 -15.779 1.00 87.25 286 HIS A C 1
ATOM 2144 O O . HIS A 1 286 ? 13.529 -8.807 -16.088 1.00 87.25 286 HIS A O 1
ATOM 2150 N N . ASP A 1 287 ? 14.038 -11.000 -16.219 1.00 84.44 287 ASP A N 1
ATOM 2151 C CA . ASP A 1 287 ? 12.970 -11.360 -17.144 1.00 84.44 287 ASP A CA 1
ATOM 2152 C C . ASP A 1 287 ? 11.600 -11.075 -16.518 1.00 84.44 287 ASP A C 1
ATOM 2154 O O . ASP A 1 287 ? 10.810 -10.319 -17.089 1.00 84.44 287 ASP A O 1
ATOM 2158 N N . VAL A 1 288 ? 11.359 -11.577 -15.305 1.00 88.88 288 VAL A N 1
ATOM 2159 C CA . VAL A 1 288 ? 10.086 -11.389 -14.597 1.00 88.88 288 VAL A CA 1
ATOM 2160 C C . VAL A 1 288 ? 9.841 -9.921 -14.246 1.00 88.88 288 VAL A C 1
ATOM 2162 O O . VAL A 1 288 ? 8.727 -9.435 -14.426 1.00 88.88 288 VAL A O 1
ATOM 2165 N N . THR A 1 289 ? 10.862 -9.168 -13.815 1.00 89.62 289 THR A N 1
ATOM 2166 C CA . THR A 1 289 ? 10.722 -7.718 -13.592 1.00 89.62 289 THR A CA 1
ATOM 2167 C C . THR A 1 289 ? 10.299 -7.006 -14.876 1.00 89.62 289 THR A C 1
ATOM 2169 O O . THR A 1 289 ? 9.462 -6.110 -14.839 1.00 89.62 289 THR A O 1
ATOM 2172 N N . THR A 1 290 ? 10.872 -7.387 -16.017 1.00 84.69 290 THR A N 1
ATOM 2173 C CA . THR A 1 290 ? 10.546 -6.775 -17.311 1.00 84.69 290 THR A CA 1
ATOM 2174 C C . THR A 1 290 ? 9.134 -7.145 -17.776 1.00 84.69 290 THR A C 1
ATOM 2176 O O . THR A 1 290 ? 8.429 -6.275 -18.283 1.00 84.69 290 THR A O 1
ATOM 2179 N N . ASP A 1 291 ? 8.692 -8.389 -17.550 1.00 85.50 291 ASP A N 1
ATOM 2180 C CA . ASP A 1 291 ? 7.301 -8.811 -17.801 1.00 85.50 291 ASP A CA 1
ATOM 2181 C C . ASP A 1 291 ? 6.310 -8.010 -16.960 1.00 85.50 291 ASP A C 1
ATOM 2183 O O . ASP A 1 291 ? 5.354 -7.452 -17.490 1.00 85.50 291 ASP A O 1
ATOM 2187 N N . LEU A 1 292 ? 6.577 -7.890 -15.658 1.00 89.75 292 LEU A N 1
ATOM 2188 C CA . LEU A 1 292 ? 5.751 -7.117 -14.732 1.00 89.75 292 LEU A CA 1
ATOM 2189 C C . LEU A 1 292 ? 5.658 -5.641 -15.121 1.00 89.75 292 LEU A C 1
ATOM 2191 O O . LEU A 1 292 ? 4.589 -5.052 -14.997 1.00 89.75 292 LEU A O 1
ATOM 2195 N N . LEU A 1 293 ? 6.753 -5.039 -15.595 1.00 87.38 293 LEU A N 1
ATOM 2196 C CA . LEU A 1 293 ? 6.750 -3.655 -16.074 1.00 87.38 293 LEU A CA 1
ATOM 2197 C C . LEU A 1 293 ? 5.839 -3.485 -17.294 1.00 87.38 293 LEU A C 1
ATOM 2199 O O . LEU A 1 293 ? 4.997 -2.594 -17.291 1.00 87.38 293 LEU A O 1
ATOM 2203 N N . ALA A 1 294 ? 5.981 -4.349 -18.303 1.00 85.31 294 ALA A N 1
ATOM 2204 C CA . ALA A 1 294 ? 5.155 -4.297 -19.507 1.00 85.31 294 ALA A CA 1
ATOM 2205 C C . ALA A 1 294 ? 3.672 -4.562 -19.200 1.00 85.31 294 ALA A C 1
ATOM 2207 O O . ALA A 1 294 ? 2.792 -3.865 -19.702 1.00 85.31 294 ALA A O 1
ATOM 2208 N N . LEU A 1 295 ? 3.401 -5.546 -18.340 1.00 91.44 295 LEU A N 1
ATOM 2209 C CA . LEU A 1 295 ? 2.048 -5.932 -17.959 1.00 91.44 295 LEU A CA 1
ATOM 2210 C C . LEU A 1 295 ? 1.372 -4.874 -17.083 1.00 91.44 295 LEU A C 1
ATOM 2212 O O . LEU A 1 295 ? 0.187 -4.622 -17.257 1.00 91.44 295 LEU A O 1
ATOM 2216 N N . SER A 1 296 ? 2.106 -4.217 -16.180 1.00 89.94 296 SER A N 1
ATOM 2217 C CA . SER A 1 296 ? 1.555 -3.180 -15.296 1.00 89.94 296 SER A CA 1
ATOM 2218 C C . SER A 1 296 ? 0.927 -2.030 -16.063 1.00 89.94 296 SER A C 1
ATOM 2220 O O . SER A 1 296 ? -0.139 -1.552 -15.681 1.00 89.94 296 SER A O 1
ATOM 2222 N N . ASP A 1 297 ? 1.595 -1.580 -17.118 1.00 85.25 297 ASP A N 1
ATOM 2223 C CA . ASP A 1 297 ? 1.109 -0.473 -17.924 1.00 85.25 297 ASP A CA 1
ATOM 2224 C C . ASP A 1 297 ? -0.169 -0.883 -18.689 1.00 85.25 297 ASP A C 1
ATOM 2226 O O . ASP A 1 297 ? -1.162 -0.161 -18.698 1.00 85.25 297 ASP A O 1
ATOM 2230 N N . VAL A 1 298 ? -0.190 -2.106 -19.230 1.00 88.50 298 VAL A N 1
ATOM 2231 C CA . VAL A 1 298 ? -1.349 -2.680 -19.933 1.00 88.50 298 VAL A CA 1
ATOM 2232 C C . VAL A 1 298 ? -2.546 -2.925 -19.004 1.00 88.50 298 VAL A C 1
ATOM 2234 O O . VAL A 1 298 ? -3.685 -2.645 -19.382 1.00 88.50 298 VAL A O 1
ATOM 2237 N N . VAL A 1 299 ? -2.307 -3.419 -17.787 1.00 89.75 299 VAL A N 1
ATOM 2238 C CA . VAL A 1 299 ? -3.346 -3.618 -16.764 1.00 89.75 299 VAL A CA 1
ATOM 2239 C C . VAL A 1 299 ? -3.961 -2.287 -16.362 1.00 89.75 299 VAL A C 1
ATOM 2241 O O . VAL A 1 299 ? -5.175 -2.208 -16.210 1.00 89.75 299 VAL A O 1
ATOM 2244 N N . LYS A 1 300 ? -3.146 -1.237 -16.229 1.00 86.75 300 LYS A N 1
ATOM 2245 C CA . LYS A 1 300 ? -3.630 0.108 -15.915 1.00 86.75 300 LYS A CA 1
ATOM 2246 C C . LYS A 1 300 ? -4.510 0.664 -17.039 1.00 86.75 300 LYS A C 1
ATOM 2248 O O . LYS A 1 300 ? -5.594 1.165 -16.759 1.00 86.75 300 LYS A O 1
ATOM 2253 N N . ASP A 1 301 ? -4.077 0.524 -18.291 1.00 86.56 301 ASP A N 1
ATOM 2254 C CA . ASP A 1 301 ? -4.808 1.033 -19.460 1.00 86.56 301 ASP A CA 1
ATOM 2255 C C . ASP A 1 301 ? -6.139 0.282 -19.705 1.00 86.56 301 ASP A C 1
ATOM 2257 O O . ASP A 1 301 ? -7.073 0.853 -20.262 1.00 86.56 301 ASP A O 1
ATOM 2261 N N . ASN A 1 302 ? -6.256 -0.979 -19.260 1.00 85.50 302 ASN A N 1
ATOM 2262 C CA . ASN A 1 302 ? -7.448 -1.824 -19.450 1.00 85.50 302 ASN A CA 1
ATOM 2263 C C . ASN A 1 302 ? -8.157 -2.197 -18.134 1.00 85.50 302 ASN A C 1
ATOM 2265 O O . ASN A 1 302 ? -8.962 -3.127 -18.108 1.00 85.50 302 ASN A O 1
ATOM 2269 N N . GLN A 1 303 ? -7.875 -1.494 -17.033 1.00 85.38 303 GLN A N 1
ATOM 2270 C CA . GLN A 1 303 ? -8.304 -1.880 -15.682 1.00 85.38 303 GLN A CA 1
ATOM 2271 C C . GLN A 1 303 ? -9.814 -2.144 -15.580 1.00 85.38 303 GLN A C 1
ATOM 2273 O O . GLN A 1 303 ? -10.231 -3.162 -15.023 1.00 85.38 303 GLN A O 1
ATOM 2278 N N . LYS A 1 304 ? -10.626 -1.229 -16.127 1.00 80.69 304 LYS A N 1
ATOM 2279 C CA . LYS A 1 304 ? -12.093 -1.308 -16.088 1.00 80.69 304 LYS A CA 1
ATOM 2280 C C . LYS A 1 304 ? -12.616 -2.531 -16.843 1.00 80.69 304 LYS A C 1
ATOM 2282 O O . LYS A 1 304 ? -13.480 -3.232 -16.330 1.00 80.69 304 LYS A O 1
ATOM 2287 N N . ASP A 1 305 ? -12.057 -2.800 -18.019 1.00 80.00 305 ASP A N 1
ATOM 2288 C CA . ASP A 1 305 ? -12.472 -3.908 -18.886 1.00 80.00 305 ASP A CA 1
ATOM 2289 C C . ASP A 1 305 ? -12.025 -5.272 -18.337 1.00 80.00 305 ASP A C 1
ATOM 2291 O O . ASP A 1 305 ? -12.670 -6.286 -18.587 1.00 80.00 305 ASP A O 1
ATOM 2295 N N . LEU A 1 306 ? -10.944 -5.295 -17.552 1.00 79.81 306 LEU A N 1
ATOM 2296 C CA . LEU A 1 306 ? -10.446 -6.482 -16.850 1.00 79.81 306 LEU A CA 1
ATOM 2297 C C . LEU A 1 306 ? -11.167 -6.746 -15.514 1.00 79.81 306 LEU A C 1
ATOM 2299 O O . LEU A 1 306 ? -10.941 -7.785 -14.895 1.00 79.81 306 LEU A O 1
ATOM 2303 N N . GLY A 1 307 ? -12.011 -5.819 -15.048 1.00 79.00 307 GLY A N 1
ATOM 2304 C CA . GLY A 1 307 ? -12.743 -5.948 -13.785 1.00 79.00 307 GLY A CA 1
ATOM 2305 C C . GLY A 1 307 ? -11.868 -5.834 -12.530 1.00 79.00 307 GLY A C 1
ATOM 2306 O O . GLY A 1 307 ? -12.246 -6.338 -11.473 1.00 79.00 307 GLY A O 1
ATOM 2307 N N . TYR A 1 308 ? -10.697 -5.194 -12.620 1.00 80.88 308 TYR A N 1
ATOM 2308 C CA . TYR A 1 308 ? -9.793 -5.033 -11.480 1.00 80.88 308 TYR A CA 1
ATOM 2309 C C . TYR A 1 308 ? -10.091 -3.767 -10.668 1.00 80.88 308 TYR A C 1
ATOM 2311 O O . TYR A 1 308 ? -10.293 -2.680 -11.213 1.00 80.88 308 TYR A O 1
ATOM 2319 N N . SER A 1 309 ? -10.063 -3.893 -9.339 1.00 81.12 309 SER A N 1
ATOM 2320 C CA . SER A 1 309 ? -10.227 -2.755 -8.433 1.00 81.12 309 SER A CA 1
ATOM 2321 C C . SER A 1 309 ? -8.978 -1.868 -8.390 1.00 81.12 309 SER A C 1
ATOM 2323 O O . SER A 1 309 ? -7.856 -2.322 -8.627 1.00 81.12 309 SER A O 1
ATOM 2325 N N . ASP A 1 310 ? -9.167 -0.605 -8.007 1.00 78.31 310 ASP A N 1
ATOM 2326 C CA . ASP A 1 310 ? -8.070 0.346 -7.786 1.00 78.31 310 ASP A CA 1
ATOM 2327 C C . ASP A 1 310 ? -7.051 -0.167 -6.760 1.00 78.31 310 ASP A C 1
ATOM 2329 O O . ASP A 1 310 ? -5.841 -0.030 -6.961 1.00 78.31 310 ASP A O 1
ATOM 2333 N N . SER A 1 311 ? -7.537 -0.798 -5.685 1.00 77.25 311 SER A N 1
ATOM 2334 C CA . SER A 1 311 ? -6.688 -1.425 -4.666 1.00 77.25 311 SER A CA 1
ATOM 2335 C C . SER A 1 311 ? -5.894 -2.589 -5.258 1.00 77.25 311 SER A C 1
ATOM 2337 O O . SER A 1 311 ? -4.681 -2.644 -5.079 1.00 77.25 311 SER A O 1
ATOM 2339 N N . PHE A 1 312 ? -6.501 -3.469 -6.061 1.00 85.69 312 PHE A N 1
ATOM 2340 C CA . PHE A 1 312 ? -5.754 -4.559 -6.694 1.00 85.69 312 PHE A CA 1
ATOM 2341 C C . PHE A 1 312 ? -4.585 -4.035 -7.544 1.00 85.69 312 PHE A C 1
ATOM 2343 O O . PHE A 1 312 ? -3.445 -4.470 -7.363 1.00 85.69 312 PHE A O 1
ATOM 2350 N N . VAL A 1 313 ? -4.843 -3.063 -8.426 1.00 84.75 313 VAL A N 1
ATOM 2351 C CA . VAL A 1 313 ? -3.820 -2.528 -9.339 1.00 84.75 313 VAL A CA 1
ATOM 2352 C C . VAL A 1 313 ? -2.713 -1.792 -8.578 1.00 84.75 313 VAL A C 1
ATOM 2354 O O . VAL A 1 313 ? -1.531 -2.003 -8.854 1.00 84.75 313 VAL A O 1
ATOM 2357 N N . LYS A 1 314 ? -3.063 -0.950 -7.598 1.00 83.69 314 LYS A N 1
ATOM 2358 C CA . LYS A 1 314 ? -2.090 -0.112 -6.873 1.00 83.69 314 LYS A CA 1
ATOM 2359 C C . LYS A 1 314 ? -1.357 -0.866 -5.762 1.00 83.69 314 LYS A C 1
ATOM 2361 O O . LYS A 1 314 ? -0.152 -0.694 -5.597 1.00 83.69 314 LYS A O 1
ATOM 2366 N N . GLU A 1 315 ? -2.069 -1.686 -5.001 1.00 84.06 315 GLU A N 1
ATOM 2367 C CA . GLU A 1 315 ? -1.598 -2.237 -3.726 1.00 84.06 315 GLU A CA 1
ATOM 2368 C C . GLU A 1 315 ? -1.096 -3.670 -3.849 1.00 84.06 315 GLU A C 1
ATOM 2370 O O . GLU A 1 315 ? -0.124 -4.031 -3.192 1.00 84.06 315 GLU A O 1
ATOM 2375 N N . GLN A 1 316 ? -1.717 -4.489 -4.700 1.00 86.62 316 GLN A N 1
ATOM 2376 C CA . GLN A 1 316 ? -1.296 -5.878 -4.885 1.00 86.62 316 GLN A CA 1
ATOM 2377 C C . GLN A 1 316 ? -0.328 -5.994 -6.059 1.00 86.62 316 GLN A C 1
ATOM 2379 O O . GLN A 1 316 ? 0.842 -6.350 -5.887 1.00 86.62 316 GLN A O 1
ATOM 2384 N N . PHE A 1 317 ? -0.795 -5.626 -7.252 1.00 89.75 317 PHE A N 1
ATOM 2385 C CA . PHE A 1 317 ? -0.002 -5.702 -8.473 1.00 89.75 317 PHE A CA 1
ATOM 2386 C C . PHE A 1 317 ? 1.156 -4.693 -8.445 1.00 89.75 317 PHE A C 1
ATOM 2388 O O . PHE A 1 317 ? 2.304 -5.043 -8.732 1.00 89.75 317 PHE A O 1
ATOM 2395 N N . GLY A 1 318 ? 0.884 -3.462 -7.996 1.00 89.50 318 GLY A N 1
ATOM 2396 C CA . GLY A 1 318 ? 1.889 -2.417 -7.800 1.00 89.50 318 GLY A CA 1
ATOM 2397 C C . GLY A 1 318 ? 2.988 -2.803 -6.805 1.00 89.50 318 GLY A C 1
ATOM 2398 O O . GLY A 1 318 ? 4.171 -2.638 -7.114 1.00 89.50 318 GLY A O 1
ATOM 2399 N N . ALA A 1 319 ? 2.638 -3.402 -5.660 1.00 89.06 319 ALA A N 1
ATOM 2400 C CA . ALA A 1 319 ? 3.632 -3.886 -4.699 1.00 89.06 319 ALA A CA 1
ATOM 2401 C C . ALA A 1 319 ? 4.506 -5.001 -5.290 1.00 89.06 319 ALA A C 1
ATOM 2403 O O . ALA A 1 319 ? 5.718 -5.015 -5.080 1.00 89.06 319 ALA A O 1
ATOM 2404 N N . ARG A 1 320 ? 3.925 -5.922 -6.069 1.00 90.94 320 ARG A N 1
ATOM 2405 C CA . ARG A 1 320 ? 4.674 -7.017 -6.710 1.00 90.94 320 ARG A CA 1
ATOM 2406 C C . ARG A 1 320 ? 5.638 -6.506 -7.779 1.00 90.94 320 ARG A C 1
ATOM 2408 O O . ARG A 1 320 ? 6.785 -6.954 -7.839 1.00 90.94 320 ARG A O 1
ATOM 2415 N N . ARG A 1 321 ? 5.218 -5.511 -8.564 1.00 91.62 321 ARG A N 1
ATOM 2416 C CA . ARG A 1 321 ? 6.091 -4.786 -9.498 1.00 91.62 321 ARG A CA 1
ATOM 2417 C C . ARG A 1 321 ? 7.273 -4.140 -8.770 1.00 91.62 321 ARG A C 1
ATOM 2419 O O . ARG A 1 321 ? 8.416 -4.352 -9.172 1.00 91.62 321 ARG A O 1
ATOM 2426 N N . GLU A 1 322 ? 7.022 -3.389 -7.699 1.00 89.38 322 GLU A N 1
ATOM 2427 C CA . GLU A 1 322 ? 8.081 -2.714 -6.933 1.00 89.38 322 GLU A CA 1
ATOM 2428 C C . GLU A 1 322 ? 9.031 -3.694 -6.233 1.00 89.38 322 GLU A C 1
ATOM 2430 O O . GLU A 1 322 ? 10.250 -3.509 -6.264 1.00 89.38 322 GLU A O 1
ATOM 2435 N N . TYR A 1 323 ? 8.505 -4.794 -5.690 1.00 89.25 323 TYR A N 1
ATOM 2436 C CA . TYR A 1 323 ? 9.318 -5.878 -5.141 1.00 89.25 323 TYR A CA 1
ATOM 2437 C C . TYR A 1 323 ? 10.339 -6.381 -6.172 1.00 89.25 323 TYR A C 1
ATOM 2439 O O . TYR A 1 323 ? 11.535 -6.462 -5.888 1.00 89.25 323 TYR A O 1
ATOM 2447 N N . MET A 1 324 ? 9.889 -6.655 -7.400 1.00 90.69 324 MET A N 1
ATOM 2448 C CA . MET A 1 324 ? 10.752 -7.171 -8.465 1.00 90.69 324 MET A CA 1
ATOM 2449 C C . MET A 1 324 ? 11.747 -6.145 -9.004 1.00 90.69 324 MET A C 1
ATOM 2451 O O . MET A 1 324 ? 12.838 -6.522 -9.437 1.00 90.69 324 MET A O 1
ATOM 2455 N N . ILE A 1 325 ? 11.412 -4.855 -8.991 1.00 88.12 325 ILE A N 1
ATOM 2456 C CA . ILE A 1 325 ? 12.366 -3.791 -9.333 1.00 88.12 325 ILE A CA 1
ATOM 2457 C C . ILE A 1 325 ? 13.503 -3.767 -8.309 1.00 88.12 325 ILE A C 1
ATOM 2459 O O . ILE A 1 325 ? 14.675 -3.756 -8.694 1.00 88.12 325 ILE A O 1
ATOM 2463 N N . ASN A 1 326 ? 13.166 -3.830 -7.020 1.00 86.62 326 ASN A N 1
ATOM 2464 C CA . ASN A 1 326 ? 14.151 -3.847 -5.944 1.00 86.62 326 ASN A CA 1
ATOM 2465 C C . ASN A 1 326 ? 15.015 -5.109 -5.982 1.00 86.62 326 ASN A C 1
ATOM 2467 O O . ASN A 1 326 ? 16.238 -4.999 -5.920 1.00 86.62 326 ASN A O 1
ATOM 2471 N N . ALA A 1 327 ? 14.411 -6.281 -6.198 1.00 87.38 327 ALA A N 1
ATOM 2472 C CA . ALA A 1 327 ? 15.147 -7.532 -6.362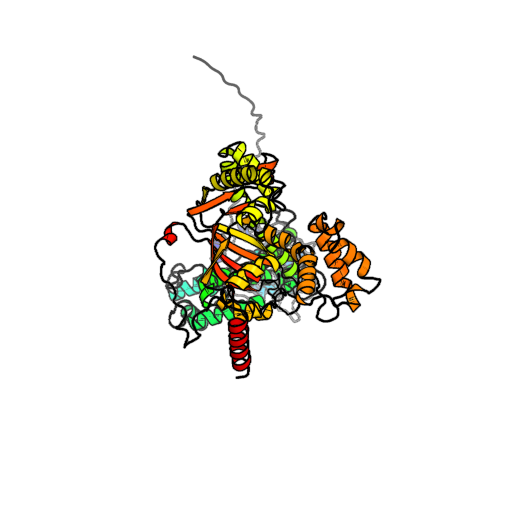 1.00 87.38 327 ALA A CA 1
ATOM 2473 C C . ALA A 1 327 ? 16.131 -7.459 -7.543 1.00 87.38 327 ALA A C 1
ATOM 2475 O O . ALA A 1 327 ? 17.299 -7.818 -7.410 1.00 87.38 327 ALA A O 1
ATOM 2476 N N . LYS A 1 328 ? 15.707 -6.915 -8.694 1.00 87.75 328 LYS A N 1
ATOM 2477 C CA . LYS A 1 328 ? 16.590 -6.724 -9.857 1.00 87.75 328 LYS A CA 1
ATOM 2478 C C . LYS A 1 328 ? 17.766 -5.798 -9.542 1.00 87.75 328 LYS A C 1
ATOM 2480 O O . LYS A 1 328 ? 18.888 -6.071 -9.971 1.00 87.75 328 LYS A O 1
ATOM 2485 N N . ASN A 1 329 ? 17.514 -4.702 -8.830 1.00 86.25 329 ASN A N 1
ATOM 2486 C CA . ASN A 1 329 ? 18.546 -3.732 -8.473 1.00 86.25 329 ASN A CA 1
ATOM 2487 C C . ASN A 1 329 ? 19.555 -4.309 -7.468 1.00 86.25 329 ASN A C 1
ATOM 2489 O O . ASN A 1 329 ? 20.752 -4.100 -7.659 1.00 86.25 329 ASN A O 1
ATOM 2493 N N . ASP A 1 330 ? 19.097 -5.076 -6.474 1.00 84.19 330 ASP A N 1
ATOM 2494 C CA . ASP A 1 330 ? 19.961 -5.794 -5.524 1.00 84.19 330 ASP A CA 1
ATOM 2495 C C . ASP A 1 330 ? 20.892 -6.776 -6.245 1.00 84.19 330 ASP A C 1
ATOM 2497 O O . ASP A 1 330 ? 22.117 -6.686 -6.133 1.00 84.19 330 ASP A O 1
ATOM 2501 N N . VAL A 1 331 ? 20.318 -7.653 -7.078 1.00 86.75 331 VAL A N 1
ATOM 2502 C CA . VAL A 1 331 ? 21.082 -8.625 -7.873 1.00 86.75 331 VAL A CA 1
ATOM 2503 C C . VAL A 1 331 ? 22.118 -7.914 -8.741 1.00 86.75 331 VAL A C 1
ATOM 2505 O O . VAL A 1 331 ? 23.282 -8.314 -8.779 1.00 86.75 331 VAL A O 1
ATOM 2508 N N . ARG A 1 332 ? 21.725 -6.829 -9.419 1.00 85.38 332 ARG A N 1
ATOM 2509 C CA . ARG A 1 332 ? 22.634 -6.045 -10.262 1.00 85.38 332 ARG A CA 1
ATOM 2510 C C . ARG A 1 332 ? 23.763 -5.410 -9.447 1.00 85.38 332 ARG A C 1
ATOM 2512 O O . ARG A 1 332 ? 24.904 -5.433 -9.901 1.00 85.38 332 ARG A O 1
ATOM 2519 N N . GLY A 1 333 ? 23.466 -4.858 -8.270 1.00 83.12 333 GLY A N 1
ATOM 2520 C CA . GLY A 1 333 ? 24.459 -4.280 -7.361 1.00 83.12 333 GLY A CA 1
ATOM 2521 C C . GLY A 1 333 ? 25.491 -5.313 -6.913 1.00 83.12 333 GLY A C 1
ATOM 2522 O O . GLY A 1 333 ? 26.688 -5.115 -7.104 1.00 83.12 333 GLY A O 1
ATOM 2523 N N . ARG A 1 334 ? 25.026 -6.471 -6.444 1.00 84.50 334 ARG A N 1
ATOM 2524 C CA . ARG A 1 334 ? 25.886 -7.565 -5.969 1.00 84.50 334 ARG A CA 1
ATOM 2525 C C . ARG A 1 334 ? 26.710 -8.196 -7.092 1.00 84.50 334 ARG A C 1
ATOM 2527 O O . ARG A 1 334 ? 27.874 -8.530 -6.894 1.00 84.50 334 ARG A O 1
ATOM 2534 N N . LEU A 1 335 ? 26.164 -8.295 -8.308 1.00 83.62 335 LEU A N 1
ATOM 2535 C CA . LEU A 1 335 ? 26.949 -8.700 -9.480 1.00 83.62 335 LEU A CA 1
ATOM 2536 C C . LEU A 1 335 ? 28.062 -7.695 -9.805 1.00 83.62 335 LEU A C 1
ATOM 2538 O O . LEU A 1 335 ? 29.169 -8.116 -10.127 1.00 83.62 335 LEU A O 1
ATOM 2542 N N . ARG A 1 336 ? 27.818 -6.382 -9.694 1.00 81.19 336 ARG A N 1
ATOM 2543 C CA . ARG A 1 336 ? 28.874 -5.371 -9.896 1.00 81.19 336 ARG A CA 1
ATOM 2544 C C . ARG A 1 336 ? 29.983 -5.468 -8.857 1.00 81.19 336 ARG A C 1
ATOM 2546 O O . ARG A 1 336 ? 31.144 -5.299 -9.223 1.00 81.19 336 ARG A O 1
ATOM 2553 N N . GLU A 1 337 ? 29.644 -5.766 -7.604 1.00 80.56 337 GLU A N 1
ATOM 2554 C CA . GLU A 1 337 ? 30.629 -6.011 -6.544 1.00 80.56 337 GLU A CA 1
ATOM 2555 C C . GLU A 1 337 ? 31.532 -7.203 -6.887 1.00 80.56 337 GLU A C 1
ATOM 2557 O O . GLU A 1 337 ? 32.753 -7.072 -6.833 1.00 80.56 337 GLU A O 1
ATOM 2562 N N . ILE A 1 338 ? 30.958 -8.321 -7.351 1.00 81.19 338 ILE A N 1
ATOM 2563 C CA . ILE A 1 338 ? 31.721 -9.506 -7.793 1.00 81.19 338 ILE A CA 1
ATOM 2564 C C . ILE A 1 338 ? 32.641 -9.175 -8.980 1.00 81.19 338 ILE A C 1
ATOM 2566 O O . ILE A 1 338 ? 33.761 -9.682 -9.076 1.00 81.19 338 ILE A O 1
ATOM 2570 N N . VAL A 1 339 ? 32.179 -8.321 -9.896 1.00 78.31 339 VAL A N 1
ATOM 2571 C CA . VAL A 1 339 ? 32.946 -7.881 -11.074 1.00 78.31 339 VAL A CA 1
ATOM 2572 C C . VAL A 1 339 ? 33.969 -6.780 -10.725 1.00 78.31 339 VAL A C 1
ATOM 2574 O O . VAL A 1 339 ? 34.848 -6.477 -11.528 1.00 78.31 339 VAL A O 1
ATOM 2577 N N . GLY A 1 340 ? 33.915 -6.197 -9.523 1.00 70.06 340 GLY A N 1
ATOM 2578 C CA . GLY A 1 340 ? 34.806 -5.113 -9.095 1.00 70.06 340 GLY A CA 1
ATOM 2579 C C . GLY A 1 340 ? 34.496 -3.752 -9.734 1.00 70.06 340 GLY A C 1
ATOM 2580 O O . GLY A 1 340 ? 35.361 -2.876 -9.774 1.00 70.06 340 GLY A O 1
ATOM 2581 N N . GLN A 1 341 ? 33.277 -3.550 -10.247 1.00 64.44 341 GLN A N 1
ATOM 2582 C CA . GLN A 1 341 ? 32.835 -2.283 -10.838 1.00 64.44 341 GLN A CA 1
ATOM 2583 C C . GLN A 1 341 ? 32.095 -1.433 -9.799 1.00 64.44 341 GLN A C 1
ATOM 2585 O O . GLN A 1 341 ? 30.876 -1.513 -9.668 1.00 64.44 341 GLN A O 1
ATOM 2590 N N . ALA A 1 342 ? 32.813 -0.576 -9.071 1.00 48.53 342 ALA A N 1
ATOM 2591 C CA . ALA A 1 342 ? 32.163 0.481 -8.298 1.00 48.53 342 ALA A CA 1
ATOM 2592 C C . ALA A 1 342 ? 31.569 1.527 -9.261 1.00 48.53 342 ALA A C 1
ATOM 2594 O O . ALA A 1 342 ? 32.287 2.094 -10.090 1.00 48.53 342 ALA A O 1
ATOM 2595 N N . GLU A 1 343 ? 30.263 1.799 -9.173 1.00 49.50 343 GLU A N 1
ATOM 2596 C CA . GLU A 1 343 ? 29.641 2.836 -10.001 1.00 49.50 343 GLU A CA 1
ATOM 2597 C C . GLU A 1 343 ? 30.156 4.225 -9.610 1.00 49.50 343 GLU A C 1
ATOM 2599 O O . GLU A 1 343 ? 29.863 4.743 -8.531 1.00 49.50 343 GLU A O 1
ATOM 2604 N N . LYS A 1 344 ? 30.880 4.874 -10.530 1.00 38.66 344 LYS A N 1
ATOM 2605 C CA . LYS A 1 344 ? 31.116 6.320 -10.477 1.00 38.66 344 LYS A CA 1
ATOM 2606 C C . LYS A 1 344 ? 29.780 7.038 -10.686 1.00 38.66 344 LYS A C 1
ATOM 2608 O O . LYS A 1 344 ? 29.387 7.280 -11.821 1.00 38.66 344 LYS A O 1
ATOM 2613 N N . GLY A 1 345 ? 29.091 7.358 -9.591 1.00 39.94 345 GLY A N 1
ATOM 2614 C CA . GLY A 1 345 ? 27.912 8.230 -9.611 1.00 39.94 345 GLY A CA 1
ATOM 2615 C C . GLY A 1 345 ? 26.808 7.933 -8.595 1.00 39.94 345 GLY A C 1
ATOM 2616 O O . GLY A 1 345 ? 25.902 8.747 -8.471 1.00 39.94 345 GLY A O 1
ATOM 2617 N N . SER A 1 346 ? 26.848 6.831 -7.839 1.00 38.12 346 SER A N 1
ATOM 2618 C CA . SER A 1 346 ? 25.779 6.534 -6.871 1.00 38.12 346 SER A CA 1
ATOM 2619 C C . SER A 1 346 ? 26.001 7.230 -5.523 1.00 38.12 346 SER A C 1
ATOM 2621 O O . SER A 1 346 ? 26.309 6.602 -4.513 1.00 38.12 346 SER A O 1
ATOM 2623 N N . THR A 1 347 ? 25.793 8.543 -5.483 1.00 38.25 347 THR A N 1
ATOM 2624 C CA . THR A 1 347 ? 25.393 9.240 -4.254 1.00 38.25 347 THR A CA 1
ATOM 2625 C C . THR A 1 347 ? 23.869 9.165 -4.122 1.00 38.25 347 THR A C 1
ATOM 2627 O O . THR A 1 347 ? 23.208 10.154 -4.406 1.00 38.25 347 THR A O 1
ATOM 2630 N N . ALA A 1 348 ? 23.307 7.992 -3.793 1.00 36.94 348 ALA A N 1
ATOM 2631 C CA . ALA A 1 348 ? 21.977 7.796 -3.182 1.00 36.94 348 ALA A CA 1
ATOM 2632 C C . ALA A 1 348 ? 21.502 6.336 -3.323 1.00 36.94 348 ALA A C 1
ATOM 2634 O O . ALA A 1 348 ? 20.894 5.964 -4.320 1.00 36.94 348 ALA A O 1
ATOM 2635 N N . ALA A 1 349 ? 21.678 5.536 -2.275 1.00 34.78 349 ALA A N 1
ATOM 2636 C CA . ALA A 1 349 ? 20.664 4.564 -1.878 1.00 34.78 349 ALA A CA 1
ATOM 2637 C C . ALA A 1 349 ? 20.794 4.342 -0.369 1.00 34.78 349 ALA A C 1
ATOM 2639 O O . ALA A 1 349 ? 21.738 3.736 0.127 1.00 34.78 349 ALA A O 1
ATOM 2640 N N . SER A 1 350 ? 19.853 4.959 0.339 1.00 35.25 350 SER A N 1
ATOM 2641 C CA . SER A 1 350 ? 19.617 4.900 1.778 1.00 35.25 350 SER A CA 1
ATOM 2642 C C . SER A 1 350 ? 19.604 3.450 2.314 1.00 35.25 350 SER A C 1
ATOM 2644 O O . SER A 1 350 ? 19.271 2.542 1.550 1.00 35.25 350 SER A O 1
ATOM 2646 N N . PRO A 1 351 ? 19.829 3.216 3.624 1.00 33.62 351 PRO A N 1
ATOM 2647 C CA . PRO A 1 351 ? 19.648 1.920 4.308 1.00 33.62 351 PRO A CA 1
ATOM 2648 C C . PRO A 1 351 ? 18.244 1.269 4.203 1.00 33.62 351 PRO A C 1
ATOM 2650 O O . PRO A 1 351 ? 17.925 0.376 4.979 1.00 33.62 351 PRO A O 1
ATOM 2653 N N . ARG A 1 352 ? 17.371 1.711 3.286 1.00 44.12 352 ARG A N 1
ATOM 2654 C CA . ARG A 1 352 ? 15.957 1.319 3.161 1.00 44.12 352 ARG A CA 1
ATOM 2655 C C . ARG A 1 352 ? 15.636 0.299 2.064 1.00 44.12 352 ARG A C 1
ATOM 2657 O O . ARG A 1 352 ? 14.515 -0.193 2.053 1.00 44.12 352 ARG A O 1
ATOM 2664 N N . ASN A 1 353 ? 16.575 -0.062 1.189 1.00 48.53 353 ASN A N 1
ATOM 2665 C CA . ASN A 1 353 ? 16.296 -1.001 0.087 1.00 48.53 353 ASN A CA 1
ATOM 2666 C C . ASN A 1 353 ? 16.678 -2.458 0.376 1.00 48.53 353 ASN A C 1
ATOM 2668 O O . ASN A 1 353 ? 16.652 -3.287 -0.531 1.00 48.53 353 ASN A O 1
ATOM 2672 N N . GLN A 1 354 ? 16.990 -2.802 1.628 1.00 54.66 354 GLN A N 1
ATOM 2673 C CA . GLN A 1 354 ? 17.053 -4.208 2.008 1.00 54.66 354 GLN A CA 1
ATOM 2674 C C . GLN A 1 354 ? 15.623 -4.757 2.052 1.00 54.66 354 GLN A C 1
ATOM 2676 O O . GLN A 1 354 ? 14.786 -4.393 2.890 1.00 54.66 354 GLN A O 1
ATOM 2681 N N . LEU A 1 355 ? 15.323 -5.606 1.073 1.00 60.12 355 LEU A N 1
ATOM 2682 C CA . LEU A 1 355 ? 14.175 -6.493 1.122 1.00 60.12 355 LEU A CA 1
ATOM 2683 C C . LEU A 1 355 ? 14.280 -7.285 2.439 1.00 60.12 355 LEU A C 1
ATOM 2685 O O . LEU A 1 355 ? 15.273 -7.964 2.677 1.00 60.12 355 LEU A O 1
ATOM 2689 N N . ALA A 1 356 ? 13.304 -7.118 3.334 1.00 59.94 356 ALA A N 1
ATOM 2690 C CA . ALA A 1 356 ? 13.210 -7.903 4.552 1.00 59.94 356 ALA A CA 1
ATOM 2691 C C . ALA A 1 356 ? 12.722 -9.287 4.136 1.00 59.94 356 ALA A C 1
ATOM 2693 O O . ALA A 1 356 ? 11.733 -9.407 3.409 1.00 59.94 356 ALA A O 1
ATOM 2694 N N . PHE A 1 357 ? 13.458 -10.312 4.535 1.00 58.94 357 PHE A N 1
ATOM 2695 C CA . PHE A 1 357 ? 13.167 -11.684 4.172 1.00 58.94 357 PHE A CA 1
ATOM 2696 C C . PHE A 1 357 ? 12.833 -12.454 5.453 1.00 58.94 357 PHE A C 1
ATOM 2698 O O . PHE A 1 357 ? 13.716 -12.691 6.268 1.00 58.94 357 PHE A O 1
ATOM 2705 N N . GLY A 1 358 ? 11.559 -12.809 5.650 1.00 56.91 358 GLY A N 1
ATOM 2706 C CA . GLY A 1 358 ? 11.154 -13.767 6.683 1.00 56.91 358 GLY A CA 1
ATOM 2707 C C . GLY A 1 358 ? 11.636 -15.192 6.372 1.00 56.91 358 GLY A C 1
ATOM 2708 O O . GLY A 1 358 ? 11.771 -15.558 5.202 1.00 56.91 358 GLY A O 1
ATOM 2709 N N . GLU A 1 359 ? 11.891 -15.989 7.416 1.00 54.12 359 GLU A N 1
ATOM 2710 C CA . GLU A 1 359 ? 12.542 -17.311 7.331 1.00 54.12 359 GLU A CA 1
ATOM 2711 C C . GLU A 1 359 ? 11.589 -18.509 7.080 1.00 54.12 359 GLU A C 1
ATOM 2713 O O . GLU A 1 359 ? 12.072 -19.631 6.944 1.00 54.12 359 GLU A O 1
ATOM 2718 N N . THR A 1 360 ? 10.254 -18.348 7.031 1.00 52.41 360 THR A N 1
ATOM 2719 C CA . THR A 1 360 ? 9.348 -19.487 7.341 1.00 52.41 360 THR A CA 1
ATOM 2720 C C . THR A 1 360 ? 8.118 -19.769 6.450 1.00 52.41 360 THR A C 1
ATOM 2722 O O . THR A 1 360 ? 7.284 -20.575 6.857 1.00 52.41 360 THR A O 1
ATOM 2725 N N . GLY A 1 361 ? 7.964 -19.261 5.219 1.00 57.09 361 GLY A N 1
ATOM 2726 C CA . GLY A 1 361 ? 6.795 -19.668 4.406 1.00 57.09 361 GLY A CA 1
ATOM 2727 C C . GLY A 1 361 ? 6.755 -19.160 2.968 1.00 57.09 361 GLY A C 1
ATOM 2728 O O . GLY A 1 361 ? 7.366 -18.145 2.657 1.00 57.09 361 GLY A O 1
ATOM 2729 N N . GLN A 1 362 ? 6.023 -19.866 2.094 1.00 68.00 362 GLN A N 1
ATOM 2730 C CA . GLN A 1 362 ? 5.786 -19.447 0.704 1.00 68.00 362 GLN A CA 1
ATOM 2731 C C . GLN A 1 362 ? 5.224 -18.011 0.681 1.00 68.00 362 GLN A C 1
ATOM 2733 O O . GLN A 1 362 ? 4.186 -17.753 1.285 1.00 68.00 362 GLN A O 1
ATOM 2738 N N . ASN A 1 363 ? 5.905 -17.098 -0.025 1.00 80.25 363 ASN A N 1
ATOM 2739 C CA . ASN A 1 363 ? 5.610 -15.658 -0.169 1.00 80.25 363 ASN A CA 1
ATOM 2740 C C . ASN A 1 363 ? 5.785 -14.727 1.051 1.00 80.25 363 ASN A C 1
ATOM 2742 O O . ASN A 1 363 ? 5.467 -13.540 0.928 1.00 80.25 363 ASN A O 1
ATOM 2746 N N . GLN A 1 364 ? 6.312 -15.173 2.197 1.00 80.12 364 GLN A N 1
ATOM 2747 C CA . GLN A 1 364 ? 6.356 -14.312 3.392 1.00 80.12 364 GLN A CA 1
ATOM 2748 C C . GLN A 1 364 ? 7.154 -13.017 3.164 1.00 80.12 364 GLN A C 1
ATOM 2750 O O . GLN A 1 364 ? 6.739 -11.946 3.596 1.00 80.12 364 GLN A O 1
ATOM 2755 N N . GLY A 1 365 ? 8.270 -13.069 2.423 1.00 78.31 365 GLY A N 1
ATOM 2756 C CA . GLY A 1 365 ? 9.062 -11.847 2.201 1.00 78.31 365 GLY A CA 1
ATOM 2757 C C . GLY A 1 365 ? 8.412 -10.856 1.240 1.00 78.31 365 GLY A C 1
ATOM 2758 O O . GLY A 1 365 ? 8.728 -9.666 1.280 1.00 78.31 365 GLY A O 1
ATOM 2759 N N . PHE A 1 366 ? 7.514 -11.324 0.370 1.00 85.62 366 PHE A N 1
ATOM 2760 C CA . PHE A 1 366 ? 6.690 -10.426 -0.429 1.00 85.62 366 PHE A CA 1
ATOM 2761 C C . PHE A 1 366 ? 5.627 -9.741 0.425 1.00 85.62 366 PHE A C 1
ATOM 2763 O O . PHE A 1 366 ? 5.493 -8.525 0.311 1.00 85.62 366 PHE A O 1
ATOM 2770 N N . GLU A 1 367 ? 4.932 -10.469 1.302 1.00 85.25 367 GLU A N 1
ATOM 2771 C CA . GLU A 1 367 ? 3.953 -9.850 2.204 1.00 85.25 367 GLU A CA 1
ATOM 2772 C C . GLU A 1 367 ? 4.629 -8.838 3.144 1.00 85.25 367 GLU A C 1
ATOM 2774 O O . GLU A 1 367 ? 4.171 -7.701 3.233 1.00 85.25 367 GLU A O 1
ATOM 2779 N N . ASP A 1 368 ? 5.799 -9.157 3.709 1.00 82.94 368 ASP A N 1
ATOM 2780 C CA . ASP A 1 368 ? 6.575 -8.214 4.533 1.00 82.94 368 ASP A CA 1
ATOM 2781 C C . ASP A 1 368 ? 6.977 -6.942 3.754 1.00 82.94 368 ASP A C 1
ATOM 2783 O O . ASP A 1 368 ? 7.030 -5.829 4.291 1.00 82.94 368 ASP A O 1
ATOM 2787 N N . PHE A 1 369 ? 7.312 -7.075 2.467 1.00 85.31 369 PHE A N 1
ATOM 2788 C CA . PHE A 1 369 ? 7.581 -5.924 1.604 1.00 85.31 369 PHE A CA 1
ATOM 2789 C C . PHE A 1 369 ? 6.310 -5.137 1.291 1.00 85.31 369 PHE A C 1
ATOM 2791 O O . PHE A 1 369 ? 6.326 -3.912 1.386 1.00 85.31 369 PHE A O 1
ATOM 2798 N N . LYS A 1 370 ? 5.228 -5.820 0.920 1.00 86.56 370 LYS A N 1
ATOM 2799 C CA . LYS A 1 370 ? 3.943 -5.216 0.574 1.00 86.56 370 LYS A CA 1
ATOM 2800 C C . LYS A 1 370 ? 3.398 -4.414 1.749 1.00 86.56 370 LYS A C 1
ATOM 2802 O O . LYS A 1 370 ? 3.050 -3.257 1.547 1.00 86.56 370 LYS A O 1
ATOM 2807 N N . THR A 1 371 ? 3.430 -4.946 2.969 1.00 83.62 371 THR A N 1
ATOM 2808 C CA . THR A 1 371 ? 3.045 -4.205 4.180 1.00 83.62 371 THR A CA 1
ATOM 2809 C C . THR A 1 371 ? 3.859 -2.920 4.320 1.00 83.62 371 THR A C 1
ATOM 2811 O O . THR A 1 371 ? 3.288 -1.835 4.410 1.00 83.62 371 THR A O 1
ATOM 2814 N N . ARG A 1 372 ? 5.194 -2.994 4.208 1.00 83.25 372 ARG A N 1
ATOM 2815 C CA . ARG A 1 372 ? 6.062 -1.800 4.247 1.00 83.25 372 ARG A CA 1
ATOM 2816 C C . ARG A 1 372 ? 5.785 -0.816 3.103 1.00 83.25 372 ARG A C 1
ATOM 2818 O O . ARG A 1 372 ? 5.860 0.394 3.313 1.00 83.25 372 ARG A O 1
ATOM 2825 N N . PHE A 1 373 ? 5.470 -1.305 1.904 1.00 83.12 373 PHE A N 1
ATOM 2826 C CA . PHE A 1 373 ? 5.099 -0.487 0.745 1.00 83.12 373 PHE A CA 1
ATOM 2827 C C . PHE A 1 373 ? 3.779 0.254 0.982 1.00 83.12 373 PHE A C 1
ATOM 2829 O O . PHE A 1 373 ? 3.710 1.464 0.765 1.00 83.12 373 PHE A O 1
ATOM 2836 N N . LEU A 1 374 ? 2.755 -0.442 1.483 1.00 80.12 374 LEU A N 1
ATOM 2837 C CA . LEU A 1 374 ? 1.460 0.150 1.812 1.00 80.12 374 LEU A CA 1
ATOM 2838 C C . LEU A 1 374 ? 1.584 1.163 2.945 1.00 80.12 374 LEU A C 1
ATOM 2840 O O . LEU A 1 374 ? 1.061 2.267 2.824 1.00 80.12 374 LEU A O 1
ATOM 2844 N N . GLU A 1 375 ? 2.341 0.853 3.996 1.00 78.75 375 GLU A N 1
ATOM 2845 C CA . GLU A 1 375 ? 2.666 1.821 5.043 1.00 78.75 375 GLU A CA 1
ATOM 2846 C C . GLU A 1 375 ? 3.405 3.048 4.496 1.00 78.75 375 GLU A C 1
ATOM 2848 O O . GLU A 1 375 ? 3.113 4.174 4.895 1.00 78.75 375 GLU A O 1
ATOM 2853 N N . GLY A 1 376 ? 4.361 2.851 3.584 1.00 76.25 376 GLY A N 1
ATOM 2854 C CA . GLY A 1 376 ? 5.094 3.933 2.929 1.00 76.25 376 GLY A CA 1
ATOM 2855 C C . GLY A 1 376 ? 4.176 4.847 2.117 1.00 76.25 376 GLY A C 1
ATOM 2856 O O . GLY A 1 376 ? 4.230 6.068 2.274 1.00 76.25 376 GLY A O 1
ATOM 2857 N N . ASN A 1 377 ? 3.284 4.268 1.311 1.00 73.25 377 ASN A N 1
ATOM 2858 C CA . ASN A 1 377 ? 2.296 5.017 0.534 1.00 73.25 377 ASN A CA 1
ATOM 2859 C C . ASN A 1 377 ? 1.292 5.738 1.433 1.00 73.25 377 ASN A C 1
ATOM 2861 O O . ASN A 1 377 ? 0.998 6.905 1.196 1.00 73.25 377 ASN A O 1
ATOM 2865 N N . ARG A 1 378 ? 0.818 5.079 2.496 1.00 72.56 378 ARG A N 1
ATOM 2866 C CA . ARG A 1 378 ? -0.061 5.677 3.510 1.00 72.56 378 ARG A CA 1
ATOM 2867 C C . ARG A 1 378 ? 0.598 6.871 4.197 1.00 72.56 378 ARG A C 1
ATOM 2869 O O . ARG A 1 378 ? -0.054 7.894 4.372 1.00 72.56 378 ARG A O 1
ATOM 2876 N N . LYS A 1 379 ? 1.886 6.770 4.545 1.00 71.25 379 LYS A N 1
ATOM 2877 C CA . LYS A 1 379 ? 2.665 7.874 5.133 1.00 71.25 379 LYS A CA 1
ATOM 2878 C C . LYS A 1 379 ? 2.857 9.027 4.150 1.00 71.25 379 LYS A C 1
ATOM 2880 O O . LYS A 1 379 ? 2.734 10.178 4.550 1.00 71.25 379 LYS A O 1
ATOM 2885 N N . LYS A 1 380 ? 3.127 8.732 2.874 1.00 71.62 380 LYS A N 1
ATOM 2886 C CA . LYS A 1 380 ? 3.266 9.761 1.835 1.00 71.62 380 LYS A CA 1
ATOM 2887 C C . LYS A 1 380 ? 1.945 10.485 1.571 1.00 71.62 380 LYS A C 1
ATOM 2889 O O . LYS A 1 380 ? 1.921 11.705 1.611 1.00 71.62 380 LYS A O 1
ATOM 2894 N N . ALA A 1 381 ? 0.855 9.744 1.375 1.00 70.19 381 ALA A N 1
ATOM 2895 C CA . ALA A 1 381 ? -0.472 10.322 1.179 1.00 70.19 381 ALA A CA 1
ATOM 2896 C C . ALA A 1 381 ? -0.885 11.195 2.373 1.00 70.19 381 ALA A C 1
ATOM 2898 O O . ALA A 1 381 ? -1.391 12.294 2.182 1.00 70.19 381 ALA A O 1
ATOM 2899 N N . LEU A 1 382 ? -0.602 10.742 3.600 1.00 70.25 382 LEU A N 1
ATOM 2900 C CA . LEU A 1 382 ? -0.820 11.545 4.802 1.00 70.25 382 LEU A CA 1
ATOM 2901 C C . LEU A 1 382 ? 0.014 12.839 4.795 1.00 70.25 382 LEU A C 1
ATOM 2903 O O . LEU A 1 382 ? -0.501 13.875 5.193 1.00 70.25 382 LEU A O 1
ATOM 2907 N N . SER A 1 383 ? 1.268 12.794 4.330 1.00 72.69 383 SER A N 1
ATOM 2908 C CA . SER A 1 383 ? 2.131 13.979 4.199 1.00 72.69 383 SER A CA 1
ATOM 2909 C C . SER A 1 383 ? 1.566 14.994 3.204 1.00 72.69 383 SER A C 1
ATOM 2911 O O . SER A 1 383 ? 1.452 16.167 3.541 1.00 72.69 383 SER A O 1
ATOM 2913 N N . ASP A 1 384 ? 1.162 14.543 2.013 1.00 75.12 384 ASP A N 1
ATOM 2914 C CA . ASP A 1 384 ? 0.623 15.417 0.962 1.00 75.12 384 ASP A CA 1
ATOM 2915 C C . ASP A 1 384 ? -0.695 16.084 1.419 1.00 75.12 384 ASP A C 1
ATOM 2917 O O . ASP A 1 384 ? -0.893 17.287 1.233 1.00 75.12 384 ASP A O 1
ATOM 2921 N N . VAL A 1 385 ? -1.580 15.320 2.079 1.00 77.62 385 VAL A N 1
ATOM 2922 C CA . VAL A 1 385 ? -2.823 15.843 2.678 1.00 77.62 385 VAL A CA 1
ATOM 2923 C C . VAL A 1 385 ? -2.521 16.848 3.790 1.00 77.62 385 VAL A C 1
ATOM 2925 O O . VAL A 1 385 ? -3.158 17.899 3.858 1.00 77.62 385 VAL A O 1
ATOM 2928 N N . ALA A 1 386 ? -1.537 16.561 4.644 1.00 77.69 386 ALA A N 1
ATOM 2929 C CA . ALA A 1 386 ? -1.161 17.449 5.735 1.00 77.69 386 ALA A CA 1
ATOM 2930 C C . ALA A 1 386 ? -0.619 18.790 5.240 1.00 77.69 386 ALA A C 1
ATOM 2932 O O . ALA A 1 386 ? -0.964 19.826 5.802 1.00 77.69 386 ALA A O 1
ATOM 2933 N N . GLU A 1 387 ? 0.223 18.788 4.204 1.00 78.12 387 GLU A N 1
ATOM 2934 C CA . GLU A 1 387 ? 0.775 20.014 3.621 1.00 78.12 387 GLU A CA 1
ATOM 2935 C C . GLU A 1 387 ? -0.337 20.929 3.093 1.00 78.12 387 GLU A C 1
ATOM 2937 O O . GLU A 1 387 ? -0.364 22.118 3.421 1.00 78.12 387 GLU A O 1
ATOM 2942 N N . GLN A 1 388 ? -1.296 20.366 2.349 1.00 80.75 388 GLN A N 1
ATOM 2943 C CA . GLN A 1 388 ? -2.449 21.110 1.833 1.00 80.75 388 GLN A CA 1
ATOM 2944 C C . GLN A 1 388 ? -3.339 21.636 2.963 1.00 80.75 388 GLN A C 1
ATOM 2946 O O . GLN A 1 388 ? -3.680 22.820 2.986 1.00 80.75 388 GLN A O 1
ATOM 2951 N N . TYR A 1 389 ? -3.674 20.779 3.929 1.00 86.06 389 TYR A N 1
ATOM 2952 C CA . TYR A 1 389 ? -4.495 21.154 5.076 1.00 86.06 389 TYR A CA 1
ATOM 2953 C C . TYR A 1 389 ? -3.844 22.276 5.901 1.00 86.06 389 TYR A C 1
ATOM 2955 O O . TYR A 1 389 ? -4.499 23.258 6.250 1.00 86.06 389 TYR A O 1
ATOM 2963 N N . ASN A 1 390 ? -2.547 22.159 6.197 1.00 82.00 390 ASN A N 1
ATOM 2964 C CA . ASN A 1 390 ? -1.815 23.109 7.035 1.00 82.00 390 ASN A CA 1
ATOM 2965 C C . ASN A 1 390 ? -1.756 24.506 6.416 1.00 82.00 390 ASN A C 1
ATOM 2967 O O . ASN A 1 390 ? -1.894 25.493 7.140 1.00 82.00 390 ASN A O 1
ATOM 2971 N N . ALA A 1 391 ? -1.596 24.596 5.093 1.00 82.06 391 ALA A N 1
ATOM 2972 C CA . ALA A 1 391 ? -1.627 25.869 4.383 1.00 82.06 391 ALA A CA 1
ATOM 2973 C C . ALA A 1 391 ? -2.978 26.586 4.561 1.00 82.06 391 ALA A C 1
ATOM 2975 O O . ALA A 1 391 ? -3.012 27.765 4.922 1.00 82.06 391 ALA A O 1
ATOM 2976 N N . VAL A 1 392 ? -4.088 25.861 4.381 1.00 85.56 392 VAL A N 1
ATOM 2977 C CA . VAL A 1 392 ? -5.442 26.414 4.536 1.00 85.56 392 VAL A CA 1
ATOM 2978 C C . VAL A 1 392 ? -5.727 26.765 5.998 1.00 85.56 392 VAL A C 1
ATOM 2980 O O . VAL A 1 392 ? -6.135 27.887 6.288 1.00 85.56 392 VAL A O 1
ATOM 2983 N N . SER A 1 393 ? -5.454 25.851 6.936 1.00 85.25 393 SER A N 1
ATOM 2984 C CA . SER A 1 393 ? -5.716 26.062 8.367 1.00 85.25 393 SER A CA 1
ATOM 2985 C C . SER A 1 393 ? -4.968 27.276 8.925 1.00 85.25 393 SER A C 1
ATOM 2987 O O . SER A 1 393 ? -5.557 28.073 9.656 1.00 85.25 393 SER A O 1
ATOM 2989 N N . MET A 1 394 ? -3.701 27.481 8.543 1.00 82.19 394 MET A N 1
ATOM 2990 C CA . MET A 1 394 ? -2.943 28.668 8.960 1.00 82.19 394 MET A CA 1
ATOM 2991 C C . MET A 1 394 ? -3.514 29.958 8.376 1.00 82.19 394 MET A C 1
ATOM 2993 O O . MET A 1 394 ? -3.658 30.935 9.108 1.00 82.19 394 MET A O 1
ATOM 2997 N N . SER A 1 395 ? -3.895 29.953 7.096 1.00 85.00 395 SER A N 1
ATOM 2998 C CA . SER A 1 395 ? -4.521 31.116 6.462 1.00 85.00 395 SER A CA 1
ATOM 2999 C C . SER A 1 395 ? -5.829 31.512 7.159 1.00 85.00 395 SER A C 1
ATOM 3001 O O . SER A 1 395 ? -6.042 32.689 7.457 1.00 85.00 395 SER A O 1
ATOM 3003 N N . GLN A 1 396 ? -6.675 30.535 7.506 1.00 87.56 396 GLN A N 1
ATOM 3004 C CA . GLN A 1 396 ? -7.907 30.795 8.256 1.00 87.56 396 GLN A CA 1
ATOM 3005 C C . GLN A 1 396 ? -7.633 31.300 9.671 1.00 87.56 396 GLN A C 1
ATOM 3007 O O . GLN A 1 396 ? -8.278 32.246 10.123 1.00 87.56 396 GLN A O 1
ATOM 3012 N N . TYR A 1 397 ? -6.660 30.701 10.362 1.00 83.50 397 TYR A N 1
ATOM 3013 C CA . TYR A 1 397 ? -6.275 31.132 11.699 1.00 83.50 397 TYR A CA 1
ATOM 3014 C C . TYR A 1 397 ? -5.802 32.591 11.700 1.00 83.50 397 TYR A C 1
ATOM 3016 O O . TYR A 1 397 ? -6.246 33.373 12.541 1.00 83.50 397 TYR A O 1
ATOM 3024 N N . GLU A 1 398 ? -4.949 32.985 10.750 1.00 84.75 398 GLU A N 1
ATOM 3025 C CA . GLU A 1 398 ? -4.449 34.359 10.612 1.00 84.75 398 GLU A CA 1
ATOM 3026 C C . GLU A 1 398 ? -5.567 35.368 10.324 1.00 84.75 398 GLU A C 1
ATOM 3028 O O . GLU A 1 398 ? -5.560 36.451 10.910 1.00 84.75 398 GLU A O 1
ATOM 3033 N N . ALA A 1 399 ? -6.548 34.992 9.500 1.00 88.06 399 ALA A N 1
ATOM 3034 C CA . ALA A 1 399 ? -7.699 35.829 9.168 1.00 88.06 399 ALA A CA 1
ATOM 3035 C C . ALA A 1 399 ? -8.736 35.954 10.306 1.00 88.06 399 ALA A C 1
ATOM 3037 O O . ALA A 1 399 ? -9.478 36.936 10.340 1.00 88.06 399 ALA A O 1
ATOM 3038 N N . ALA A 1 400 ? -8.798 34.986 11.227 1.00 88.94 400 ALA A N 1
ATOM 3039 C CA . ALA A 1 400 ? -9.788 34.954 12.303 1.00 88.94 400 ALA A CA 1
ATOM 3040 C C . ALA A 1 400 ? -9.523 35.991 13.411 1.00 88.94 400 ALA A C 1
ATOM 3042 O O . ALA A 1 400 ? -8.374 36.242 13.795 1.00 88.94 400 ALA A O 1
ATOM 3043 N N . THR A 1 401 ? -10.592 36.543 13.990 1.00 93.75 401 THR A N 1
ATOM 3044 C CA . THR A 1 401 ? -10.508 37.454 15.143 1.00 93.75 401 THR A CA 1
ATOM 3045 C C . THR A 1 401 ? -10.125 36.709 16.433 1.00 93.75 401 THR A C 1
ATOM 3047 O O . THR A 1 401 ? -10.262 35.483 16.516 1.00 93.75 401 THR A O 1
ATOM 3050 N N . PRO A 1 402 ? -9.643 37.408 17.480 1.00 90.88 402 PRO A N 1
ATOM 3051 C CA . PRO A 1 402 ? -9.372 36.787 18.779 1.00 90.88 402 PRO A CA 1
ATOM 3052 C C . PRO A 1 402 ? -10.579 36.046 19.376 1.00 90.88 402 PRO A C 1
ATOM 3054 O O . PRO A 1 402 ? -10.407 34.971 19.949 1.00 90.88 402 PRO A O 1
ATOM 3057 N N . GLU A 1 403 ? -11.786 36.585 19.207 1.00 92.44 403 GLU A N 1
ATOM 3058 C CA . GLU A 1 403 ? -13.043 36.011 19.699 1.00 92.44 403 GLU A CA 1
ATOM 3059 C C . GLU A 1 403 ? -13.389 34.721 18.947 1.00 92.44 403 GLU A C 1
ATOM 3061 O O . GLU A 1 403 ? -13.683 33.702 19.572 1.00 92.44 403 GLU A O 1
ATOM 3066 N N . GLN A 1 404 ? -13.256 34.731 17.617 1.00 92.44 404 GLN A N 1
ATOM 3067 C CA . GLN A 1 404 ? -13.422 33.546 16.772 1.00 92.44 404 GLN A CA 1
ATOM 3068 C C . GLN A 1 404 ? -12.436 32.438 17.159 1.00 92.44 404 GLN A C 1
ATOM 3070 O O . GLN A 1 404 ? -12.828 31.290 17.369 1.00 92.44 404 GLN A O 1
ATOM 3075 N N . ARG A 1 405 ? -11.153 32.781 17.342 1.00 88.69 405 ARG A N 1
ATOM 3076 C CA . ARG A 1 405 ? -10.125 31.823 17.785 1.00 88.69 405 ARG A CA 1
ATOM 3077 C C . ARG A 1 405 ? -10.439 31.244 19.165 1.00 88.69 405 ARG A C 1
ATOM 3079 O O . ARG A 1 405 ? -10.239 30.050 19.381 1.00 88.69 405 ARG A O 1
ATOM 3086 N N . ALA A 1 406 ? -10.927 32.063 20.098 1.00 89.25 406 ALA A N 1
ATOM 3087 C CA . ALA A 1 406 ? -11.320 31.608 21.429 1.00 89.25 406 ALA A CA 1
ATOM 3088 C C . ALA A 1 406 ? -12.525 30.655 21.374 1.00 89.25 406 ALA A C 1
ATOM 3090 O O . ALA A 1 406 ? -12.489 29.595 21.997 1.00 89.25 406 ALA A O 1
ATOM 3091 N N . ALA A 1 407 ? -13.546 30.981 20.577 1.00 91.31 407 ALA A N 1
ATOM 3092 C CA . ALA A 1 407 ? -14.720 30.134 20.395 1.00 91.31 407 ALA A CA 1
ATOM 3093 C C . ALA A 1 407 ? -14.368 28.790 19.729 1.00 91.31 407 ALA A C 1
ATOM 3095 O O . ALA A 1 407 ? -14.798 27.740 20.206 1.00 91.31 407 ALA A O 1
ATOM 3096 N N . ALA A 1 408 ? -13.518 28.799 18.695 1.00 88.88 408 ALA A N 1
ATOM 3097 C CA . ALA A 1 408 ? -13.009 27.577 18.068 1.00 88.88 408 ALA A CA 1
ATOM 3098 C C . ALA A 1 408 ? -12.203 26.717 19.053 1.00 88.88 408 ALA A C 1
ATOM 3100 O O . ALA A 1 408 ? -12.386 25.502 19.115 1.00 88.88 408 ALA A O 1
ATOM 3101 N N . LYS A 1 409 ? -11.349 27.339 19.876 1.00 87.06 409 LYS A N 1
ATOM 3102 C CA . LYS A 1 409 ? -10.590 26.641 20.922 1.00 87.06 409 LYS A CA 1
ATOM 3103 C C . LYS A 1 409 ? -11.504 25.968 21.945 1.00 87.06 409 LYS A C 1
ATOM 3105 O O . LYS A 1 409 ? -11.238 24.834 22.343 1.00 87.06 409 LYS A O 1
ATOM 3110 N N . ASP A 1 410 ? -12.559 26.658 22.369 1.00 87.69 410 ASP A N 1
ATOM 3111 C CA . ASP A 1 410 ? -13.550 26.113 23.296 1.00 87.69 410 ASP A CA 1
ATOM 3112 C C . ASP A 1 410 ? -14.314 24.943 22.667 1.00 87.69 410 ASP A C 1
ATOM 3114 O O . ASP A 1 410 ? -14.455 23.905 23.314 1.00 87.69 410 ASP A O 1
ATOM 3118 N N . TYR A 1 411 ? -14.715 25.060 21.396 1.00 89.62 411 TYR A N 1
ATOM 3119 C CA . TYR A 1 411 ? -15.374 23.980 20.658 1.00 89.62 411 TYR A CA 1
ATOM 3120 C C . TYR A 1 411 ? -14.489 22.727 20.539 1.00 89.62 411 TYR A C 1
ATOM 3122 O O . TYR A 1 411 ? -14.951 21.620 20.815 1.00 89.62 411 TYR A O 1
ATOM 3130 N N . ILE A 1 412 ? -13.206 22.884 20.186 1.00 84.31 412 ILE A N 1
ATOM 3131 C CA . ILE A 1 412 ? -12.247 21.764 20.102 1.00 84.31 412 ILE A CA 1
ATOM 3132 C C . ILE A 1 412 ? -12.062 21.102 21.474 1.00 84.31 412 ILE A C 1
ATOM 3134 O O . ILE A 1 412 ? -11.938 19.880 21.567 1.00 84.31 412 ILE A O 1
ATOM 3138 N N . ARG A 1 413 ? -12.033 21.895 22.555 1.00 81.75 413 ARG A N 1
ATOM 3139 C CA . ARG A 1 413 ? -11.863 21.374 23.918 1.00 81.75 413 ARG A CA 1
ATOM 3140 C C . ARG A 1 413 ? -13.088 20.591 24.384 1.00 81.75 413 ARG A C 1
ATOM 3142 O O . ARG A 1 413 ? -12.926 19.533 24.990 1.00 81.75 413 ARG A O 1
ATOM 3149 N N . ASP A 1 414 ? -14.285 21.123 24.152 1.00 80.94 414 ASP A N 1
ATOM 3150 C CA . ASP A 1 414 ? -15.543 20.451 24.464 1.00 80.94 414 ASP A CA 1
ATOM 3151 C C . ASP A 1 414 ? -16.674 20.913 23.537 1.00 80.94 414 ASP A C 1
ATOM 3153 O O . ASP A 1 414 ? -17.293 21.958 23.727 1.00 80.94 414 ASP A O 1
ATOM 3157 N N . SER A 1 415 ? -16.983 20.089 22.539 1.00 87.56 415 SER A N 1
ATOM 3158 C CA . SER A 1 415 ? -18.048 20.370 21.574 1.00 87.56 415 SER A CA 1
ATOM 3159 C C . SER A 1 415 ? -19.439 19.955 22.063 1.00 87.56 415 SER A C 1
ATOM 3161 O O . SER A 1 415 ? -20.430 20.216 21.374 1.00 87.56 415 SER A O 1
ATOM 3163 N N . ARG A 1 416 ? -19.547 19.283 23.220 1.00 84.31 416 ARG A N 1
ATOM 3164 C CA . ARG A 1 416 ? -20.803 18.665 23.674 1.00 84.31 416 ARG A CA 1
ATOM 3165 C C . ARG A 1 416 ? -21.864 19.692 24.028 1.00 84.31 416 ARG A C 1
ATOM 3167 O O . ARG A 1 416 ? -23.007 19.488 23.641 1.00 84.31 416 ARG A O 1
ATOM 3174 N N . ASP A 1 417 ? -21.497 20.781 24.694 1.00 87.06 417 ASP A N 1
ATOM 3175 C CA . ASP A 1 417 ? -22.469 21.787 25.135 1.00 87.06 417 ASP A CA 1
ATOM 3176 C C . ASP A 1 417 ? -23.015 22.591 23.948 1.00 87.06 417 ASP A C 1
ATOM 3178 O O . ASP A 1 417 ? -24.228 22.740 23.812 1.00 87.06 417 ASP A O 1
ATOM 3182 N N . MET A 1 418 ? -22.147 23.021 23.021 1.00 91.31 418 MET A N 1
ATOM 3183 C CA . MET A 1 418 ? -22.574 23.739 21.810 1.00 91.31 418 MET A CA 1
ATOM 3184 C C . MET A 1 418 ? -23.446 22.857 20.908 1.00 91.31 418 MET A C 1
ATOM 3186 O O . MET A 1 418 ? -24.553 23.244 20.530 1.00 91.31 418 MET A O 1
ATOM 3190 N N . ASN A 1 419 ? -22.984 21.643 20.588 1.00 91.62 419 ASN A N 1
ATOM 3191 C CA . ASN A 1 419 ? -23.762 20.723 19.758 1.00 91.62 419 ASN A CA 1
ATOM 3192 C C . ASN A 1 419 ? -25.016 20.218 20.480 1.00 91.62 419 ASN A C 1
ATOM 3194 O O . ASN A 1 419 ? -26.023 19.943 19.831 1.00 91.62 419 ASN A O 1
ATOM 3198 N N . GLY A 1 420 ? -24.967 20.093 21.805 1.00 87.44 420 GLY A N 1
ATOM 3199 C CA . GLY A 1 420 ? -26.089 19.661 22.624 1.00 87.44 420 GLY A CA 1
ATOM 3200 C C . GLY A 1 420 ? -27.205 20.699 22.685 1.00 87.44 420 GLY A C 1
ATOM 3201 O O . GLY A 1 420 ? -28.376 20.353 22.522 1.00 87.44 420 GLY A O 1
ATOM 3202 N N . LEU A 1 421 ? -26.836 21.978 22.809 1.00 89.75 421 LEU A N 1
ATOM 3203 C CA . LEU A 1 421 ? -27.759 23.107 22.705 1.00 89.75 421 LEU A CA 1
ATOM 3204 C C . LEU A 1 421 ? -28.424 23.154 21.323 1.00 89.75 421 LEU A C 1
ATOM 3206 O O . LEU A 1 421 ? -29.647 23.238 21.233 1.00 89.75 421 LEU A O 1
ATOM 3210 N N . LEU A 1 422 ? -27.640 23.024 20.247 1.00 91.31 422 LEU A N 1
ATOM 3211 C CA . LEU A 1 422 ? -28.151 23.021 18.870 1.00 91.31 422 LEU A CA 1
ATOM 3212 C C . LEU A 1 422 ? -29.089 21.840 18.577 1.00 91.31 422 LEU A C 1
ATOM 3214 O O . LEU A 1 422 ? -30.091 21.985 17.874 1.00 91.31 422 LEU A O 1
ATOM 3218 N N . ARG A 1 423 ? -28.780 20.657 19.118 1.00 88.75 423 ARG A N 1
ATOM 3219 C CA . ARG A 1 423 ? -29.601 19.448 18.953 1.00 88.75 423 ARG A CA 1
ATOM 3220 C C . ARG A 1 423 ? -30.789 19.396 19.917 1.00 88.75 423 ARG A C 1
ATOM 3222 O O . ARG A 1 423 ? -31.707 18.615 19.676 1.00 88.75 423 ARG A O 1
ATOM 3229 N N . GLY A 1 424 ? -30.798 20.225 20.963 1.00 84.44 424 GLY A N 1
ATOM 3230 C CA . GLY A 1 424 ? -31.848 20.274 21.981 1.00 84.44 424 GLY A CA 1
ATOM 3231 C C . GLY A 1 424 ? -31.868 19.051 22.901 1.00 84.44 424 GLY A C 1
ATOM 3232 O O . GLY A 1 424 ? -32.931 18.671 23.382 1.00 84.44 424 GLY A O 1
ATOM 3233 N N . ASN A 1 425 ? -30.721 18.397 23.107 1.00 77.19 425 ASN A N 1
ATOM 3234 C CA . ASN A 1 425 ? -30.615 17.158 23.888 1.00 77.19 425 ASN A CA 1
ATOM 3235 C C . ASN A 1 425 ? -29.804 17.308 25.189 1.00 77.19 425 ASN A C 1
ATOM 3237 O O . ASN A 1 425 ? -29.573 16.317 25.880 1.00 77.19 425 ASN A O 1
ATOM 3241 N N . VAL A 1 426 ? -29.396 18.533 25.531 1.00 75.81 426 VAL A N 1
ATOM 3242 C CA . VAL A 1 426 ? -28.762 18.881 26.808 1.00 75.81 426 VAL A CA 1
ATOM 3243 C C . VAL A 1 426 ? -29.516 20.055 27.427 1.00 75.81 426 VAL A C 1
ATOM 3245 O O . VAL A 1 426 ? -29.833 21.027 26.743 1.00 75.81 426 VAL A O 1
ATOM 3248 N N . GLU A 1 427 ? -29.804 19.967 28.724 1.00 77.50 427 GLU A N 1
ATOM 3249 C CA . GLU A 1 427 ? -30.387 21.069 2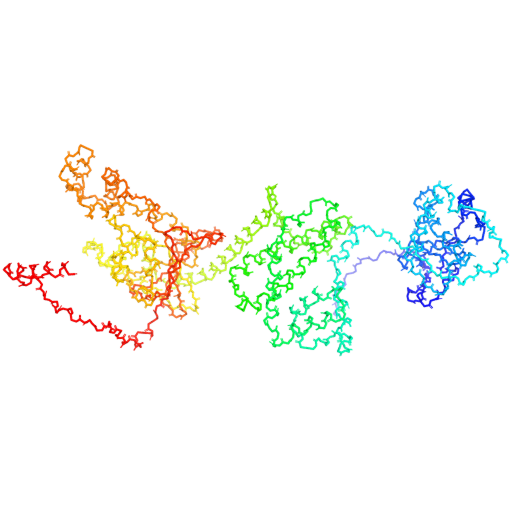9.487 1.00 77.50 427 GLU A CA 1
ATOM 3250 C C . GLU A 1 427 ? -29.273 22.032 29.916 1.00 77.50 427 GLU A C 1
ATOM 3252 O O . GLU A 1 427 ? -28.389 21.673 30.694 1.00 77.50 427 GLU A O 1
ATOM 3257 N N . ILE A 1 428 ? -29.296 23.247 29.369 1.00 79.25 428 ILE A N 1
ATOM 3258 C CA . ILE A 1 428 ? -28.291 24.283 29.616 1.00 79.25 428 ILE A CA 1
ATOM 3259 C C . ILE A 1 428 ? -28.908 25.371 30.509 1.00 79.25 428 ILE A C 1
ATOM 3261 O O . ILE A 1 428 ? -29.971 25.897 30.160 1.00 79.25 428 ILE A O 1
ATOM 3265 N N . PRO A 1 429 ? -28.266 25.754 31.632 1.00 84.50 429 PRO A N 1
ATOM 3266 C CA . PRO A 1 429 ? -28.732 26.859 32.467 1.00 84.50 429 PRO A CA 1
ATOM 3267 C C . PRO A 1 429 ? -28.906 28.150 31.657 1.00 84.50 429 PRO A C 1
ATOM 3269 O O . PRO A 1 429 ? -28.050 28.487 30.838 1.00 84.50 429 PRO A O 1
ATOM 3272 N N . GLN A 1 430 ? -29.978 28.911 31.911 1.00 79.56 430 GLN A N 1
ATOM 3273 C CA . GLN A 1 430 ? -30.277 30.140 31.154 1.00 79.56 430 GLN A CA 1
ATOM 3274 C C . GLN A 1 430 ? -29.105 31.134 31.128 1.00 79.56 430 GLN A C 1
ATOM 3276 O O . GLN A 1 430 ? -28.864 31.762 30.102 1.00 79.56 430 GLN A O 1
ATOM 3281 N N . GLU A 1 431 ? -28.349 31.225 32.223 1.00 81.50 431 GLU A N 1
ATOM 3282 C CA . GLU A 1 431 ? -27.184 32.108 32.368 1.00 81.50 431 GLU A CA 1
ATOM 3283 C C . GLU A 1 431 ? -26.020 31.739 31.428 1.00 81.50 431 GLU A C 1
ATOM 3285 O O . GLU A 1 431 ? -25.283 32.619 30.998 1.00 81.50 431 GLU A O 1
ATOM 3290 N N . GLN A 1 432 ? -25.873 30.458 31.069 1.00 85.56 432 GLN A N 1
ATOM 3291 C CA . GLN A 1 432 ? -24.815 29.959 30.173 1.00 85.56 432 GLN A CA 1
ATOM 3292 C C . GLN A 1 432 ? -25.253 29.932 28.703 1.00 85.56 432 GLN A C 1
ATOM 3294 O O . GLN A 1 432 ? -24.427 29.854 27.795 1.00 85.56 432 GLN A O 1
ATOM 3299 N N . ARG A 1 433 ? -26.566 29.991 28.452 1.00 88.88 433 ARG A N 1
ATOM 3300 C CA . ARG A 1 433 ? -27.137 29.852 27.112 1.00 88.88 433 ARG A CA 1
ATOM 3301 C C . ARG A 1 433 ? -26.715 30.985 26.176 1.00 88.88 433 ARG A C 1
ATOM 3303 O O . ARG A 1 433 ? -26.322 30.703 25.051 1.00 88.88 433 ARG A O 1
ATOM 3310 N N . ALA A 1 434 ? -26.770 32.234 26.642 1.00 88.62 434 ALA A N 1
ATOM 3311 C CA . ALA A 1 434 ? -26.398 33.395 25.831 1.00 88.62 434 ALA A CA 1
ATOM 3312 C C . ALA A 1 434 ? -24.915 33.356 25.419 1.00 88.62 434 ALA A C 1
ATOM 3314 O O . ALA A 1 434 ? -24.590 33.614 24.264 1.00 88.62 434 ALA A O 1
ATOM 3315 N N . GLU A 1 435 ? -24.030 32.954 26.340 1.00 89.94 435 GLU A N 1
ATOM 3316 C CA . GLU A 1 435 ? -22.597 32.791 26.063 1.00 89.94 435 GLU A CA 1
ATOM 3317 C C . GLU A 1 435 ? -22.347 31.690 25.017 1.00 89.94 435 GLU A C 1
ATOM 3319 O O . GLU A 1 435 ? -21.547 31.864 24.098 1.00 89.94 435 GLU A O 1
ATOM 3324 N N . LEU A 1 436 ? -23.044 30.553 25.122 1.00 90.94 436 LEU A N 1
ATOM 3325 C CA . LEU A 1 436 ? -22.926 29.474 24.139 1.00 90.94 436 LEU A CA 1
ATOM 3326 C C . LEU A 1 436 ? -23.469 29.876 22.765 1.00 90.94 436 LEU A C 1
ATOM 3328 O O . LEU A 1 436 ? -22.854 29.529 21.760 1.00 90.94 436 LEU A O 1
ATOM 3332 N N . GLU A 1 437 ? -24.584 30.608 22.701 1.00 92.31 437 GLU A N 1
ATOM 3333 C CA . GLU A 1 437 ? -25.148 31.117 21.442 1.00 92.31 437 GLU A CA 1
ATOM 3334 C C . GLU A 1 437 ? -24.194 32.097 20.747 1.00 92.31 437 GLU A C 1
ATOM 3336 O O . GLU A 1 437 ? -23.988 31.991 19.537 1.00 92.31 437 GLU A O 1
ATOM 3341 N N . GLU A 1 438 ? -23.540 32.979 21.506 1.00 93.75 438 GLU A N 1
ATOM 3342 C CA . GLU A 1 438 ? -22.499 33.860 20.974 1.00 93.75 438 GLU A CA 1
ATOM 3343 C C . GLU A 1 438 ? -21.320 33.053 20.415 1.00 93.75 438 GLU A C 1
ATOM 3345 O O . GLU A 1 438 ? -20.906 33.270 19.275 1.00 93.75 438 GLU A O 1
ATOM 3350 N N . LYS A 1 439 ? -20.812 32.065 21.163 1.00 94.25 439 LYS A N 1
ATOM 3351 C CA . LYS A 1 439 ? -19.717 31.200 20.688 1.00 94.25 439 LYS A CA 1
ATOM 3352 C C . LYS A 1 439 ? -20.097 30.404 19.441 1.00 94.25 439 LYS A C 1
ATOM 3354 O O . LYS A 1 439 ? -19.271 30.263 18.543 1.00 94.25 439 LYS A O 1
ATOM 3359 N N . ILE A 1 440 ? -21.332 29.905 19.361 1.00 95.12 440 ILE A N 1
ATOM 3360 C CA . ILE A 1 440 ? -21.856 29.220 18.172 1.00 95.12 440 ILE A CA 1
ATOM 3361 C C . ILE A 1 440 ? -21.809 30.152 16.959 1.00 95.12 440 ILE A C 1
ATOM 3363 O O . ILE A 1 440 ? -21.383 29.726 15.886 1.00 95.12 440 ILE A O 1
ATOM 3367 N N . GLU A 1 441 ? -22.209 31.414 17.115 1.00 96.12 441 GLU A N 1
ATOM 3368 C CA . GLU A 1 441 ? -22.170 32.382 16.019 1.00 96.12 441 GLU A CA 1
ATOM 3369 C C . GLU A 1 441 ? -20.729 32.711 15.609 1.00 96.12 441 GLU A C 1
ATOM 3371 O O . GLU A 1 441 ? -20.414 32.719 14.420 1.00 96.12 441 GLU A O 1
ATOM 3376 N N . GLN A 1 442 ? -19.819 32.862 16.578 1.00 95.44 442 GLN A N 1
ATOM 3377 C CA . GLN A 1 442 ? -18.393 33.047 16.301 1.00 95.44 442 GLN A CA 1
ATOM 3378 C C . GLN A 1 442 ? -17.819 31.875 15.491 1.00 95.44 442 GLN A C 1
ATOM 3380 O O . GLN A 1 442 ? -17.200 32.106 14.455 1.00 95.44 442 GLN A O 1
ATOM 3385 N N . VAL A 1 443 ? -18.084 30.624 15.885 1.00 93.56 443 VAL A N 1
ATOM 3386 C CA . VAL A 1 443 ? -17.632 29.432 15.139 1.00 93.56 443 VAL A CA 1
ATOM 3387 C C . VAL A 1 443 ? -18.282 29.355 13.752 1.00 93.56 443 VAL A C 1
ATOM 3389 O O . VAL A 1 443 ? -17.596 29.091 12.766 1.00 93.56 443 VAL A O 1
ATOM 3392 N N . SER A 1 444 ? -19.584 29.631 13.641 1.00 94.88 444 SER A N 1
ATOM 3393 C CA . SER A 1 444 ? -20.306 29.652 12.358 1.00 94.88 444 SER A CA 1
ATOM 3394 C C . SER A 1 444 ? -19.748 30.713 11.401 1.00 94.88 444 SER A C 1
ATOM 3396 O O . SER A 1 444 ? -19.633 30.472 10.201 1.00 94.88 444 SER A O 1
ATOM 3398 N N . SER A 1 445 ? -19.338 31.872 11.919 1.00 94.06 445 SER A N 1
ATOM 3399 C CA . SER A 1 445 ? -18.768 32.961 11.115 1.00 94.06 445 SER A CA 1
ATOM 3400 C C . SER A 1 445 ? -17.369 32.665 10.555 1.00 94.06 445 SER A C 1
ATOM 3402 O O . SER A 1 445 ? -16.904 33.375 9.664 1.00 94.06 445 SER A O 1
ATOM 3404 N N . MET A 1 446 ? -16.698 31.610 11.035 1.00 91.69 446 MET A N 1
ATOM 3405 C CA . MET A 1 446 ? -15.389 31.179 10.527 1.00 91.69 446 MET A CA 1
ATOM 3406 C C . MET A 1 446 ? -15.475 30.338 9.248 1.00 91.69 446 MET A C 1
ATOM 3408 O O . MET A 1 446 ? -14.443 30.034 8.652 1.00 91.69 446 MET A O 1
ATOM 3412 N N . MET A 1 447 ? -16.675 29.927 8.830 1.00 93.00 447 MET A N 1
ATOM 3413 C CA . MET A 1 447 ? -16.854 29.049 7.675 1.00 93.00 447 MET A CA 1
ATOM 3414 C C . MET A 1 447 ? -16.419 29.741 6.381 1.00 93.00 447 MET A C 1
ATOM 3416 O O . MET A 1 447 ? -16.911 30.815 6.034 1.00 93.00 447 MET A O 1
ATOM 3420 N N . GLN A 1 448 ? -15.542 29.091 5.622 1.00 90.62 448 GLN A N 1
ATOM 3421 C CA . GLN A 1 448 ? -15.090 29.566 4.317 1.00 90.62 448 GLN A CA 1
ATOM 3422 C C . GLN A 1 448 ? -15.469 28.583 3.217 1.00 90.62 448 GLN A C 1
ATOM 3424 O O . GLN A 1 448 ? -15.744 27.411 3.463 1.00 90.62 448 GLN A O 1
ATOM 3429 N N . THR A 1 449 ? -15.486 29.081 1.986 1.00 91.25 449 THR A N 1
ATOM 3430 C CA . THR A 1 449 ? -15.748 28.278 0.794 1.00 91.25 449 THR A CA 1
ATOM 3431 C C . THR A 1 449 ? -14.526 27.413 0.464 1.00 91.25 449 THR A C 1
ATOM 3433 O O . THR A 1 449 ? -13.423 27.941 0.343 1.00 91.25 449 THR A O 1
ATOM 3436 N N . THR A 1 450 ? -14.702 26.103 0.284 1.00 88.81 450 THR A N 1
ATOM 3437 C CA . THR A 1 450 ? -13.623 25.204 -0.149 1.00 88.81 450 THR A CA 1
ATOM 3438 C C . THR A 1 450 ? -13.208 25.486 -1.597 1.00 88.81 450 THR A C 1
ATOM 3440 O O . THR A 1 450 ? -14.048 25.683 -2.477 1.00 88.81 450 THR A O 1
ATOM 3443 N N . GLU A 1 451 ? -11.901 25.485 -1.871 1.00 86.56 451 GLU A N 1
ATOM 3444 C CA . GLU A 1 451 ? -11.354 25.788 -3.206 1.00 86.56 451 GLU A CA 1
ATOM 3445 C C . GLU A 1 451 ? -11.250 24.560 -4.130 1.00 86.56 451 GLU A C 1
ATOM 3447 O O . GLU A 1 451 ? -11.101 24.700 -5.350 1.00 86.56 451 GLU A O 1
ATOM 3452 N N . SER A 1 452 ? -11.368 23.363 -3.557 1.00 87.88 452 SER A N 1
ATOM 3453 C CA . SER A 1 452 ? -11.253 22.066 -4.223 1.00 87.88 452 SER A CA 1
ATOM 3454 C C . SER A 1 452 ? -12.232 21.052 -3.635 1.00 87.88 452 SER A C 1
ATOM 3456 O O . SER A 1 452 ? -12.734 21.238 -2.523 1.00 87.88 452 SER A O 1
ATOM 3458 N N . ASP A 1 453 ? -12.472 19.973 -4.379 1.00 89.94 453 ASP A N 1
ATOM 3459 C CA . ASP A 1 453 ? -13.166 18.797 -3.859 1.00 89.94 453 ASP A CA 1
ATOM 3460 C C . ASP A 1 453 ? -12.313 18.132 -2.777 1.00 89.94 453 ASP A C 1
ATOM 3462 O O . ASP A 1 453 ? -11.095 17.985 -2.925 1.00 89.94 453 ASP A O 1
ATOM 3466 N N . GLN A 1 454 ? -12.955 17.740 -1.682 1.00 90.31 454 GLN A N 1
ATOM 3467 C CA . GLN A 1 454 ? -12.304 17.116 -0.537 1.00 90.31 454 GLN A CA 1
ATOM 3468 C C . GLN A 1 454 ? -13.145 15.967 0.012 1.00 90.31 454 GLN A C 1
ATOM 3470 O O . GLN A 1 454 ? -14.304 15.768 -0.355 1.00 90.31 454 GLN A O 1
ATOM 3475 N N . THR A 1 455 ? -12.555 15.198 0.922 1.00 92.38 455 THR A N 1
ATOM 3476 C CA . THR A 1 455 ? -13.266 14.162 1.668 1.00 92.38 455 THR A CA 1
ATOM 3477 C C . THR A 1 455 ? -12.988 14.341 3.150 1.00 92.38 455 THR A C 1
ATOM 3479 O O . THR A 1 455 ? -11.836 14.297 3.577 1.00 92.38 455 THR A O 1
ATOM 3482 N N . GLY A 1 456 ? -14.049 14.551 3.924 1.00 93.00 456 GLY A N 1
ATOM 3483 C CA . GLY A 1 456 ? -14.003 14.556 5.379 1.00 93.00 456 GLY A CA 1
ATOM 3484 C C . GLY A 1 456 ? -14.290 13.162 5.926 1.00 93.00 456 GLY A C 1
ATOM 3485 O O . GLY A 1 456 ? -15.266 12.523 5.537 1.00 93.00 456 GLY A O 1
ATOM 3486 N N . TYR A 1 457 ? -13.464 12.695 6.854 1.00 93.81 457 TYR A N 1
ATOM 3487 C CA . TYR A 1 457 ? -13.649 11.420 7.542 1.00 93.81 457 TYR A CA 1
ATOM 3488 C C . TYR A 1 457 ? -14.112 11.655 8.979 1.00 93.81 457 TYR A C 1
ATOM 3490 O O . TYR A 1 457 ? -13.651 12.578 9.650 1.00 93.81 457 TYR A O 1
ATOM 3498 N N . ARG A 1 458 ? -15.006 10.812 9.495 1.00 92.19 458 ARG A N 1
ATOM 3499 C CA . ARG A 1 458 ? -15.427 10.859 10.903 1.00 92.19 458 ARG A CA 1
ATOM 3500 C C . ARG A 1 458 ? -15.731 9.458 11.401 1.00 92.19 458 ARG A C 1
ATOM 3502 O O . ARG A 1 458 ? -16.518 8.753 10.785 1.00 92.19 458 ARG A O 1
ATOM 3509 N N . ALA A 1 459 ? -15.163 9.063 12.534 1.00 91.75 459 ALA A N 1
ATOM 3510 C CA . ALA A 1 459 ? -15.589 7.836 13.193 1.00 91.75 459 ALA A CA 1
ATOM 3511 C C . ALA A 1 459 ? -16.811 8.084 14.085 1.00 91.75 459 ALA A C 1
ATOM 3513 O O . ALA A 1 459 ? -16.916 9.111 14.762 1.00 91.75 459 ALA A O 1
ATOM 3514 N N . ILE A 1 460 ? -17.743 7.138 14.075 1.00 90.38 460 ILE A N 1
ATOM 3515 C CA . ILE A 1 460 ? -19.005 7.198 14.808 1.00 90.38 460 ILE A CA 1
ATOM 3516 C C . ILE A 1 460 ? -19.327 5.842 15.434 1.00 90.38 460 ILE A C 1
ATOM 3518 O O . ILE A 1 460 ? -18.873 4.801 14.968 1.00 90.38 460 ILE A O 1
ATOM 3522 N N . SER A 1 461 ? -20.137 5.862 16.486 1.00 89.62 461 SER A N 1
ATOM 3523 C CA . SER A 1 461 ? -20.658 4.654 17.119 1.00 89.62 461 SER A CA 1
ATOM 3524 C C . SER A 1 461 ? -22.060 4.318 16.638 1.00 89.62 461 SER A C 1
ATOM 3526 O O . SER A 1 461 ? -22.748 5.172 16.071 1.00 89.62 461 SER A O 1
ATOM 3528 N N . ASP A 1 462 ? -22.532 3.128 16.999 1.00 91.38 462 ASP A N 1
ATOM 3529 C CA . ASP A 1 462 ? -23.953 2.771 16.925 1.00 91.38 462 ASP A CA 1
ATOM 3530 C C . ASP A 1 462 ? -24.870 3.820 17.578 1.00 91.38 462 ASP A C 1
ATOM 3532 O O . ASP A 1 462 ? -25.963 4.084 17.081 1.00 91.38 462 ASP A O 1
ATOM 3536 N N . ALA A 1 463 ? -24.447 4.462 18.675 1.00 87.19 463 ALA A N 1
ATOM 3537 C CA . ALA A 1 463 ? -25.279 5.446 19.371 1.00 87.19 463 ALA A CA 1
ATOM 3538 C C . ALA A 1 463 ? -25.566 6.674 18.492 1.00 87.19 463 ALA A C 1
ATOM 3540 O O . ALA A 1 463 ? -26.662 7.231 18.550 1.00 87.19 463 ALA A O 1
ATOM 3541 N N . ALA A 1 464 ? -24.610 7.062 17.644 1.00 85.25 464 ALA A N 1
ATOM 3542 C CA . ALA A 1 464 ? -24.790 8.136 16.672 1.00 85.25 464 ALA A CA 1
ATOM 3543 C C . ALA A 1 464 ? -25.673 7.722 15.480 1.00 85.25 464 ALA A C 1
ATOM 3545 O O . ALA A 1 464 ? -26.241 8.592 14.825 1.00 85.25 464 ALA A O 1
ATOM 3546 N N . LEU A 1 465 ? -25.822 6.418 15.216 1.00 89.31 465 LEU A N 1
ATOM 3547 C CA . LEU A 1 465 ? -26.714 5.897 14.178 1.00 89.31 465 LEU A CA 1
ATOM 3548 C C . LEU A 1 465 ? -28.170 5.804 14.631 1.00 89.31 465 LEU A C 1
ATOM 3550 O O . LEU A 1 465 ? -29.056 5.886 13.789 1.00 89.31 465 LEU A O 1
ATOM 3554 N N . LEU A 1 466 ? -28.450 5.675 15.932 1.00 88.00 466 LEU A N 1
ATOM 3555 C CA . LEU A 1 466 ? -29.824 5.516 16.428 1.00 88.00 466 LEU A CA 1
ATOM 3556 C C . LEU A 1 466 ? -30.798 6.615 15.949 1.00 88.00 466 LEU A C 1
ATOM 3558 O O . LEU A 1 466 ? -31.891 6.256 15.505 1.00 88.00 466 LEU A O 1
ATOM 3562 N N . PRO A 1 467 ? -30.458 7.923 15.983 1.00 83.38 467 PRO A N 1
ATOM 3563 C CA . PRO A 1 467 ? -31.346 8.959 15.455 1.00 83.38 467 PRO A CA 1
ATOM 3564 C C . PRO A 1 467 ? -31.575 8.821 13.947 1.00 83.38 467 PRO A C 1
ATOM 3566 O O . PRO A 1 467 ? -32.692 9.012 13.475 1.00 83.38 467 PRO A O 1
ATOM 3569 N N . LEU A 1 468 ? -30.528 8.451 13.205 1.00 84.69 468 LEU A N 1
ATOM 3570 C CA . LEU A 1 468 ? -30.590 8.259 11.760 1.00 84.69 468 LEU A CA 1
ATOM 3571 C C . LEU A 1 468 ? -31.475 7.059 11.393 1.00 84.69 468 LEU A C 1
ATOM 3573 O O . LEU A 1 468 ? -32.310 7.164 10.500 1.00 84.69 468 LEU A O 1
ATOM 3577 N N . LEU A 1 469 ? -31.346 5.947 12.122 1.00 90.06 469 LEU A N 1
ATOM 3578 C CA . LEU A 1 469 ? -32.199 4.772 11.954 1.00 90.06 469 LEU A CA 1
ATOM 3579 C C . LEU A 1 469 ? -33.661 5.090 12.257 1.00 90.06 469 LEU A C 1
ATOM 3581 O O . LEU A 1 469 ? -34.532 4.666 11.506 1.00 90.06 469 LEU A O 1
ATOM 3585 N N . SER A 1 470 ? -33.937 5.870 13.306 1.00 86.06 470 SER A N 1
ATOM 3586 C CA . SER A 1 470 ? -35.313 6.275 13.609 1.00 86.06 470 SER A CA 1
ATOM 3587 C C . SER A 1 470 ? -35.893 7.199 12.536 1.00 86.06 470 SER A C 1
ATOM 3589 O O . SER A 1 470 ? -37.031 7.020 12.113 1.00 86.06 470 SER A O 1
ATOM 3591 N N . GLN A 1 471 ? -35.099 8.132 12.001 1.00 82.94 471 GLN A N 1
ATOM 3592 C CA . GLN A 1 471 ? -35.525 8.960 10.868 1.00 82.94 471 GLN A CA 1
ATOM 3593 C C . GLN A 1 471 ? -35.791 8.127 9.599 1.00 82.94 471 GLN A C 1
ATOM 3595 O O . GLN A 1 471 ? -36.660 8.485 8.806 1.00 82.94 471 GLN A O 1
ATOM 3600 N N . ALA A 1 472 ? -35.084 7.008 9.419 1.00 86.06 472 ALA A N 1
ATOM 3601 C CA . ALA A 1 472 ? -35.313 6.035 8.346 1.00 86.06 472 ALA A CA 1
ATOM 3602 C C . ALA A 1 472 ? -36.457 5.034 8.638 1.00 86.06 472 ALA A C 1
ATOM 3604 O O . ALA A 1 472 ? -36.736 4.145 7.824 1.00 86.06 472 ALA A O 1
ATOM 3605 N N . GLY A 1 473 ? -37.108 5.137 9.805 1.00 88.56 473 GLY A N 1
ATOM 3606 C CA . GLY A 1 473 ? -38.125 4.191 10.279 1.00 88.56 473 GLY A CA 1
ATOM 3607 C C . GLY A 1 473 ? -37.597 2.765 10.470 1.00 88.56 473 GLY A C 1
ATOM 3608 O O . GLY A 1 473 ? -38.348 1.799 10.334 1.00 88.56 473 GLY A O 1
ATOM 3609 N N . MET A 1 474 ? -36.285 2.608 10.659 1.00 92.38 474 MET A N 1
ATOM 3610 C CA . MET A 1 474 ? -35.574 1.331 10.763 1.00 92.38 474 MET A CA 1
ATOM 3611 C C . MET A 1 474 ? -35.475 0.850 12.215 1.00 92.38 474 MET A C 1
ATOM 3613 O O . MET A 1 474 ? -34.438 0.353 12.646 1.00 92.38 474 MET A O 1
ATOM 3617 N N . GLU A 1 475 ? -36.525 1.002 13.021 1.00 90.38 475 GLU A N 1
ATOM 3618 C CA . GLU A 1 475 ? -36.523 0.504 14.401 1.00 90.38 475 GLU A CA 1
ATOM 3619 C C . GLU A 1 475 ? -36.438 -1.029 14.479 1.00 90.38 475 GLU A C 1
ATOM 3621 O O . GLU A 1 475 ? -36.024 -1.573 15.504 1.00 90.38 475 GLU A O 1
ATOM 3626 N N . ASP A 1 476 ? -36.791 -1.725 13.398 1.00 93.00 476 ASP A N 1
ATOM 3627 C CA . ASP A 1 476 ? -36.773 -3.181 13.278 1.00 93.00 476 ASP A CA 1
ATOM 3628 C C . ASP A 1 476 ? -35.358 -3.787 13.233 1.00 93.00 476 ASP A C 1
ATOM 3630 O O . ASP A 1 476 ? -35.192 -4.967 13.540 1.00 93.00 476 ASP A O 1
ATOM 3634 N N . VAL A 1 477 ? -34.325 -2.987 12.938 1.00 93.69 477 VAL A N 1
ATOM 3635 C CA . VAL A 1 477 ? -32.912 -3.419 13.016 1.00 93.69 477 VAL A CA 1
ATOM 3636 C C . VAL A 1 477 ? -32.310 -3.224 14.413 1.00 93.69 477 VAL A C 1
ATOM 3638 O O . VAL A 1 477 ? -31.124 -3.474 14.622 1.00 93.69 477 VAL A O 1
ATOM 3641 N N . ILE A 1 478 ? -33.102 -2.765 15.388 1.00 92.00 478 ILE A N 1
ATOM 3642 C CA . ILE A 1 478 ? -32.680 -2.610 16.783 1.00 92.00 478 ILE A CA 1
ATOM 3643 C C . ILE A 1 478 ? -33.100 -3.857 17.564 1.00 92.00 478 ILE A C 1
ATOM 3645 O O . ILE A 1 478 ? -34.285 -4.170 17.686 1.00 92.00 478 ILE A O 1
ATOM 3649 N N . LYS A 1 479 ? -32.125 -4.550 18.155 1.00 90.25 479 LYS A N 1
ATOM 3650 C CA . LYS A 1 479 ? -32.349 -5.750 18.971 1.00 90.25 479 LYS A CA 1
ATOM 3651 C C . LYS A 1 479 ? -33.150 -5.426 20.235 1.00 90.25 479 LYS A C 1
ATOM 3653 O O . LYS A 1 479 ? -33.214 -4.282 20.692 1.00 90.25 479 LYS A O 1
ATOM 3658 N N . ALA A 1 480 ? -33.710 -6.459 20.867 1.00 84.81 480 ALA A N 1
ATOM 3659 C CA . ALA A 1 480 ? -34.472 -6.320 22.113 1.00 84.81 480 ALA A CA 1
ATOM 3660 C C . ALA A 1 480 ? -33.661 -5.639 23.237 1.00 84.81 480 ALA A C 1
ATOM 3662 O O . ALA A 1 480 ? -34.181 -4.771 23.938 1.00 84.81 480 ALA A O 1
ATOM 3663 N N . ASN A 1 481 ? -32.371 -5.970 23.339 1.00 84.31 481 ASN A N 1
ATOM 3664 C CA . ASN A 1 481 ? -31.420 -5.382 24.287 1.00 84.31 481 ASN A CA 1
ATOM 3665 C C . ASN A 1 481 ? -30.926 -3.973 23.878 1.00 84.31 481 ASN A C 1
ATOM 3667 O O . ASN A 1 481 ? -30.127 -3.365 24.580 1.00 84.31 481 ASN A O 1
ATOM 3671 N N . GLY A 1 482 ? -31.414 -3.420 22.764 1.00 85.50 482 GLY A N 1
ATOM 3672 C CA . GLY A 1 482 ? -31.178 -2.040 22.351 1.00 85.50 482 GLY A CA 1
ATOM 3673 C C . GLY A 1 482 ? -29.923 -1.789 21.511 1.00 85.50 482 GLY A C 1
ATOM 3674 O O . GLY A 1 482 ? -29.743 -0.636 21.107 1.00 85.50 482 GLY A O 1
ATOM 3675 N N . THR A 1 483 ? -29.094 -2.805 21.236 1.00 90.31 483 THR A N 1
ATOM 3676 C CA . THR A 1 483 ? -27.985 -2.718 20.264 1.00 90.31 483 THR A CA 1
ATOM 3677 C C . THR A 1 483 ? -28.483 -2.890 18.828 1.00 90.31 483 THR A C 1
ATOM 3679 O O . THR A 1 483 ? -29.632 -3.275 18.594 1.00 90.31 483 THR A O 1
ATOM 3682 N N . ILE A 1 484 ? -27.636 -2.567 17.850 1.00 92.88 484 ILE A N 1
ATOM 3683 C CA . ILE A 1 484 ? -27.974 -2.681 16.429 1.00 92.88 484 ILE A CA 1
ATOM 3684 C C . ILE A 1 484 ? -27.729 -4.123 15.954 1.00 92.88 484 ILE A C 1
ATOM 3686 O O . ILE A 1 484 ? -26.769 -4.789 16.343 1.00 92.88 484 ILE A O 1
ATOM 3690 N N . ASP A 1 485 ? -28.628 -4.640 15.122 1.00 93.00 485 ASP A N 1
ATOM 3691 C CA . ASP A 1 485 ? -28.378 -5.808 14.284 1.00 93.00 485 ASP A CA 1
ATOM 3692 C C . ASP A 1 485 ? -27.704 -5.349 12.990 1.00 93.00 485 ASP A C 1
ATOM 3694 O O . ASP A 1 485 ? -28.347 -4.953 12.018 1.00 93.00 485 ASP A O 1
ATOM 3698 N N . HIS A 1 486 ? -26.372 -5.368 13.014 1.00 92.75 486 HIS A N 1
ATOM 3699 C CA . HIS A 1 486 ? -25.507 -4.945 11.917 1.00 92.75 486 HIS A CA 1
ATOM 3700 C C . HIS A 1 486 ? -25.772 -5.722 10.620 1.00 92.75 486 HIS A C 1
ATOM 3702 O O . HIS A 1 486 ? -25.743 -5.138 9.536 1.00 92.75 486 HIS A O 1
ATOM 3708 N N . GLU A 1 487 ? -26.088 -7.015 10.700 1.00 89.94 487 GLU A N 1
ATOM 3709 C CA . GLU A 1 487 ? -26.420 -7.790 9.505 1.00 89.94 487 GLU A CA 1
ATOM 3710 C C . GLU A 1 487 ? -27.791 -7.406 8.943 1.00 89.94 487 GLU A C 1
ATOM 3712 O O . GLU A 1 487 ? -27.944 -7.274 7.726 1.00 89.94 487 GLU A O 1
ATOM 3717 N N . ALA A 1 488 ? -28.792 -7.211 9.808 1.00 91.38 488 ALA A N 1
ATOM 3718 C CA . ALA A 1 488 ? -30.110 -6.747 9.383 1.00 91.38 488 ALA A CA 1
ATOM 3719 C C . ALA A 1 488 ? -30.046 -5.340 8.778 1.00 91.38 488 ALA A C 1
ATOM 3721 O O . ALA A 1 488 ? -30.671 -5.103 7.745 1.00 91.38 488 ALA A O 1
ATOM 3722 N N . LEU A 1 489 ? -29.241 -4.446 9.360 1.00 91.81 489 LEU A N 1
ATOM 3723 C CA . LEU A 1 489 ? -28.991 -3.109 8.828 1.00 91.81 489 LEU A CA 1
ATOM 3724 C C . LEU A 1 489 ? -28.414 -3.186 7.414 1.00 91.81 489 LEU A C 1
ATOM 3726 O O . LEU A 1 489 ? -28.961 -2.561 6.510 1.00 91.81 489 LEU A O 1
ATOM 3730 N N . LEU A 1 490 ? -27.371 -3.994 7.184 1.00 89.44 490 LEU A N 1
ATOM 3731 C CA . LEU A 1 490 ? -26.800 -4.152 5.842 1.00 89.44 490 LEU A CA 1
ATOM 3732 C C . LEU A 1 490 ? -27.793 -4.735 4.832 1.00 89.44 490 LEU A C 1
ATOM 3734 O O . LEU A 1 490 ? -27.804 -4.296 3.685 1.00 89.44 490 LEU A O 1
ATOM 3738 N N . ARG A 1 491 ? -28.638 -5.692 5.239 1.00 89.81 491 ARG A N 1
ATOM 3739 C CA . ARG A 1 491 ? -29.690 -6.250 4.367 1.00 89.81 491 ARG A CA 1
ATOM 3740 C C . ARG A 1 491 ? -30.759 -5.225 3.988 1.00 89.81 491 ARG A C 1
ATOM 3742 O O . ARG A 1 491 ? -31.420 -5.401 2.972 1.00 89.81 491 ARG A O 1
ATOM 3749 N N . GLN A 1 492 ? -30.938 -4.187 4.799 1.00 90.81 492 GLN A N 1
ATOM 3750 C CA . GLN A 1 492 ? -31.972 -3.167 4.628 1.00 90.81 492 GLN A CA 1
ATOM 3751 C C . GLN A 1 492 ? -31.414 -1.779 4.285 1.00 90.81 492 GLN A C 1
ATOM 3753 O O . GLN A 1 492 ? -32.158 -0.797 4.306 1.00 90.81 492 GLN A O 1
ATOM 3758 N N . LYS A 1 493 ? -30.118 -1.680 3.962 1.00 90.19 493 LYS A N 1
ATOM 3759 C CA . LYS A 1 493 ? -29.418 -0.401 3.772 1.00 90.19 493 LYS A CA 1
ATOM 3760 C C . LYS A 1 493 ? -30.033 0.487 2.690 1.00 90.19 493 LYS A C 1
ATOM 3762 O O . LYS A 1 493 ? -29.929 1.705 2.785 1.00 90.19 493 LYS A O 1
ATOM 3767 N N . ASP A 1 494 ? -30.711 -0.101 1.706 1.00 89.62 494 ASP A N 1
ATOM 3768 C CA . ASP A 1 494 ? -31.355 0.624 0.605 1.00 89.62 494 ASP A CA 1
ATOM 3769 C C . ASP A 1 494 ? -32.440 1.591 1.096 1.00 89.62 494 ASP A C 1
ATOM 3771 O O . ASP A 1 494 ? -32.729 2.579 0.433 1.00 89.62 494 ASP A O 1
ATOM 3775 N N . ARG A 1 495 ? -32.993 1.362 2.297 1.00 88.94 495 ARG A N 1
ATOM 3776 C CA . ARG A 1 495 ? -33.917 2.297 2.958 1.00 88.94 495 ARG A CA 1
ATOM 3777 C C . ARG A 1 495 ? -33.246 3.617 3.338 1.00 88.94 495 ARG A C 1
ATOM 3779 O O . ARG A 1 495 ? -33.939 4.615 3.476 1.00 88.94 495 ARG A O 1
ATOM 3786 N N . MET A 1 496 ? -31.925 3.608 3.526 1.00 88.69 496 MET A N 1
ATOM 3787 C CA . MET A 1 496 ? -31.118 4.772 3.898 1.00 88.69 496 MET A CA 1
ATOM 3788 C C . MET A 1 496 ? -30.455 5.438 2.693 1.00 88.69 496 MET A C 1
ATOM 3790 O O . MET A 1 496 ? -30.180 6.635 2.731 1.00 88.69 496 MET A O 1
ATOM 3794 N N . ILE A 1 497 ? -30.175 4.684 1.629 1.00 90.38 497 ILE A N 1
ATOM 3795 C CA . ILE A 1 497 ? -29.521 5.210 0.427 1.00 90.38 497 ILE A CA 1
ATOM 3796 C C . ILE A 1 497 ? -30.443 6.228 -0.259 1.00 90.38 497 ILE A C 1
ATOM 3798 O O . ILE A 1 497 ? -31.630 5.994 -0.460 1.00 90.38 497 ILE A O 1
ATOM 3802 N N . GLY A 1 498 ? -29.890 7.390 -0.600 1.00 84.81 498 GLY A N 1
ATOM 3803 C CA . GLY A 1 498 ? -30.608 8.531 -1.162 1.00 84.81 498 GLY A CA 1
ATOM 3804 C C . GLY A 1 498 ? -31.313 9.410 -0.126 1.00 84.81 498 GLY A C 1
ATOM 3805 O O . GLY A 1 498 ? -31.760 10.502 -0.480 1.00 84.81 498 GLY A O 1
ATOM 3806 N N . MET A 1 499 ? -31.389 8.998 1.146 1.00 88.94 499 MET A N 1
ATOM 3807 C CA . MET A 1 499 ? -31.967 9.838 2.193 1.00 88.94 499 MET A CA 1
ATOM 3808 C C . MET A 1 499 ? -31.100 11.067 2.463 1.00 88.94 499 MET A C 1
ATOM 3810 O O . MET A 1 499 ? -29.872 10.981 2.541 1.00 88.94 499 MET A O 1
ATOM 3814 N N . THR A 1 500 ? -31.769 12.197 2.695 1.00 91.12 500 THR A N 1
ATOM 3815 C CA . THR A 1 500 ? -31.139 13.421 3.190 1.00 91.12 500 THR A CA 1
ATOM 3816 C C . THR A 1 500 ? -31.270 13.499 4.708 1.00 91.12 500 THR A C 1
ATOM 3818 O O . THR A 1 500 ? -32.375 13.557 5.250 1.00 91.12 500 THR A O 1
ATOM 3821 N N . PHE A 1 501 ? -30.135 13.540 5.394 1.00 86.12 501 PHE A N 1
ATOM 3822 C CA . PHE A 1 501 ? -30.023 13.728 6.835 1.00 86.12 501 PHE A CA 1
ATOM 3823 C C . PHE A 1 501 ? -29.567 15.155 7.152 1.00 86.12 501 PHE A C 1
ATOM 3825 O O . PHE A 1 501 ? -28.684 15.677 6.477 1.00 86.12 501 PHE A O 1
ATOM 3832 N N . GLN A 1 502 ? -30.132 15.781 8.186 1.00 89.12 502 GLN A N 1
ATOM 3833 C CA . GLN A 1 502 ? -29.701 17.098 8.663 1.00 89.12 502 GLN A CA 1
ATOM 3834 C C . GLN A 1 502 ? -29.159 16.993 10.089 1.00 89.12 502 GLN A C 1
ATOM 3836 O O . GLN A 1 502 ? -29.899 16.618 11.000 1.00 89.12 502 GLN A O 1
ATOM 3841 N N . ASP A 1 503 ? -27.905 17.396 10.307 1.00 88.81 503 ASP A N 1
ATOM 3842 C CA . ASP A 1 503 ? -27.380 17.565 11.665 1.00 88.81 503 ASP A CA 1
ATOM 3843 C C . ASP A 1 503 ? -27.593 19.009 12.117 1.00 88.81 503 ASP A C 1
ATOM 3845 O O . ASP A 1 503 ? -27.121 19.951 11.485 1.00 88.81 503 ASP A O 1
ATOM 3849 N N . LYS A 1 504 ? -28.313 19.201 13.224 1.00 90.31 504 LYS A N 1
ATOM 3850 C CA . LYS A 1 504 ? -28.528 20.535 13.803 1.00 90.31 504 LYS A CA 1
ATOM 3851 C C . LYS A 1 504 ? -27.251 21.112 14.416 1.00 90.31 504 LYS A C 1
ATOM 3853 O O . LYS A 1 504 ? -27.119 22.329 14.490 1.00 90.31 504 LYS A O 1
ATOM 3858 N N . GLY A 1 505 ? -26.344 20.250 14.875 1.00 92.00 505 GLY A N 1
ATOM 3859 C CA . GLY A 1 505 ? -25.041 20.632 15.411 1.00 92.00 505 GLY A CA 1
ATOM 3860 C C . GLY A 1 505 ? -24.001 20.849 14.315 1.00 92.00 505 GLY A C 1
ATOM 3861 O O . GLY A 1 505 ? -24.245 20.574 13.142 1.00 92.00 505 GLY A O 1
ATOM 3862 N N . PHE A 1 506 ? -22.819 21.309 14.713 1.00 94.69 506 PHE A N 1
ATOM 3863 C CA . PHE A 1 506 ? -21.640 21.272 13.855 1.00 94.69 506 PHE A CA 1
ATOM 3864 C C . PHE A 1 506 ? -21.171 19.827 13.647 1.00 94.69 506 PHE A C 1
ATOM 3866 O O . PHE A 1 506 ? -21.314 18.967 14.528 1.00 94.69 506 PHE A O 1
ATOM 3873 N N . VAL A 1 507 ? -20.549 19.566 12.496 1.00 92.88 507 VAL A N 1
ATOM 3874 C CA . VAL A 1 507 ? -20.026 18.236 12.156 1.00 92.88 507 VAL A CA 1
ATOM 3875 C C . VAL A 1 507 ? -18.510 18.298 12.041 1.00 92.88 507 VAL A C 1
ATOM 3877 O O . VAL A 1 507 ? -17.964 18.724 11.028 1.00 92.88 507 VAL A O 1
ATOM 3880 N N . SER A 1 508 ? -17.819 17.860 13.096 1.00 92.12 508 SER A N 1
ATOM 3881 C CA . SER A 1 508 ? -16.359 17.706 13.070 1.00 92.12 508 SER A CA 1
ATOM 3882 C C . SER A 1 508 ? -15.955 16.526 12.190 1.00 92.12 508 SER A C 1
ATOM 3884 O O . SER A 1 508 ? -16.383 15.392 12.419 1.00 92.12 508 SER A O 1
ATOM 3886 N N . THR A 1 509 ? -15.092 16.767 11.221 1.00 93.44 509 THR A N 1
ATOM 3887 C CA . THR A 1 509 ? -14.484 15.734 10.380 1.00 93.44 509 THR A CA 1
ATOM 3888 C C . THR A 1 509 ? -12.971 15.912 10.380 1.00 93.44 509 THR A C 1
ATOM 3890 O O . THR A 1 509 ? -12.452 16.869 10.948 1.00 93.44 509 THR A O 1
ATOM 3893 N N . THR A 1 510 ? -12.239 14.981 9.787 1.00 91.12 510 THR A N 1
ATOM 3894 C CA . THR A 1 510 ? -10.793 15.084 9.588 1.00 91.12 510 THR A CA 1
ATOM 3895 C C . THR A 1 510 ? -10.445 14.871 8.124 1.00 91.12 510 THR A C 1
ATOM 3897 O O . THR A 1 510 ? -11.060 14.037 7.462 1.00 91.12 510 THR A O 1
ATOM 3900 N N . ALA A 1 511 ? -9.436 15.583 7.625 1.00 88.56 511 ALA A N 1
ATOM 3901 C CA . ALA A 1 511 ? -8.839 15.303 6.319 1.00 88.56 511 ALA A CA 1
ATOM 3902 C C . ALA A 1 511 ? -8.062 13.966 6.297 1.00 88.56 511 ALA A C 1
ATOM 3904 O O . ALA A 1 511 ? -7.801 13.407 5.232 1.00 88.56 511 ALA A O 1
ATOM 3905 N N . ALA A 1 512 ? -7.689 13.430 7.466 1.00 85.19 512 ALA A N 1
ATOM 3906 C CA . ALA A 1 512 ? -6.874 12.231 7.617 1.00 85.19 512 ALA A CA 1
ATOM 3907 C C . ALA A 1 512 ? -7.722 11.007 8.000 1.00 85.19 512 ALA A C 1
ATOM 3909 O O . ALA A 1 512 ? -8.067 10.802 9.167 1.00 85.19 512 ALA A O 1
ATOM 3910 N N . SER A 1 513 ? -7.979 10.118 7.037 1.00 84.06 513 SER A N 1
ATOM 3911 C CA . SER A 1 513 ? -8.735 8.873 7.269 1.00 84.06 513 SER A CA 1
ATOM 3912 C C . SER A 1 513 ? -8.164 8.017 8.409 1.00 84.06 513 SER A C 1
ATOM 3914 O O . SER A 1 513 ? -8.911 7.525 9.249 1.00 84.06 513 SER A O 1
ATOM 3916 N N . GLN A 1 514 ? -6.835 7.921 8.509 1.00 78.81 514 GLN A N 1
ATOM 3917 C CA . GLN A 1 514 ? -6.138 7.173 9.566 1.00 78.81 514 GLN A CA 1
ATOM 3918 C C . GLN A 1 514 ? -6.429 7.719 10.970 1.00 78.81 514 GLN A C 1
ATOM 3920 O O . GLN A 1 514 ? -6.509 6.952 11.930 1.00 78.81 514 GLN A O 1
ATOM 3925 N N . PHE A 1 515 ? -6.592 9.040 11.106 1.00 82.06 515 PHE A N 1
ATOM 3926 C CA . PHE A 1 515 ? -6.944 9.643 12.388 1.00 82.06 515 PHE A CA 1
ATOM 3927 C C . PHE A 1 515 ? -8.366 9.245 12.790 1.00 82.06 515 PHE A C 1
ATOM 3929 O O . PHE A 1 515 ? -8.582 8.838 13.932 1.00 82.06 515 PHE A O 1
ATOM 3936 N N . ALA A 1 516 ? -9.318 9.305 11.850 1.00 85.81 516 ALA A N 1
ATOM 3937 C CA . ALA A 1 516 ? -10.688 8.860 12.092 1.00 85.81 516 ALA A CA 1
ATOM 3938 C C . ALA A 1 516 ? -10.723 7.383 12.512 1.00 85.81 516 ALA A C 1
ATOM 3940 O O . ALA A 1 516 ? -11.358 7.050 13.509 1.00 85.81 516 ALA A O 1
ATOM 3941 N N . GLU A 1 517 ? -9.994 6.510 11.814 1.00 83.56 517 GLU A N 1
ATOM 3942 C CA . GLU A 1 517 ? -9.922 5.086 12.153 1.00 83.56 517 GLU A CA 1
ATOM 3943 C C . GLU A 1 517 ? -9.364 4.843 13.556 1.00 83.56 517 GLU A C 1
ATOM 3945 O O . GLU A 1 517 ? -10.007 4.155 14.349 1.00 83.56 517 GLU A O 1
ATOM 3950 N N . LYS A 1 518 ? -8.228 5.466 13.893 1.00 83.12 518 LYS A N 1
ATOM 3951 C CA . LYS A 1 518 ? -7.604 5.341 15.217 1.00 83.12 518 LYS A CA 1
ATOM 3952 C C . LYS A 1 518 ? -8.502 5.873 16.333 1.00 83.12 518 LYS A C 1
ATOM 3954 O O . LYS A 1 518 ? -8.572 5.290 17.411 1.00 83.12 518 LYS A O 1
ATOM 3959 N N . TRP A 1 519 ? -9.204 6.981 16.092 1.00 83.31 519 TRP A N 1
ATOM 3960 C CA . TRP A 1 519 ? -10.181 7.507 17.047 1.00 83.31 519 TRP A CA 1
ATOM 3961 C C . TRP A 1 519 ? -11.356 6.535 17.245 1.00 83.31 519 TRP A C 1
ATOM 3963 O O . TRP A 1 519 ? -11.870 6.399 18.357 1.00 83.31 519 TRP A O 1
ATOM 3973 N N . GLY A 1 520 ? -11.737 5.817 16.184 1.00 85.25 520 GLY A N 1
ATOM 3974 C CA . GLY A 1 520 ? -12.777 4.792 16.183 1.00 85.25 520 GLY A CA 1
ATOM 3975 C C . GLY A 1 520 ? -12.503 3.583 17.082 1.00 85.25 520 GLY A C 1
ATOM 3976 O O . GLY A 1 520 ? -13.451 3.011 17.621 1.00 85.25 520 GLY A O 1
ATOM 3977 N N . GLU A 1 521 ? -11.240 3.206 17.297 1.00 83.44 521 GLU A N 1
ATOM 3978 C CA . GLU A 1 521 ? -10.864 2.002 18.062 1.00 83.44 521 GLU A CA 1
ATOM 3979 C C . GLU A 1 521 ? -11.383 2.013 19.512 1.00 83.44 521 GLU A C 1
ATOM 3981 O O . GLU A 1 521 ? -11.701 0.966 20.065 1.00 83.44 521 GLU A O 1
ATOM 3986 N N . GLY A 1 522 ? -11.505 3.190 20.136 1.00 79.94 522 GLY A N 1
ATOM 3987 C CA . GLY A 1 522 ? -11.940 3.327 21.533 1.00 79.94 522 GLY A CA 1
ATOM 3988 C C . GLY A 1 522 ? -13.442 3.557 21.731 1.00 79.94 522 GLY A C 1
ATOM 3989 O O . GLY A 1 522 ? -13.889 3.705 22.873 1.00 79.94 522 GLY A O 1
ATOM 3990 N N . ILE A 1 523 ? -14.213 3.643 20.644 1.00 84.38 523 ILE A N 1
ATOM 3991 C CA . ILE A 1 523 ? -15.622 4.048 20.683 1.00 84.38 523 ILE A CA 1
ATOM 3992 C C . ILE A 1 523 ? -16.498 3.011 21.392 1.00 84.38 523 ILE A C 1
ATOM 3994 O O . ILE A 1 523 ? -17.302 3.389 22.244 1.00 84.38 523 ILE A O 1
ATOM 3998 N N . GLY A 1 524 ? -16.334 1.723 21.070 1.00 84.88 524 GLY A N 1
ATOM 3999 C CA . GLY A 1 524 ? -17.152 0.651 21.649 1.00 84.88 524 GLY A CA 1
ATOM 4000 C C . GLY A 1 524 ? -17.064 0.646 23.175 1.00 84.88 524 GLY A C 1
ATOM 4001 O O . GLY A 1 524 ? -18.080 0.711 23.866 1.00 84.88 524 GLY A O 1
ATOM 4002 N N . ARG A 1 525 ? -15.838 0.705 23.715 1.00 86.12 525 ARG A N 1
ATOM 4003 C CA . ARG A 1 525 ? -15.595 0.826 25.159 1.00 86.12 525 ARG A CA 1
ATOM 4004 C C . ARG A 1 525 ? -16.242 2.061 25.782 1.00 86.12 525 ARG A C 1
ATOM 4006 O O . ARG A 1 525 ? -16.744 1.988 26.902 1.00 86.12 525 ARG A O 1
ATOM 4013 N N . ARG A 1 526 ? -16.189 3.205 25.094 1.00 84.62 526 ARG A N 1
ATOM 4014 C CA . ARG A 1 526 ? -16.743 4.473 25.592 1.00 84.62 526 ARG A CA 1
ATOM 4015 C C . ARG A 1 526 ? -18.265 4.409 25.713 1.00 84.62 526 ARG A C 1
ATOM 4017 O O . ARG A 1 526 ? -18.810 4.877 26.710 1.00 84.62 526 ARG A O 1
ATOM 4024 N N . ASP A 1 527 ? -18.926 3.804 24.731 1.00 87.94 527 ASP A N 1
ATOM 4025 C CA . ASP A 1 527 ? -20.387 3.805 24.629 1.00 87.94 527 ASP A CA 1
ATOM 4026 C C . ASP A 1 527 ? -21.025 2.546 25.258 1.00 87.94 527 ASP A C 1
ATOM 4028 O O . ASP A 1 527 ? -22.248 2.434 25.342 1.00 87.94 527 ASP A O 1
ATOM 4032 N N . LEU A 1 528 ? -20.215 1.625 25.795 1.00 89.88 528 LEU A N 1
ATOM 4033 C CA . LEU A 1 528 ? -20.672 0.396 26.450 1.00 89.88 528 LEU A CA 1
ATOM 4034 C C . LEU A 1 528 ? -21.712 0.644 27.545 1.00 89.88 528 LEU A C 1
ATOM 4036 O O . LEU A 1 528 ? -22.773 0.019 27.563 1.00 89.88 528 LEU A O 1
ATOM 4040 N N . ASN A 1 529 ? -21.436 1.585 28.447 1.00 89.50 529 ASN A N 1
ATOM 4041 C CA . ASN A 1 529 ? -22.352 1.883 29.546 1.00 89.50 529 ASN A CA 1
ATOM 4042 C C . ASN A 1 529 ? -23.647 2.559 29.071 1.00 89.50 529 ASN A C 1
ATOM 4044 O O . ASN A 1 529 ? -24.686 2.379 29.702 1.00 89.50 529 ASN A O 1
ATOM 4048 N N . PHE A 1 530 ? -23.610 3.287 27.950 1.00 88.12 530 PHE A N 1
ATOM 4049 C CA . PHE A 1 530 ? -24.812 3.844 27.331 1.00 88.12 530 PHE A CA 1
ATOM 4050 C C . PHE A 1 530 ? -25.736 2.726 26.827 1.00 88.12 530 PHE A C 1
ATOM 4052 O O . PHE A 1 530 ? -26.927 2.727 27.138 1.00 88.12 530 PHE A O 1
ATOM 4059 N N . PHE A 1 531 ? -25.194 1.728 26.122 1.00 89.81 531 PHE A N 1
ATOM 4060 C CA . PHE A 1 531 ? -25.993 0.591 25.654 1.00 89.81 531 PHE A CA 1
ATOM 4061 C C . PHE A 1 531 ? -26.482 -0.301 26.797 1.00 89.81 531 PHE A C 1
ATOM 4063 O O . PHE A 1 531 ? -27.627 -0.743 26.772 1.00 89.81 531 PHE A O 1
ATOM 4070 N N . LYS A 1 532 ? -25.672 -0.494 27.843 1.00 90.69 532 LYS A N 1
ATOM 4071 C CA . LYS A 1 532 ? -26.094 -1.185 29.072 1.00 90.69 532 LYS A CA 1
ATOM 4072 C C . LYS A 1 532 ? -27.265 -0.484 29.769 1.00 90.69 532 LYS A C 1
ATOM 4074 O O . LYS A 1 532 ? -28.239 -1.142 30.129 1.00 90.69 532 LYS A O 1
ATOM 4079 N N . GLN A 1 533 ? -27.207 0.841 29.919 1.00 88.69 533 GLN A N 1
ATOM 4080 C CA . GLN A 1 533 ? -28.321 1.628 30.457 1.00 88.69 533 GLN A CA 1
ATOM 4081 C C . GLN A 1 533 ? -29.578 1.458 29.593 1.00 88.69 533 GLN A C 1
ATOM 4083 O O . GLN A 1 533 ? -30.648 1.139 30.107 1.00 88.69 533 GLN A O 1
ATOM 4088 N N . ARG A 1 534 ? -29.441 1.614 28.273 1.00 88.19 534 ARG A N 1
ATOM 4089 C CA . ARG A 1 534 ? -30.546 1.465 27.320 1.00 88.19 534 ARG A CA 1
ATOM 4090 C C . ARG A 1 534 ? -31.192 0.077 27.386 1.00 88.19 534 ARG A C 1
ATOM 4092 O O . ARG A 1 534 ? -32.414 -0.026 27.309 1.00 88.19 534 ARG A O 1
ATOM 4099 N N . ALA A 1 535 ? -30.393 -0.978 27.538 1.00 89.44 535 ALA A N 1
ATOM 4100 C CA . ALA A 1 535 ? -30.880 -2.346 27.697 1.00 89.44 535 ALA A CA 1
ATOM 4101 C C . ALA A 1 535 ? -31.737 -2.499 28.966 1.00 89.44 535 ALA A C 1
ATOM 4103 O O . ALA A 1 535 ? -32.841 -3.042 28.903 1.00 89.44 535 ALA A O 1
ATOM 4104 N N . LEU A 1 536 ? -31.269 -1.960 30.100 1.00 88.38 536 LEU A N 1
ATOM 4105 C CA . LEU A 1 536 ? -32.012 -1.966 31.364 1.00 88.38 536 LEU A CA 1
ATOM 4106 C C . LEU A 1 536 ? -33.345 -1.218 31.264 1.00 88.38 536 LEU A C 1
ATOM 4108 O O . LEU A 1 536 ? -34.368 -1.723 31.723 1.00 88.38 536 LEU A O 1
ATOM 4112 N N . GLU A 1 537 ? -33.347 -0.033 30.651 1.00 85.75 537 GLU A N 1
ATOM 4113 C CA . GLU A 1 537 ? -34.554 0.786 30.483 1.00 85.75 537 GLU A CA 1
ATOM 4114 C C . GLU A 1 537 ? -35.617 0.076 29.632 1.00 85.75 537 GLU A C 1
ATOM 4116 O O . GLU A 1 537 ? -36.804 0.145 29.948 1.00 85.75 537 GLU A O 1
ATOM 4121 N N . ARG A 1 538 ? -35.202 -0.648 28.583 1.00 85.94 538 ARG A N 1
ATOM 4122 C CA . ARG A 1 538 ? -36.118 -1.404 27.710 1.00 85.94 538 ARG A CA 1
ATOM 4123 C C . ARG A 1 538 ? -36.661 -2.668 28.368 1.00 85.94 538 ARG A C 1
ATOM 4125 O O . ARG A 1 538 ? -37.830 -2.989 28.177 1.00 85.94 538 ARG A O 1
ATOM 4132 N N . ARG A 1 539 ? -35.822 -3.387 29.119 1.00 86.56 539 ARG A N 1
ATOM 4133 C CA . ARG A 1 539 ? -36.207 -4.612 29.840 1.00 86.56 539 ARG A CA 1
ATOM 4134 C C . ARG A 1 539 ? -37.128 -4.308 31.024 1.00 86.56 539 ARG A C 1
ATOM 4136 O O . ARG A 1 539 ? -38.020 -5.095 31.330 1.00 86.56 539 ARG A O 1
ATOM 4143 N N . GLY A 1 540 ? -36.908 -3.170 31.682 1.00 83.50 540 GLY A N 1
ATOM 4144 C CA . GLY A 1 540 ? -37.476 -2.885 32.993 1.00 83.50 540 GLY A CA 1
ATOM 4145 C C . GLY A 1 540 ? -36.808 -3.716 34.096 1.00 83.50 540 GLY A C 1
ATOM 4146 O O . GLY A 1 540 ? -36.188 -4.751 33.850 1.00 83.50 540 GLY A O 1
ATOM 4147 N N . ILE A 1 541 ? -36.919 -3.245 35.339 1.00 84.94 541 ILE A N 1
ATOM 4148 C CA . ILE A 1 541 ? -36.364 -3.931 36.516 1.00 84.94 541 ILE A CA 1
ATOM 4149 C C . ILE A 1 541 ? -37.521 -4.380 37.403 1.00 84.94 541 ILE A C 1
ATOM 4151 O O . ILE A 1 541 ? -38.333 -3.553 37.831 1.00 84.94 541 ILE A O 1
ATOM 4155 N N . THR A 1 542 ? -37.589 -5.681 37.685 1.00 86.06 542 THR A N 1
ATOM 4156 C CA . THR A 1 542 ? -38.647 -6.272 38.516 1.00 86.06 542 THR A CA 1
ATOM 4157 C C . THR A 1 542 ? -38.487 -5.906 39.993 1.00 86.06 542 THR A C 1
ATOM 4159 O O . THR A 1 542 ? -37.404 -5.541 40.454 1.00 86.06 542 THR A O 1
ATOM 4162 N N . GLN A 1 543 ? -39.568 -6.022 40.769 1.00 82.50 543 GLN A N 1
ATOM 4163 C CA . GLN A 1 543 ? -39.516 -5.745 42.207 1.00 82.50 543 GLN A CA 1
ATOM 4164 C C . GLN A 1 543 ? -38.552 -6.691 42.943 1.00 82.50 543 GLN A C 1
ATOM 4166 O O . GLN A 1 543 ? -37.754 -6.235 43.758 1.00 82.50 543 GLN A O 1
ATOM 4171 N N . GLU A 1 544 ? -38.549 -7.981 42.601 1.00 85.25 544 GLU A N 1
ATOM 4172 C CA . GLU A 1 544 ? -37.622 -8.956 43.190 1.00 85.25 544 GLU A CA 1
ATOM 4173 C C . GLU A 1 544 ? -36.154 -8.586 42.927 1.00 85.25 544 GLU A C 1
ATOM 4175 O O . GLU A 1 544 ? -35.314 -8.685 43.819 1.00 85.25 544 GLU A O 1
ATOM 4180 N N . GLU A 1 545 ? -35.828 -8.115 41.721 1.00 88.00 545 GLU A N 1
ATOM 4181 C CA . GLU A 1 545 ? -34.476 -7.669 41.365 1.00 88.00 545 GLU A CA 1
ATOM 4182 C C . GLU A 1 545 ? -34.057 -6.391 42.099 1.00 88.00 545 GLU A C 1
ATOM 4184 O O . GLU A 1 545 ? -32.883 -6.268 42.463 1.00 88.00 545 GLU A O 1
ATOM 4189 N N . ARG A 1 546 ? -35.006 -5.473 42.347 1.00 82.94 546 ARG A N 1
ATOM 4190 C CA . ARG A 1 546 ? -34.801 -4.253 43.150 1.00 82.94 546 ARG A CA 1
ATOM 4191 C C . ARG A 1 546 ? -34.501 -4.578 44.615 1.00 82.94 546 ARG A C 1
ATOM 4193 O O . ARG A 1 546 ? -33.694 -3.899 45.245 1.00 82.94 546 ARG A O 1
ATOM 4200 N N . GLU A 1 547 ? -35.121 -5.626 45.153 1.00 84.69 547 GLU A N 1
ATOM 4201 C CA . GLU A 1 547 ? -34.973 -6.038 46.555 1.00 84.69 547 GLU A CA 1
ATOM 4202 C C . GLU A 1 547 ? -33.710 -6.884 46.819 1.00 84.69 547 GLU A C 1
ATOM 4204 O O . GLU A 1 547 ? -33.308 -7.053 47.976 1.00 84.69 547 GLU A O 1
ATOM 4209 N N . ARG A 1 548 ? -33.020 -7.369 45.774 1.00 89.12 548 ARG A N 1
ATOM 4210 C CA . ARG A 1 548 ? -31.758 -8.112 45.925 1.00 89.12 548 ARG A CA 1
ATOM 4211 C C . ARG A 1 548 ? -30.651 -7.245 46.515 1.00 89.12 548 ARG A C 1
ATOM 4213 O O . ARG A 1 548 ? -30.360 -6.146 46.046 1.00 89.12 548 ARG A O 1
ATOM 4220 N N . LYS A 1 549 ? -29.947 -7.819 47.496 1.00 86.56 549 LYS A N 1
ATOM 4221 C CA . LYS A 1 549 ? -28.879 -7.161 48.268 1.00 86.56 549 LYS A CA 1
ATOM 4222 C C . LYS A 1 549 ? -27.773 -6.546 47.400 1.00 86.56 549 LYS A C 1
ATOM 4224 O O . LYS A 1 549 ? -27.227 -5.516 47.773 1.00 86.56 549 LYS A O 1
ATOM 4229 N N . GLU A 1 550 ? -27.442 -7.174 46.275 1.00 88.00 550 GLU A N 1
ATOM 4230 C CA . GLU A 1 550 ? -26.384 -6.732 45.354 1.00 88.00 550 GLU A CA 1
ATOM 4231 C C . GLU A 1 550 ? -26.781 -5.534 44.471 1.00 88.00 550 GLU A C 1
ATOM 4233 O O . GLU A 1 550 ? -25.916 -4.753 44.088 1.00 88.00 550 GLU A O 1
ATOM 4238 N N . ASN A 1 551 ? -28.076 -5.341 44.195 1.00 90.06 551 ASN A N 1
ATOM 4239 C CA . ASN A 1 551 ? -28.577 -4.274 43.316 1.00 90.06 551 ASN A CA 1
ATOM 4240 C C . ASN A 1 551 ? -29.094 -3.069 44.094 1.00 90.06 551 ASN A C 1
ATOM 4242 O O . ASN A 1 551 ? -28.966 -1.932 43.646 1.00 90.06 551 ASN A O 1
ATOM 4246 N N . LYS A 1 552 ? -29.667 -3.327 45.272 1.00 86.56 552 LYS A N 1
ATOM 4247 C CA . LYS A 1 552 ? -30.268 -2.323 46.145 1.00 86.56 552 LYS A CA 1
ATOM 4248 C C . LYS A 1 552 ? -29.390 -1.078 46.372 1.00 86.56 552 LYS A C 1
ATOM 4250 O O . LYS A 1 552 ? -29.895 0.010 46.119 1.00 86.56 552 LYS A O 1
ATOM 4255 N N . PRO A 1 553 ? -28.096 -1.178 46.750 1.00 88.81 553 PRO A N 1
ATOM 4256 C CA . PRO A 1 553 ? -27.267 0.016 46.940 1.00 88.81 553 PRO A CA 1
ATOM 4257 C C . PRO A 1 553 ? -27.037 0.808 45.642 1.00 88.81 553 PRO A C 1
ATOM 4259 O O . PRO A 1 553 ? -27.023 2.034 45.678 1.00 88.81 553 PRO A O 1
ATOM 4262 N N . LEU A 1 554 ? -26.910 0.137 44.490 1.00 89.81 554 LEU A N 1
ATOM 4263 C CA . LEU A 1 554 ? -26.747 0.806 43.192 1.00 89.81 554 LEU A CA 1
ATOM 4264 C C . LEU A 1 554 ? -28.018 1.561 42.786 1.00 89.81 554 LEU A C 1
ATOM 4266 O O . LEU A 1 554 ? -27.940 2.690 42.309 1.00 89.81 554 LEU A O 1
ATOM 4270 N N . LEU A 1 555 ? -29.184 0.942 42.989 1.00 87.44 555 LEU A N 1
ATOM 4271 C CA . LEU A 1 555 ? -30.487 1.541 42.699 1.00 87.44 555 LEU A CA 1
ATOM 4272 C C . LEU A 1 555 ? -30.803 2.709 43.635 1.00 87.44 555 LEU A C 1
ATOM 4274 O O . LEU A 1 555 ? -31.261 3.742 43.165 1.00 87.44 555 LEU A O 1
ATOM 4278 N N . GLU A 1 556 ? -30.517 2.583 44.932 1.00 88.31 556 GLU A N 1
ATOM 4279 C CA . GLU A 1 556 ? -30.688 3.673 45.901 1.00 88.31 556 GLU A CA 1
ATOM 4280 C C . GLU A 1 556 ? -29.802 4.881 45.557 1.00 88.31 556 GLU A C 1
ATOM 4282 O O . GLU A 1 556 ? -30.273 6.021 45.598 1.00 88.31 556 GLU A O 1
ATOM 4287 N N . ASP A 1 557 ? -28.545 4.647 45.162 1.00 88.19 557 ASP A N 1
ATOM 4288 C CA . ASP A 1 557 ? -27.653 5.716 44.707 1.00 88.19 557 ASP A CA 1
ATOM 4289 C C . ASP A 1 557 ? -28.147 6.353 43.393 1.00 88.19 557 ASP A C 1
ATOM 4291 O O . ASP A 1 557 ? -28.070 7.573 43.262 1.00 88.19 557 ASP A O 1
ATOM 4295 N N . LEU A 1 558 ? -28.679 5.572 42.442 1.00 87.12 558 LEU A N 1
ATOM 4296 C CA . LEU A 1 558 ? -29.185 6.063 41.149 1.00 87.12 558 LEU A CA 1
ATOM 4297 C C . LEU A 1 558 ? -30.523 6.818 41.253 1.00 87.12 558 LEU A C 1
ATOM 4299 O O . LEU A 1 558 ? -30.670 7.879 40.643 1.00 87.12 558 LEU A O 1
ATOM 4303 N N . GLU A 1 559 ? -31.495 6.284 41.995 1.00 86.00 559 GLU A N 1
ATOM 4304 C CA . GLU A 1 559 ? -32.865 6.814 42.105 1.00 86.00 559 GLU A CA 1
ATOM 4305 C C . GLU A 1 559 ? -32.999 7.886 43.212 1.00 86.00 559 GLU A C 1
ATOM 4307 O O . GLU A 1 559 ? -33.937 8.688 43.202 1.00 86.00 559 GLU A O 1
ATOM 4312 N N . GLY A 1 560 ? -32.057 7.939 44.161 1.00 85.44 560 GLY A N 1
ATOM 4313 C CA . GLY A 1 560 ? -32.059 8.883 45.281 1.00 85.44 560 GLY A CA 1
ATOM 4314 C C . GLY A 1 560 ? -31.582 10.307 44.951 1.00 85.44 560 GLY A C 1
ATOM 4315 O O . GLY A 1 560 ? -31.162 10.638 43.841 1.00 85.44 560 GLY A O 1
ATOM 4316 N N . GLU A 1 561 ? -31.583 11.182 45.966 1.00 81.50 561 GLU A N 1
ATOM 4317 C CA . GLU A 1 561 ? -31.112 12.580 45.859 1.00 81.50 561 GLU A CA 1
ATOM 4318 C C . GLU A 1 561 ? -29.648 12.697 45.413 1.00 81.50 561 GLU A C 1
ATOM 4320 O O . GLU A 1 561 ? -29.257 13.664 44.754 1.00 81.50 561 GLU A O 1
ATOM 4325 N N . ARG A 1 562 ? -28.830 11.695 45.751 1.00 80.06 562 ARG A N 1
ATOM 4326 C CA . ARG A 1 562 ? -27.439 11.615 45.306 1.00 80.06 562 ARG A CA 1
ATOM 4327 C C . ARG A 1 562 ? -27.366 11.392 43.800 1.00 80.06 562 ARG A C 1
ATOM 4329 O O . ARG A 1 562 ? -26.663 12.140 43.126 1.00 80.06 562 ARG A O 1
ATOM 4336 N N . GLY A 1 563 ? -28.143 10.447 43.277 1.00 78.56 563 GLY A N 1
ATOM 4337 C CA . GLY A 1 563 ? -28.241 10.133 41.856 1.00 78.56 563 GLY A CA 1
ATOM 4338 C C . GLY A 1 563 ? -28.625 11.340 41.024 1.00 78.56 563 GLY A C 1
ATOM 4339 O O . GLY A 1 563 ? -27.953 11.630 40.034 1.00 78.56 563 GLY A O 1
ATOM 4340 N N . LYS A 1 564 ? -29.611 12.125 41.477 1.00 78.94 564 LYS A N 1
ATOM 4341 C CA . LYS A 1 564 ? -30.027 13.385 40.826 1.00 78.94 564 LYS A CA 1
ATOM 4342 C C . LYS A 1 564 ? -28.890 14.400 40.670 1.00 78.94 564 LYS A C 1
ATOM 4344 O O . LYS A 1 564 ? -28.882 15.137 39.692 1.00 78.94 564 LYS A O 1
ATOM 4349 N N . LYS A 1 565 ? -27.923 14.406 41.593 1.00 80.94 565 LYS A N 1
ATOM 4350 C CA . LYS A 1 565 ? -26.755 15.307 41.599 1.00 80.94 565 LYS A CA 1
ATOM 4351 C C . LYS A 1 565 ? -25.492 14.683 40.990 1.00 80.94 565 LYS A C 1
ATOM 4353 O O . LYS A 1 565 ? -24.463 15.353 40.916 1.00 80.94 565 LYS A O 1
ATOM 4358 N N . MET A 1 566 ? -25.528 13.410 40.585 1.00 82.25 566 MET A N 1
ATOM 4359 C CA . MET A 1 566 ? -24.385 12.743 39.957 1.00 82.25 566 MET A CA 1
ATOM 4360 C C . MET A 1 566 ? -24.143 13.261 38.542 1.00 82.25 566 MET A C 1
ATOM 4362 O O . MET A 1 566 ? -25.078 13.504 37.781 1.00 82.25 566 MET A O 1
ATOM 4366 N N . SER A 1 567 ? -22.865 13.342 38.166 1.00 79.88 567 SER A N 1
ATOM 4367 C CA . SER A 1 567 ? -22.480 13.570 36.776 1.00 79.88 567 SER A CA 1
ATOM 4368 C C . SER A 1 567 ? -22.968 12.426 35.883 1.00 79.88 567 SER A C 1
ATOM 4370 O O . SER A 1 567 ? -23.082 11.277 36.323 1.00 79.88 567 SER A O 1
ATOM 4372 N N . VAL A 1 568 ? -23.197 12.728 34.603 1.00 73.25 568 VAL A N 1
ATOM 4373 C CA . VAL A 1 568 ? -23.609 11.741 33.590 1.00 73.25 568 VAL A CA 1
ATOM 4374 C C . VAL A 1 568 ? -22.642 10.553 33.540 1.00 73.25 568 VAL A C 1
ATOM 4376 O O . VAL A 1 568 ? -23.079 9.406 33.543 1.00 73.25 568 VAL A O 1
ATOM 4379 N N . ALA A 1 569 ? -21.332 10.817 33.580 1.00 73.94 569 ALA A N 1
ATOM 4380 C CA . ALA A 1 569 ? -20.300 9.781 33.538 1.00 73.94 569 ALA A CA 1
ATOM 4381 C C . ALA A 1 569 ? -20.363 8.837 34.751 1.00 73.94 569 ALA A C 1
ATOM 4383 O O . ALA A 1 569 ? -20.309 7.618 34.593 1.00 73.94 569 ALA A O 1
ATOM 4384 N N . ASN A 1 570 ? -20.535 9.383 35.961 1.00 82.44 570 ASN A N 1
ATOM 4385 C CA . ASN A 1 570 ? -20.684 8.556 37.156 1.00 82.44 570 ASN A CA 1
ATOM 4386 C C . ASN A 1 570 ? -21.986 7.758 37.090 1.00 82.44 570 ASN A C 1
ATOM 4388 O O . ASN A 1 570 ? -21.992 6.571 37.390 1.00 82.44 570 ASN A O 1
ATOM 4392 N N . ARG A 1 571 ? -23.087 8.373 36.646 1.00 83.06 571 ARG A N 1
ATOM 4393 C CA . ARG A 1 571 ? -24.372 7.677 36.520 1.00 83.06 571 ARG A CA 1
ATOM 4394 C C . ARG A 1 571 ? -24.277 6.495 35.545 1.00 83.06 571 ARG A C 1
ATOM 4396 O O . ARG A 1 571 ? -24.739 5.404 35.864 1.00 83.06 571 ARG A O 1
ATOM 4403 N N . GLN A 1 572 ? -23.593 6.674 34.414 1.00 83.25 572 GLN A N 1
ATOM 4404 C CA . GLN A 1 572 ? -23.312 5.606 33.449 1.00 83.25 572 GLN A CA 1
ATOM 4405 C C . GLN A 1 572 ? -22.492 4.456 34.049 1.00 83.25 572 GLN A C 1
ATOM 4407 O O . GLN A 1 572 ? -22.775 3.301 33.753 1.00 83.25 572 GLN A O 1
ATOM 4412 N N . GLN A 1 573 ? -21.509 4.729 34.913 1.00 86.00 573 GLN A N 1
ATOM 4413 C CA . GLN A 1 573 ? -20.758 3.663 35.591 1.00 86.00 573 GLN A CA 1
ATOM 4414 C C . GLN A 1 573 ? -21.646 2.812 36.509 1.00 86.00 573 GLN A C 1
ATOM 4416 O O . GLN A 1 573 ? -21.520 1.589 36.516 1.00 86.00 573 GLN A O 1
ATOM 4421 N N . TYR A 1 574 ? -22.566 3.440 37.247 1.00 88.12 574 TYR A N 1
ATOM 4422 C CA . TYR A 1 574 ? -23.502 2.726 38.123 1.00 88.12 574 TYR A CA 1
ATOM 4423 C C . TYR A 1 574 ? -24.515 1.915 37.311 1.00 88.12 574 TYR A C 1
ATOM 4425 O O . TYR A 1 574 ? -24.780 0.766 37.657 1.00 88.12 574 TYR A O 1
ATOM 4433 N N . TYR A 1 575 ? -25.016 2.460 36.195 1.00 88.31 575 TYR A N 1
ATOM 4434 C CA . TYR A 1 575 ? -25.812 1.682 35.242 1.00 88.31 575 TYR A CA 1
ATOM 4435 C C . TYR A 1 575 ? -25.032 0.503 34.662 1.00 88.31 575 TYR A C 1
ATOM 4437 O O . TYR A 1 575 ? -25.596 -0.575 34.521 1.00 88.31 575 TYR A O 1
ATOM 4445 N N . GLY A 1 576 ? -23.743 0.683 34.369 1.00 88.88 576 GLY A N 1
ATOM 4446 C CA . GLY A 1 576 ? -22.865 -0.385 33.901 1.00 88.88 576 GLY A CA 1
ATOM 4447 C C . GLY A 1 576 ? -22.783 -1.541 34.898 1.00 88.88 576 GLY A C 1
ATOM 4448 O O . GLY A 1 576 ? -23.057 -2.680 34.529 1.00 88.88 576 GLY A O 1
ATOM 4449 N N . ALA A 1 577 ? -22.493 -1.235 36.166 1.00 90.12 577 ALA A N 1
ATOM 4450 C CA . ALA A 1 577 ? -22.430 -2.230 37.238 1.00 90.12 577 ALA A CA 1
ATOM 4451 C C . ALA A 1 577 ? -23.786 -2.912 37.490 1.00 90.12 577 ALA A C 1
ATOM 4453 O O . ALA A 1 577 ? -23.855 -4.126 37.666 1.00 90.12 577 ALA A O 1
ATOM 4454 N N . LEU A 1 578 ? -24.877 -2.142 37.471 1.00 89.81 578 LEU A N 1
ATOM 4455 C CA . LEU A 1 578 ? -26.227 -2.678 37.630 1.00 89.81 578 LEU A CA 1
ATOM 4456 C C . LEU A 1 578 ? -26.602 -3.609 36.466 1.00 89.81 578 LEU A C 1
ATOM 4458 O O . LEU A 1 578 ? -27.184 -4.670 36.683 1.00 89.81 578 LEU A O 1
ATOM 4462 N N . ALA A 1 579 ? -26.237 -3.240 35.239 1.00 90.12 579 ALA A N 1
ATOM 4463 C CA . ALA A 1 579 ? -26.452 -4.058 34.054 1.00 90.12 579 ALA A CA 1
ATOM 4464 C C . ALA A 1 579 ? -25.643 -5.357 34.103 1.00 90.12 579 ALA A C 1
ATOM 4466 O O . ALA A 1 579 ? -26.183 -6.397 33.754 1.00 90.12 579 ALA A O 1
ATOM 4467 N N . ASP A 1 580 ? -24.401 -5.327 34.593 1.00 90.50 580 ASP A N 1
ATOM 4468 C CA . ASP A 1 580 ? -23.585 -6.539 34.761 1.00 90.50 580 ASP A CA 1
ATOM 4469 C C . ASP A 1 580 ? -24.192 -7.532 35.770 1.00 90.50 580 ASP A C 1
ATOM 4471 O O . ASP A 1 580 ? -24.028 -8.745 35.625 1.00 90.50 580 ASP A O 1
ATOM 4475 N N . ASN A 1 581 ? -24.941 -7.045 36.766 1.00 90.88 581 ASN A N 1
ATOM 4476 C CA . ASN A 1 581 ? -25.664 -7.907 37.705 1.00 90.88 581 ASN A CA 1
ATOM 4477 C C . ASN A 1 581 ? -26.949 -8.501 37.099 1.00 90.88 581 ASN A C 1
ATOM 4479 O O . ASN A 1 581 ? -27.289 -9.662 37.363 1.00 90.88 581 ASN A O 1
ATOM 4483 N N . LEU A 1 582 ? -27.688 -7.687 36.334 1.00 87.94 582 LEU A N 1
ATOM 4484 C CA . LEU A 1 582 ? -29.055 -7.982 35.893 1.00 87.94 582 LEU A CA 1
ATOM 4485 C C . LEU A 1 582 ? -29.140 -8.641 34.510 1.00 87.94 582 LEU A C 1
ATOM 4487 O O . LEU A 1 582 ? -29.969 -9.528 34.318 1.00 87.94 582 LEU A O 1
ATOM 4491 N N . LEU A 1 583 ? -28.300 -8.230 33.559 1.00 87.94 583 LEU A N 1
ATOM 4492 C CA . LEU A 1 583 ? -28.307 -8.732 32.185 1.00 87.94 583 LEU A CA 1
ATOM 4493 C C . LEU A 1 583 ? -27.419 -9.976 32.082 1.00 87.94 583 LEU A C 1
ATOM 4495 O O . LEU A 1 583 ? -26.238 -9.946 32.428 1.00 87.94 583 LEU A O 1
ATOM 4499 N N . LYS A 1 584 ? -27.981 -11.091 31.604 1.00 84.75 584 LYS A N 1
ATOM 4500 C CA . LYS A 1 584 ? -27.281 -12.383 31.489 1.00 84.75 584 LYS A CA 1
ATOM 4501 C C . LYS A 1 584 ? -27.611 -13.071 30.168 1.00 84.75 584 LYS A C 1
ATOM 4503 O O . LYS A 1 584 ? -28.645 -12.804 29.565 1.00 84.75 584 LYS A O 1
ATOM 4508 N N . GLY A 1 585 ? -26.742 -13.989 29.738 1.00 85.56 585 GLY A N 1
ATOM 4509 C CA . GLY A 1 585 ? -26.927 -14.719 28.479 1.00 85.56 585 GLY A CA 1
ATOM 4510 C C . GLY A 1 585 ? -26.978 -13.766 27.283 1.00 85.56 585 GLY A C 1
ATOM 4511 O O . GLY A 1 585 ? -26.104 -12.910 27.156 1.00 85.56 585 GLY A O 1
ATOM 4512 N N . ASP A 1 586 ? -28.014 -13.893 26.455 1.00 77.75 586 ASP A N 1
ATOM 4513 C CA . ASP A 1 586 ? -28.198 -13.111 25.222 1.00 77.75 586 ASP A CA 1
ATOM 4514 C C . ASP A 1 586 ? -28.561 -11.630 25.473 1.00 77.75 586 ASP A C 1
ATOM 4516 O O . ASP A 1 586 ? -28.489 -10.800 24.567 1.00 77.75 586 ASP A O 1
ATOM 4520 N N . GLU A 1 587 ? -28.921 -11.268 26.710 1.00 82.19 587 GLU A N 1
ATOM 4521 C CA . GLU A 1 587 ? -29.181 -9.876 27.106 1.00 82.19 587 GLU A CA 1
ATOM 4522 C C . GLU A 1 587 ? -27.903 -9.117 27.492 1.00 82.19 587 GLU A C 1
ATOM 4524 O O . GLU A 1 587 ? -27.917 -7.888 27.578 1.00 82.19 587 GLU A O 1
ATOM 4529 N N . ALA A 1 588 ? -26.797 -9.827 27.742 1.00 89.06 588 ALA A N 1
ATOM 4530 C CA . ALA A 1 588 ? -25.544 -9.209 28.154 1.00 89.06 588 ALA A CA 1
ATOM 4531 C C . ALA A 1 588 ? -24.908 -8.432 26.992 1.00 89.06 588 ALA A C 1
ATOM 4533 O O . ALA A 1 588 ? -24.691 -8.981 25.915 1.00 89.06 588 ALA A O 1
ATOM 4534 N N . ILE A 1 589 ? -24.560 -7.166 27.240 1.00 90.75 589 ILE A N 1
ATOM 4535 C CA . ILE A 1 589 ? -23.918 -6.291 26.253 1.00 90.75 589 ILE A CA 1
ATOM 4536 C C . ILE A 1 589 ? -22.402 -6.310 26.440 1.00 90.75 589 ILE A C 1
ATOM 4538 O O . ILE A 1 589 ? -21.895 -5.963 27.513 1.00 90.75 589 ILE A O 1
ATOM 4542 N N . LYS A 1 590 ? -21.678 -6.664 25.380 1.00 89.94 590 LYS A N 1
ATOM 4543 C CA . LYS A 1 590 ? -20.215 -6.615 25.303 1.00 89.94 590 LYS A CA 1
ATOM 4544 C C . LYS A 1 590 ? -19.770 -5.479 24.393 1.00 89.94 590 LYS A C 1
ATOM 4546 O O . LYS A 1 590 ? -20.505 -5.017 23.529 1.00 89.94 590 LYS A O 1
ATOM 4551 N N . GLU A 1 591 ? -18.514 -5.070 24.547 1.00 89.38 591 GLU A N 1
ATOM 4552 C CA . GLU A 1 591 ? -17.893 -4.077 23.664 1.00 89.38 591 GLU A CA 1
ATOM 4553 C C . GLU A 1 591 ? -17.948 -4.495 22.184 1.00 89.38 591 GLU A C 1
ATOM 4555 O O . GLU A 1 591 ? -18.201 -3.659 21.326 1.00 89.38 591 GLU A O 1
ATOM 4560 N N . SER A 1 592 ? -17.794 -5.791 21.890 1.00 88.00 592 SER A N 1
ATOM 4561 C CA . SER A 1 592 ? -17.870 -6.343 20.529 1.00 88.00 592 SER A CA 1
ATOM 4562 C C . SER A 1 592 ? -19.246 -6.220 19.870 1.00 88.00 592 SER A C 1
ATOM 4564 O O . SER A 1 592 ? -19.347 -6.347 18.651 1.00 88.00 592 SER A O 1
ATOM 4566 N N . ASP A 1 593 ? -20.300 -6.008 20.661 1.00 88.12 593 ASP A N 1
ATOM 4567 C CA . ASP A 1 593 ? -21.671 -5.876 20.162 1.00 88.12 593 ASP A CA 1
ATOM 4568 C C . ASP A 1 593 ? -21.971 -4.448 19.680 1.00 88.12 593 ASP A C 1
ATOM 4570 O O . ASP A 1 593 ? -23.052 -4.201 19.151 1.00 88.12 593 ASP A O 1
ATOM 4574 N N . ILE A 1 594 ? -21.029 -3.517 19.881 1.00 90.62 594 ILE A N 1
ATOM 4575 C CA . ILE A 1 594 ? -21.160 -2.097 19.558 1.00 90.62 594 ILE A CA 1
ATOM 4576 C C . ILE A 1 594 ? -20.278 -1.780 18.354 1.00 90.62 594 ILE A C 1
ATOM 4578 O O . ILE A 1 594 ? -19.056 -1.942 18.390 1.00 90.62 594 ILE A O 1
ATOM 4582 N N . GLY A 1 595 ? -20.906 -1.300 17.288 1.00 89.25 595 GLY A N 1
ATOM 4583 C CA . GLY A 1 595 ? -20.236 -0.931 16.054 1.00 89.25 595 GLY A CA 1
ATOM 4584 C C . GLY A 1 595 ? -19.400 0.346 16.157 1.00 89.25 595 GLY A C 1
ATOM 4585 O O . GLY A 1 595 ? -19.743 1.305 16.859 1.00 89.25 595 GLY A O 1
ATOM 4586 N N . SER A 1 596 ? -18.289 0.351 15.416 1.00 90.94 596 SER A N 1
ATOM 4587 C CA . SER A 1 596 ? -17.427 1.514 15.183 1.00 90.94 596 SER A CA 1
ATOM 4588 C C . SER A 1 596 ? -17.323 1.752 13.679 1.00 90.94 596 SER A C 1
ATOM 4590 O O . SER A 1 596 ? -16.651 1.019 12.952 1.00 90.94 596 SER A O 1
ATOM 4592 N N . HIS A 1 597 ? -18.057 2.743 13.191 1.00 92.00 597 HIS A N 1
ATOM 4593 C CA . HIS A 1 597 ? -18.220 3.011 11.765 1.00 92.00 597 HIS A CA 1
ATOM 4594 C C . HIS A 1 597 ? -17.424 4.243 11.352 1.00 92.00 597 HIS A C 1
ATOM 4596 O O . HIS A 1 597 ? -17.112 5.106 12.172 1.00 92.00 597 HIS A O 1
ATOM 4602 N N . THR A 1 598 ? -17.147 4.351 10.058 1.00 92.69 598 THR A N 1
ATOM 4603 C CA . THR A 1 598 ? -16.533 5.537 9.459 1.00 92.69 598 THR A CA 1
ATOM 4604 C C . THR A 1 598 ? -17.540 6.198 8.526 1.00 92.69 598 THR A C 1
ATOM 4606 O O . THR A 1 598 ? -18.062 5.554 7.624 1.00 92.69 598 THR A O 1
ATOM 4609 N N . MET A 1 599 ? -17.808 7.482 8.716 1.00 93.75 599 MET A N 1
ATOM 4610 C CA . MET A 1 599 ? -18.444 8.331 7.715 1.00 93.75 599 MET A CA 1
ATOM 4611 C C . MET A 1 599 ? -17.374 8.892 6.785 1.00 93.75 599 MET A C 1
ATOM 4613 O O . MET A 1 599 ? -16.366 9.428 7.252 1.00 93.75 599 MET A O 1
ATOM 4617 N N . GLU A 1 600 ? -17.621 8.782 5.487 1.00 94.88 600 GLU A N 1
ATOM 4618 C CA . GLU A 1 600 ? -16.831 9.401 4.428 1.00 94.88 600 GLU A CA 1
ATOM 4619 C C . GLU A 1 600 ? -17.714 10.405 3.716 1.00 94.88 600 GLU A C 1
ATOM 4621 O O . GLU A 1 600 ? -18.687 10.038 3.061 1.00 94.88 600 GLU A O 1
ATOM 4626 N N . ILE A 1 601 ? -17.400 11.678 3.902 1.00 95.69 601 ILE A N 1
ATOM 4627 C CA . ILE A 1 601 ? -18.236 12.784 3.467 1.00 95.69 601 ILE A CA 1
ATOM 4628 C C . ILE A 1 601 ? -17.524 13.468 2.313 1.00 95.69 601 ILE A C 1
ATOM 4630 O O . ILE A 1 601 ? -16.490 14.106 2.511 1.00 95.69 601 ILE A O 1
ATOM 4634 N N . ALA A 1 602 ? -18.069 13.338 1.108 1.00 95.00 602 ALA A N 1
ATOM 4635 C CA . ALA A 1 602 ? -17.655 14.149 -0.021 1.00 95.00 602 ALA A CA 1
ATOM 4636 C C . ALA A 1 602 ? -18.009 15.613 0.265 1.00 95.00 602 ALA A C 1
ATOM 4638 O O . ALA A 1 602 ? -19.151 15.934 0.604 1.00 95.00 602 ALA A O 1
ATOM 4639 N N . LEU A 1 603 ? -17.007 16.482 0.153 1.00 94.38 603 LEU A N 1
ATOM 4640 C CA . LEU A 1 603 ? -17.109 17.928 0.306 1.00 94.38 603 LEU A CA 1
ATOM 4641 C C . LEU A 1 603 ? -16.799 18.546 -1.060 1.00 94.38 603 LEU A C 1
ATOM 4643 O O . LEU A 1 603 ? -15.625 18.794 -1.356 1.00 94.38 603 LEU A O 1
ATOM 4647 N N . PRO A 1 604 ? -17.806 18.754 -1.923 1.00 92.31 604 PRO A N 1
ATOM 4648 C CA . PRO A 1 604 ? -17.561 19.317 -3.241 1.00 92.31 604 PRO A CA 1
ATOM 4649 C C . PRO A 1 604 ? -16.986 20.732 -3.124 1.00 92.31 604 PRO A C 1
ATOM 4651 O O . PRO A 1 604 ? -17.275 21.460 -2.164 1.00 92.31 604 PRO A O 1
ATOM 4654 N N . LYS A 1 605 ? -16.186 21.149 -4.104 1.00 91.62 605 LYS A N 1
ATOM 4655 C CA . LYS A 1 605 ? -15.682 22.520 -4.218 1.00 91.62 605 LYS A CA 1
ATOM 4656 C C . LYS A 1 605 ? -16.834 23.514 -4.078 1.00 91.62 605 LYS A C 1
ATOM 4658 O O . LYS A 1 605 ? -17.843 23.386 -4.765 1.00 91.62 605 LYS A O 1
ATOM 4663 N N . GLY A 1 606 ? -16.670 24.525 -3.230 1.00 89.62 606 GLY A N 1
ATOM 4664 C CA . GLY A 1 606 ? -17.740 25.477 -2.917 1.00 89.62 606 GLY A CA 1
ATOM 4665 C C . GLY A 1 606 ? -18.400 25.253 -1.553 1.00 89.62 606 GLY A C 1
ATOM 4666 O O . GLY A 1 606 ? -19.134 26.118 -1.079 1.00 89.62 606 GLY A O 1
ATOM 4667 N N . SER A 1 607 ? -18.117 24.129 -0.892 1.00 92.88 607 SER A N 1
ATOM 4668 C CA . SER A 1 607 ? -18.666 23.801 0.428 1.00 92.88 607 SER A CA 1
ATOM 4669 C C . SER A 1 607 ? -18.236 24.801 1.503 1.00 92.88 607 SER A C 1
ATOM 4671 O O . SER A 1 607 ? -17.136 25.345 1.447 1.00 92.88 607 SER A O 1
ATOM 4673 N N . LYS A 1 608 ? -19.075 25.016 2.520 1.00 92.62 608 LYS A N 1
ATOM 4674 C CA . LYS A 1 608 ? -18.742 25.852 3.683 1.00 92.62 608 LYS A CA 1
ATOM 4675 C C . LYS A 1 608 ? -18.081 25.015 4.779 1.00 92.62 608 LYS A C 1
ATOM 4677 O O . LYS A 1 608 ? -18.719 24.127 5.339 1.00 92.62 608 LYS A O 1
ATOM 4682 N N . ALA A 1 609 ? -16.819 25.307 5.091 1.00 94.06 609 ALA A N 1
ATOM 4683 C CA . ALA A 1 609 ? -16.054 24.604 6.118 1.00 94.06 609 ALA A CA 1
ATOM 4684 C C . ALA A 1 609 ? -15.021 25.508 6.815 1.00 94.06 609 ALA A C 1
ATOM 4686 O O . ALA A 1 609 ? -14.493 26.451 6.218 1.00 94.06 609 ALA A O 1
ATOM 4687 N N . ALA A 1 610 ? -14.702 25.185 8.067 1.00 92.56 610 ALA A N 1
ATOM 4688 C CA . ALA A 1 610 ? -13.638 25.813 8.847 1.00 92.56 610 ALA A CA 1
ATOM 4689 C C . ALA A 1 610 ? -12.542 24.789 9.196 1.00 92.56 610 ALA A C 1
ATOM 4691 O O . ALA A 1 610 ? -12.838 23.666 9.594 1.00 92.56 610 ALA A O 1
ATOM 4692 N N . TYR A 1 611 ? -11.273 25.172 9.062 1.00 90.62 611 TYR A N 1
ATOM 4693 C CA . TYR A 1 611 ? -10.103 24.299 9.228 1.00 90.62 611 TYR A CA 1
ATOM 4694 C C . TYR A 1 611 ? -9.424 24.622 10.558 1.00 90.62 611 TYR A C 1
ATOM 4696 O O . TYR A 1 611 ? -8.499 25.439 10.631 1.00 90.62 611 TYR A O 1
ATOM 4704 N N . ILE A 1 612 ? -9.921 24.004 11.626 1.00 82.75 612 ILE A N 1
ATOM 4705 C CA . ILE A 1 612 ? -9.628 24.382 13.012 1.00 82.75 612 ILE A CA 1
ATOM 4706 C C . ILE A 1 612 ? -8.816 23.290 13.719 1.00 82.75 612 ILE A C 1
ATOM 4708 O O . ILE A 1 612 ? -9.330 22.511 14.513 1.00 82.75 612 ILE A O 1
ATOM 4712 N N . ASP A 1 613 ? -7.512 23.204 13.437 1.00 74.50 613 ASP A N 1
ATOM 4713 C CA . ASP A 1 613 ? -6.667 22.196 14.091 1.00 74.50 613 ASP A CA 1
ATOM 4714 C C . ASP A 1 613 ? -6.348 22.570 15.545 1.00 74.50 613 ASP A C 1
ATOM 4716 O O . ASP A 1 613 ? -6.015 23.717 15.855 1.00 74.50 613 ASP A O 1
ATOM 4720 N N . SER A 1 614 ? -6.369 21.589 16.447 1.00 65.19 614 SER A N 1
ATOM 4721 C CA . SER A 1 614 ? -5.962 21.778 17.842 1.00 65.19 614 SER A CA 1
ATOM 4722 C C . SER A 1 614 ? -4.524 22.308 17.982 1.00 65.19 614 SER A C 1
ATOM 4724 O O . SER A 1 614 ? -4.263 23.133 18.857 1.00 65.19 614 SER A O 1
ATOM 4726 N N . ALA A 1 615 ? -3.591 21.922 17.104 1.00 60.25 615 ALA A N 1
ATOM 4727 C CA . ALA A 1 615 ? -2.198 22.366 17.158 1.00 60.25 615 ALA A CA 1
ATOM 4728 C C . ALA A 1 615 ? -2.037 23.856 16.801 1.00 60.25 615 ALA A C 1
ATOM 4730 O O . ALA A 1 615 ? -1.365 24.593 17.534 1.00 60.25 615 ALA A O 1
ATOM 4731 N N . SER A 1 616 ? -2.689 24.323 15.730 1.00 55.78 616 SER A N 1
ATOM 4732 C CA . SER A 1 616 ? -2.673 25.737 15.325 1.00 55.78 616 SER A CA 1
ATOM 4733 C C . SER A 1 616 ? -3.466 26.606 16.306 1.00 55.78 616 SER A C 1
ATOM 4735 O O . SER A 1 616 ? -2.977 27.651 16.735 1.00 55.78 616 SER A O 1
ATOM 4737 N N . THR A 1 617 ? -4.622 26.120 16.763 1.00 52.97 617 THR A N 1
ATOM 4738 C CA . THR A 1 617 ? -5.539 26.857 17.647 1.00 52.97 617 THR A CA 1
ATOM 4739 C C . THR A 1 617 ? -5.019 26.985 19.087 1.00 52.97 617 THR A C 1
ATOM 4741 O O . THR A 1 617 ? -5.324 27.958 19.779 1.00 52.97 617 THR A O 1
ATOM 4744 N N . ILE A 1 618 ? -4.210 26.029 19.571 1.00 51.53 618 ILE A N 1
ATOM 4745 C CA . ILE A 1 618 ? -3.674 26.044 20.946 1.00 51.53 618 ILE A CA 1
ATOM 4746 C C . ILE A 1 618 ? -2.271 26.658 21.021 1.00 51.53 618 ILE A C 1
ATOM 4748 O O . ILE A 1 618 ? -1.978 27.352 21.996 1.00 51.53 618 ILE A O 1
ATOM 4752 N N . SER A 1 619 ? -1.401 26.406 20.036 1.00 53.25 619 SER A N 1
ATOM 4753 C CA . SER A 1 619 ? 0.029 26.746 20.134 1.00 53.25 619 SER A CA 1
ATOM 4754 C C . SER A 1 619 ? 0.520 27.798 19.133 1.00 53.25 619 SER A C 1
ATOM 4756 O O . SER A 1 619 ? 1.632 28.305 19.293 1.00 53.25 619 SER A O 1
ATOM 4758 N N . GLY A 1 620 ? -0.277 28.141 18.112 1.00 49.03 620 GLY A N 1
ATOM 4759 C CA . GLY A 1 620 ? 0.103 29.107 17.074 1.00 49.03 620 GLY A CA 1
ATOM 4760 C C . GLY A 1 620 ? 1.323 28.698 16.236 1.00 49.03 620 GLY A C 1
ATOM 4761 O O . GLY A 1 620 ? 1.893 29.539 15.544 1.00 49.03 620 GLY A O 1
ATOM 4762 N N . LYS A 1 621 ? 1.767 27.436 16.321 1.00 49.78 621 LYS A N 1
ATOM 4763 C CA . LYS A 1 621 ? 2.882 26.875 15.550 1.00 49.78 621 LYS A CA 1
ATOM 4764 C C . LYS A 1 621 ? 2.541 25.458 15.098 1.00 49.78 621 LYS A C 1
ATOM 4766 O O . LYS A 1 621 ? 2.113 24.637 15.901 1.00 49.78 621 LYS A O 1
ATOM 4771 N N . LEU A 1 622 ? 2.803 25.156 13.831 1.00 52.69 622 LEU A N 1
ATOM 4772 C CA . LEU A 1 622 ? 2.818 23.790 13.310 1.00 52.69 622 LEU A CA 1
ATOM 4773 C C . LEU A 1 622 ? 4.276 23.320 13.288 1.00 52.69 622 LEU A C 1
ATOM 4775 O O . LEU A 1 622 ? 5.125 23.960 12.673 1.00 52.69 622 LEU A O 1
ATOM 4779 N N . GLY A 1 623 ? 4.597 22.254 14.022 1.00 44.41 623 GLY A N 1
ATOM 4780 C CA . GLY A 1 623 ? 5.928 21.644 13.992 1.00 44.41 623 GLY A CA 1
ATOM 4781 C C . GLY A 1 623 ? 5.969 20.482 13.002 1.00 44.41 623 GLY A C 1
ATOM 4782 O O . GLY A 1 623 ? 5.045 19.679 12.969 1.00 44.41 623 GLY A O 1
ATOM 4783 N N . GLU A 1 624 ? 7.068 20.322 12.261 1.00 44.09 624 GLU A N 1
ATOM 4784 C CA . GLU A 1 624 ? 7.273 19.222 11.292 1.00 44.09 624 GLU A CA 1
ATOM 4785 C C . GLU A 1 624 ? 7.148 17.803 11.910 1.00 44.09 624 GLU A C 1
ATOM 4787 O O . GLU A 1 624 ? 6.964 16.823 11.193 1.00 44.09 624 GLU A O 1
ATOM 4792 N N . ASN A 1 625 ? 7.179 17.674 13.246 1.00 41.91 625 ASN A N 1
ATOM 4793 C CA . ASN A 1 625 ? 7.128 16.402 13.983 1.00 41.91 625 ASN A CA 1
ATOM 4794 C C . ASN A 1 625 ? 5.724 15.963 14.469 1.00 41.91 625 ASN A C 1
ATOM 4796 O O . ASN A 1 625 ? 5.631 14.955 15.170 1.00 41.91 625 ASN A O 1
ATOM 4800 N N . THR A 1 626 ? 4.632 16.669 14.143 1.00 50.62 626 THR A N 1
ATOM 4801 C CA . THR A 1 626 ? 3.274 16.329 14.642 1.00 50.62 626 THR A CA 1
ATOM 4802 C C . THR A 1 626 ? 2.398 15.542 13.662 1.00 50.62 626 THR A C 1
ATOM 4804 O O . THR A 1 626 ? 1.322 15.092 14.052 1.00 50.62 626 THR A O 1
ATOM 4807 N N . LEU A 1 627 ? 2.853 15.313 12.424 1.00 57.12 627 LEU A N 1
ATOM 4808 C CA . LEU A 1 627 ? 2.067 14.704 11.335 1.00 57.12 627 LEU A CA 1
ATOM 4809 C C . LEU A 1 627 ? 1.340 13.384 11.693 1.00 57.12 627 LEU A C 1
ATOM 4811 O O . LEU A 1 627 ? 0.164 13.265 11.360 1.00 57.12 627 LEU A O 1
ATOM 4815 N N . PRO A 1 628 ? 1.943 12.405 12.408 1.00 52.97 628 PRO A N 1
ATOM 4816 C CA . PRO A 1 628 ? 1.267 11.136 12.724 1.00 52.97 628 PRO A CA 1
ATOM 4817 C C . PRO A 1 628 ? 0.149 11.250 13.772 1.00 52.97 628 PRO A C 1
ATOM 4819 O O . PRO A 1 628 ? -0.548 10.272 14.054 1.00 52.97 628 PRO A O 1
ATOM 4822 N N . HIS A 1 629 ? 0.038 12.398 14.439 1.00 59.72 629 HIS A N 1
ATOM 4823 C CA . HIS A 1 629 ? -0.893 12.635 15.545 1.00 59.72 629 HIS A CA 1
ATOM 4824 C C . HIS A 1 629 ? -1.768 13.868 15.318 1.00 59.72 629 HIS A C 1
ATOM 4826 O O . HIS A 1 629 ? -2.581 14.202 16.178 1.00 59.72 629 HIS A O 1
ATOM 4832 N N . GLN A 1 630 ? -1.601 14.536 14.178 1.00 71.25 630 GLN A N 1
ATOM 4833 C CA . GLN A 1 630 ? -2.374 15.706 13.825 1.00 71.25 630 GLN A CA 1
ATOM 4834 C C . GLN A 1 630 ? -3.801 15.295 13.456 1.00 71.25 630 GLN A C 1
ATOM 4836 O O . GLN A 1 630 ? -4.012 14.358 12.686 1.00 71.25 630 GLN A O 1
ATOM 4841 N N . GLN A 1 631 ? -4.774 16.007 14.020 1.00 77.69 631 GLN A N 1
ATOM 4842 C CA . GLN A 1 631 ? -6.187 15.732 13.799 1.00 77.69 631 GLN A CA 1
ATOM 4843 C C . GLN A 1 631 ? -6.659 16.204 12.425 1.00 77.69 631 GLN A C 1
ATOM 4845 O O . GLN A 1 631 ? -7.524 15.551 11.859 1.00 77.69 631 GLN A O 1
ATOM 4850 N N . MET A 1 632 ? -6.109 17.294 11.877 1.00 86.19 632 MET A N 1
ATOM 4851 C CA . MET A 1 632 ? -6.516 17.876 10.590 1.00 86.19 632 MET A CA 1
ATOM 4852 C C . MET A 1 632 ? -8.031 18.120 10.519 1.00 86.19 632 MET A C 1
ATOM 4854 O O . MET A 1 632 ? -8.708 17.630 9.614 1.00 86.19 632 MET A O 1
ATOM 4858 N N . GLU A 1 633 ? -8.574 18.795 11.535 1.00 89.69 633 GLU A N 1
ATOM 4859 C CA . GLU A 1 633 ? -10.018 18.962 11.711 1.00 89.69 633 GLU A CA 1
ATOM 4860 C C . GLU A 1 633 ? -10.642 19.897 10.663 1.00 89.69 633 GLU A C 1
ATOM 4862 O O . GLU A 1 633 ? -10.343 21.088 10.597 1.00 89.69 633 GLU A O 1
ATOM 4867 N N . ILE A 1 634 ? -11.576 19.353 9.883 1.00 92.25 634 ILE A N 1
ATOM 4868 C CA . ILE A 1 634 ? -12.464 20.108 8.999 1.00 92.25 634 ILE A CA 1
ATOM 4869 C C . ILE A 1 634 ? -13.835 20.153 9.675 1.00 92.25 634 ILE A C 1
ATOM 4871 O O . ILE A 1 634 ? -14.524 19.135 9.793 1.00 92.25 634 ILE A O 1
ATOM 4875 N N . LEU A 1 635 ? -14.231 21.331 10.138 1.00 94.44 635 LEU A N 1
ATOM 4876 C CA . LEU A 1 635 ? -15.516 21.570 10.772 1.00 94.44 635 LEU A CA 1
ATOM 4877 C C . LEU A 1 635 ? -16.543 22.021 9.732 1.00 94.44 635 LEU A C 1
ATOM 4879 O O . LEU A 1 635 ? -16.345 23.033 9.060 1.00 94.44 635 LEU A O 1
ATOM 4883 N N . LEU A 1 636 ? -17.656 21.295 9.629 1.00 95.19 636 LEU A N 1
ATOM 4884 C CA . LEU A 1 636 ? -18.803 21.689 8.809 1.00 95.19 636 LEU A CA 1
ATOM 4885 C C . LEU A 1 636 ? -19.820 22.448 9.657 1.00 95.19 636 LEU A C 1
ATOM 4887 O O . LEU A 1 636 ? -19.972 22.181 10.856 1.00 95.19 636 LEU A O 1
ATOM 4891 N N . ASN A 1 637 ? -20.525 23.381 9.020 1.00 94.62 637 ASN A N 1
ATOM 4892 C CA . ASN A 1 637 ? -21.415 24.292 9.722 1.00 94.62 637 ASN A CA 1
ATOM 4893 C C . ASN A 1 637 ? -22.611 23.571 10.372 1.00 94.62 637 ASN A C 1
ATOM 4895 O O . ASN A 1 637 ? -23.009 22.473 9.969 1.00 94.62 637 ASN A O 1
ATOM 4899 N N . ARG A 1 638 ? -23.217 24.215 11.370 1.00 92.88 638 ARG A N 1
ATOM 4900 C CA . ARG A 1 638 ? -24.484 23.774 11.958 1.00 92.88 638 ARG A CA 1
ATOM 4901 C C . ARG A 1 638 ? -25.590 23.705 10.905 1.00 92.88 638 ARG A C 1
ATOM 4903 O O . ARG A 1 638 ? -25.641 24.534 10.002 1.00 92.88 638 ARG A O 1
ATOM 4910 N N . GLY A 1 639 ? -26.497 22.742 11.034 1.00 91.44 639 GLY A N 1
ATOM 4911 C CA . GLY A 1 639 ? -27.614 22.583 10.099 1.00 91.44 639 GLY A CA 1
ATOM 4912 C C . GLY A 1 639 ? -27.232 21.953 8.756 1.00 91.44 639 GLY A C 1
ATOM 4913 O O . GLY A 1 639 ? -28.090 21.901 7.871 1.00 91.44 639 GLY A O 1
ATOM 4914 N N . SER A 1 640 ? -25.991 21.473 8.602 1.00 93.19 640 SER A N 1
ATOM 4915 C CA . SER A 1 640 ? -25.512 20.817 7.382 1.00 93.19 640 SER A CA 1
ATOM 4916 C C . SER A 1 640 ? -26.385 19.619 7.008 1.00 93.19 640 SER A C 1
ATOM 4918 O O . SER A 1 640 ? -26.797 18.832 7.868 1.00 93.19 640 SER A O 1
ATOM 4920 N N . ARG A 1 641 ? -26.652 19.481 5.706 1.00 93.31 641 ARG A N 1
ATOM 4921 C CA . ARG A 1 641 ? -27.446 18.390 5.136 1.00 93.31 641 ARG A CA 1
ATOM 4922 C C . ARG A 1 641 ? -26.569 17.461 4.317 1.00 93.31 641 ARG A C 1
ATOM 4924 O O . ARG A 1 641 ? -25.748 17.913 3.527 1.00 93.31 641 ARG A O 1
ATOM 4931 N N . PHE A 1 642 ? -26.786 16.168 4.488 1.00 93.62 642 PHE A N 1
ATOM 4932 C CA . PHE A 1 642 ? -25.998 15.116 3.870 1.00 93.62 642 PHE A CA 1
ATOM 4933 C C . PHE A 1 642 ? -26.912 14.150 3.143 1.00 93.62 642 PHE A C 1
ATOM 4935 O O . PHE A 1 642 ? -27.908 13.710 3.714 1.00 93.62 642 PHE A O 1
ATOM 4942 N N . ARG A 1 643 ? -26.559 13.782 1.917 1.00 94.38 643 ARG A N 1
ATOM 4943 C CA . ARG A 1 643 ? -27.204 12.687 1.193 1.00 94.38 643 ARG A CA 1
ATOM 4944 C C . ARG A 1 643 ? -26.388 11.421 1.405 1.00 94.38 643 ARG A C 1
ATOM 4946 O O . ARG A 1 643 ? -25.180 11.434 1.186 1.00 94.38 643 ARG A O 1
ATOM 4953 N N . ILE A 1 644 ? -27.025 10.343 1.855 1.00 91.31 644 ILE A N 1
ATOM 4954 C CA . ILE A 1 644 ? -26.358 9.043 1.996 1.00 91.31 644 ILE A CA 1
ATOM 4955 C C . ILE A 1 644 ? -26.271 8.407 0.615 1.00 91.31 644 ILE A C 1
ATOM 4957 O O . ILE A 1 644 ? -27.289 8.107 -0.001 1.00 91.31 644 ILE A O 1
ATOM 4961 N N . SER A 1 645 ? -25.057 8.188 0.132 1.00 90.19 645 SER A N 1
ATOM 4962 C CA . SER A 1 645 ? -24.808 7.614 -1.189 1.00 90.19 645 SER A CA 1
ATOM 4963 C C . SER A 1 645 ? -24.701 6.094 -1.136 1.00 90.19 645 SER A C 1
ATOM 4965 O O . SER A 1 645 ? -25.198 5.419 -2.030 1.00 90.19 645 SER A O 1
ATOM 4967 N N . ASP A 1 646 ? -24.063 5.542 -0.099 1.00 88.75 646 ASP A N 1
ATOM 4968 C CA . ASP A 1 646 ? -23.947 4.092 0.086 1.00 88.75 646 ASP A CA 1
ATOM 4969 C C . ASP A 1 646 ? -23.563 3.732 1.532 1.00 88.75 646 ASP A C 1
ATOM 4971 O O . ASP A 1 646 ? -23.055 4.559 2.292 1.00 88.75 646 ASP A O 1
ATOM 4975 N N . ILE A 1 647 ? -23.759 2.468 1.902 1.00 87.19 647 ILE A N 1
ATOM 4976 C CA . ILE A 1 647 ? -23.252 1.860 3.134 1.00 87.19 647 ILE A CA 1
ATOM 4977 C C . ILE A 1 647 ? -22.508 0.578 2.756 1.00 87.19 647 ILE A C 1
ATOM 4979 O O . ILE A 1 647 ? -23.084 -0.374 2.218 1.00 87.19 647 ILE A O 1
ATOM 4983 N N . LEU A 1 648 ? -21.209 0.553 3.039 1.00 85.06 648 LEU A N 1
ATOM 4984 C CA . LEU A 1 648 ? -20.291 -0.517 2.656 1.00 85.06 648 LEU A CA 1
ATOM 4985 C C . LEU A 1 648 ? -19.687 -1.188 3.896 1.00 85.06 648 LEU A C 1
ATOM 4987 O O . LEU A 1 648 ? -19.439 -0.510 4.892 1.00 85.06 648 LEU A O 1
ATOM 4991 N N . PRO A 1 649 ? -19.393 -2.498 3.875 1.00 82.25 649 PRO A N 1
ATOM 4992 C CA . PRO A 1 649 ? -18.632 -3.123 4.950 1.00 82.25 649 PRO A CA 1
ATOM 4993 C C . PRO A 1 649 ? -17.226 -2.519 5.031 1.00 82.25 649 PRO A C 1
ATOM 4995 O O . PRO A 1 649 ? -16.585 -2.260 4.008 1.00 82.25 649 PRO A O 1
ATOM 4998 N N . LYS A 1 650 ? -16.721 -2.313 6.250 1.00 83.94 650 LYS A N 1
ATOM 4999 C CA . LYS A 1 650 ? -15.316 -1.944 6.441 1.00 83.94 650 LYS A CA 1
ATOM 5000 C C . LYS A 1 650 ? -14.454 -3.193 6.266 1.00 83.94 650 LYS A C 1
ATOM 5002 O O . LYS A 1 650 ? -14.829 -4.254 6.755 1.00 83.94 650 LYS A O 1
ATOM 5007 N N . LEU A 1 651 ? -13.335 -3.083 5.556 1.00 78.38 651 LEU A N 1
ATOM 5008 C CA . LEU A 1 651 ? -12.445 -4.211 5.270 1.00 78.38 651 LEU A CA 1
ATOM 5009 C C . LEU A 1 651 ? -11.135 -4.073 6.053 1.00 78.38 651 LEU A C 1
ATOM 5011 O O . LEU A 1 651 ? -10.672 -2.956 6.280 1.00 78.38 651 LEU A O 1
ATOM 5015 N N . ASP A 1 652 ? -10.551 -5.197 6.457 1.00 71.88 652 ASP A N 1
ATOM 5016 C CA . ASP A 1 652 ? -9.194 -5.261 6.994 1.00 71.88 652 ASP A CA 1
ATOM 5017 C C . ASP A 1 652 ? -8.132 -5.204 5.877 1.00 71.88 652 ASP A C 1
ATOM 5019 O O . ASP A 1 652 ? -8.437 -5.128 4.683 1.00 71.88 652 ASP A O 1
ATOM 5023 N N . GLU A 1 653 ? -6.857 -5.248 6.261 1.00 60.31 653 GLU A N 1
ATOM 5024 C CA . GLU A 1 653 ? -5.712 -5.223 5.340 1.00 60.31 653 GLU A CA 1
ATOM 5025 C C . GLU A 1 653 ? -5.633 -6.425 4.379 1.00 60.31 653 GLU A C 1
ATOM 5027 O O . GLU A 1 653 ? -4.898 -6.385 3.388 1.00 60.31 653 GLU A O 1
ATOM 5032 N N . HIS A 1 654 ? -6.423 -7.470 4.631 1.00 53.97 654 HIS A N 1
ATOM 5033 C CA . HIS A 1 654 ? -6.553 -8.658 3.794 1.00 53.97 654 HIS A CA 1
ATOM 5034 C C . HIS A 1 654 ? -7.841 -8.649 2.952 1.00 53.97 654 HIS A C 1
ATOM 5036 O O . HIS A 1 654 ? -8.111 -9.612 2.233 1.00 53.97 654 HIS A O 1
ATOM 5042 N N . GLY A 1 655 ? -8.628 -7.567 3.003 1.00 55.34 655 GLY A N 1
ATOM 5043 C CA . GLY A 1 655 ? -9.879 -7.424 2.260 1.00 55.34 655 GLY A CA 1
ATOM 5044 C C . GLY A 1 655 ? -11.065 -8.164 2.885 1.00 55.34 655 GLY A C 1
ATOM 5045 O O . GLY A 1 655 ? -12.102 -8.304 2.234 1.00 55.34 655 GLY A O 1
ATOM 5046 N N . LYS A 1 656 ? -10.947 -8.643 4.128 1.00 68.94 656 LYS A N 1
ATOM 5047 C CA . LYS A 1 656 ? -12.032 -9.312 4.851 1.00 68.94 656 LYS A CA 1
ATOM 5048 C C . LYS A 1 656 ? -12.856 -8.291 5.628 1.00 68.94 656 LYS A C 1
ATOM 5050 O O . LYS A 1 656 ? -12.316 -7.371 6.233 1.00 68.94 656 LYS A O 1
ATOM 5055 N N . SER A 1 657 ? -14.177 -8.454 5.636 1.00 77.38 657 SER A N 1
ATOM 5056 C CA . SER A 1 657 ? -15.064 -7.551 6.370 1.00 77.38 657 SER A CA 1
ATOM 5057 C C . SER A 1 657 ? -14.828 -7.610 7.879 1.00 77.38 657 SER A C 1
ATOM 5059 O O . SER A 1 657 ? -14.811 -8.688 8.478 1.00 77.38 657 SER A O 1
ATOM 5061 N N . LEU A 1 658 ? -14.683 -6.437 8.488 1.00 82.56 658 LEU A N 1
ATOM 5062 C CA . LEU A 1 658 ? -14.642 -6.263 9.929 1.00 82.56 658 LEU A CA 1
ATOM 5063 C C . LEU A 1 658 ? -16.062 -6.419 10.496 1.00 82.56 658 LEU A C 1
ATOM 5065 O O . LEU A 1 658 ? -17.000 -5.802 9.980 1.00 82.56 658 LEU A O 1
ATOM 5069 N N . PRO A 1 659 ? -16.248 -7.235 11.546 1.00 84.00 659 PRO A N 1
ATOM 5070 C CA . PRO A 1 659 ? -17.562 -7.458 12.133 1.00 84.00 659 PRO A CA 1
ATOM 5071 C C . PRO A 1 659 ? -18.103 -6.158 12.734 1.00 84.00 659 PRO A C 1
ATOM 5073 O O . PRO A 1 659 ? -17.360 -5.420 13.379 1.00 84.00 659 PRO A O 1
ATOM 5076 N N . ASN A 1 660 ? -19.398 -5.900 12.537 1.00 88.19 660 ASN A N 1
ATOM 5077 C CA . ASN A 1 660 ? -20.124 -4.755 13.099 1.00 88.19 660 ASN A CA 1
ATOM 5078 C C . ASN A 1 660 ? -19.541 -3.374 12.720 1.00 88.19 660 ASN A C 1
ATOM 5080 O O . ASN A 1 660 ? -19.775 -2.391 13.415 1.00 88.19 660 ASN A O 1
ATOM 5084 N N . GLN A 1 661 ? -18.780 -3.267 11.622 1.00 90.62 661 GLN A N 1
ATOM 5085 C CA . GLN A 1 661 ? -18.172 -2.006 11.175 1.00 90.62 661 GLN A CA 1
ATOM 5086 C C . GLN A 1 661 ? -18.477 -1.719 9.705 1.00 90.62 661 GLN A C 1
ATOM 5088 O O . GLN A 1 661 ? -18.339 -2.578 8.833 1.00 90.62 661 GLN A O 1
ATOM 5093 N N . PHE A 1 662 ? -18.834 -0.466 9.419 1.00 89.50 662 PHE A N 1
ATOM 5094 C CA . PHE A 1 662 ? -19.252 -0.015 8.090 1.00 89.50 662 PHE A CA 1
ATOM 5095 C C . PHE A 1 662 ? -18.588 1.306 7.723 1.00 89.50 662 PHE A C 1
ATOM 5097 O O . PHE A 1 662 ? -18.175 2.073 8.594 1.00 89.50 662 PHE A O 1
ATOM 5104 N N . ARG A 1 663 ? -18.540 1.570 6.423 1.00 91.62 663 ARG A N 1
ATOM 5105 C CA . ARG A 1 663 ? -18.258 2.862 5.812 1.00 91.62 663 ARG A CA 1
ATOM 5106 C C . ARG A 1 663 ? -19.579 3.430 5.305 1.00 91.62 663 ARG A C 1
ATOM 5108 O O . ARG A 1 663 ? -20.240 2.790 4.493 1.00 91.62 663 ARG A O 1
ATOM 5115 N N . ILE A 1 664 ? -19.969 4.596 5.798 1.00 92.19 664 ILE A N 1
ATOM 5116 C CA . ILE A 1 664 ? -21.163 5.317 5.352 1.00 92.19 664 ILE A CA 1
ATOM 5117 C C . ILE A 1 664 ? -20.682 6.414 4.420 1.00 92.19 664 ILE A C 1
ATOM 5119 O O . ILE A 1 664 ? -20.029 7.361 4.858 1.00 92.19 664 ILE A O 1
ATOM 5123 N N . ILE A 1 665 ? -20.968 6.248 3.136 1.00 93.50 665 ILE A N 1
ATOM 5124 C CA . ILE A 1 665 ? -20.573 7.185 2.095 1.00 93.50 665 ILE A CA 1
ATOM 5125 C C . ILE A 1 665 ? -21.669 8.230 1.987 1.00 93.50 665 ILE A C 1
ATOM 5127 O O . ILE A 1 665 ? -22.835 7.893 1.780 1.00 93.50 665 ILE A O 1
ATOM 5131 N N . MET A 1 666 ? -21.299 9.491 2.146 1.00 93.88 666 MET A N 1
ATOM 5132 C CA . MET A 1 666 ? -22.226 10.609 2.117 1.00 93.88 666 MET A CA 1
ATOM 5133 C C . MET A 1 666 ? -21.671 11.753 1.281 1.00 93.88 666 MET A C 1
ATOM 5135 O O . MET A 1 666 ? -20.465 11.873 1.080 1.00 93.88 666 MET A O 1
ATOM 5139 N N . GLU A 1 667 ? -22.557 12.635 0.856 1.00 94.00 667 GLU A N 1
ATOM 5140 C CA . GLU A 1 667 ? -22.226 13.882 0.178 1.00 94.00 667 GLU A CA 1
ATOM 5141 C C . GLU A 1 667 ? -22.838 15.056 0.944 1.00 94.00 667 GLU A C 1
ATOM 5143 O O . GLU A 1 667 ? -24.012 15.005 1.319 1.00 94.00 667 GLU A O 1
ATOM 5148 N N . LEU A 1 668 ? -22.046 16.103 1.192 1.00 95.31 668 LEU A N 1
ATOM 5149 C CA . LEU A 1 668 ? -22.548 17.369 1.725 1.00 95.31 668 LEU A CA 1
ATOM 5150 C C . LEU A 1 668 ? -23.311 18.123 0.629 1.00 95.31 668 LEU A C 1
ATOM 5152 O O . LEU A 1 668 ? -22.761 18.404 -0.434 1.00 95.31 668 LEU A O 1
ATOM 5156 N N . LEU A 1 669 ? -24.560 18.492 0.913 1.00 93.69 669 LEU A N 1
ATOM 5157 C CA . LEU A 1 669 ? -25.398 19.246 -0.018 1.00 93.69 669 LEU A CA 1
ATOM 5158 C C . LEU A 1 669 ? -25.048 20.738 0.008 1.00 93.69 669 LEU A C 1
ATOM 5160 O O . LEU A 1 669 ? -24.922 21.327 1.083 1.00 93.69 669 LEU A O 1
ATOM 5164 N N . GLN A 1 670 ? -24.910 21.343 -1.174 1.00 83.12 670 GLN A N 1
ATOM 5165 C CA . GLN A 1 670 ? -24.604 22.768 -1.332 1.00 83.12 670 GLN A CA 1
ATOM 5166 C C . GLN A 1 670 ? -25.862 23.646 -1.284 1.00 83.12 670 GLN A C 1
ATOM 5168 O O . GLN A 1 670 ? -26.960 23.202 -1.619 1.00 83.12 670 GLN A O 1
ATOM 5173 N N . GLU A 1 671 ? -25.679 24.919 -0.927 1.00 67.56 671 GLU A N 1
ATOM 5174 C CA . GLU A 1 671 ? -26.756 25.914 -0.807 1.00 67.56 671 GLU A CA 1
ATOM 5175 C C . GLU A 1 671 ? -27.500 26.172 -2.143 1.00 67.56 671 GLU A C 1
ATOM 5177 O O . GLU A 1 671 ? -28.666 26.537 -2.128 1.00 67.56 671 GLU A O 1
ATOM 5182 N N . GLU A 1 672 ? -26.908 25.933 -3.323 1.00 50.34 672 GLU A N 1
ATOM 5183 C CA . GLU A 1 672 ? -27.601 26.136 -4.618 1.00 50.34 672 GLU A CA 1
ATOM 5184 C C . GLU A 1 672 ? -28.551 24.983 -5.018 1.00 50.34 672 GLU A C 1
ATOM 5186 O O . GLU A 1 672 ? -29.500 25.205 -5.772 1.00 50.34 672 GLU A O 1
ATOM 5191 N N . GLU A 1 673 ? -28.399 23.777 -4.448 1.00 44.84 673 GLU A N 1
ATOM 5192 C CA . GLU A 1 673 ? -29.408 22.702 -4.567 1.00 44.84 673 GLU A CA 1
ATOM 5193 C C . GLU A 1 673 ? -30.672 22.994 -3.720 1.00 44.84 673 GLU A C 1
ATOM 5195 O O . GLU A 1 673 ? -31.629 22.218 -3.726 1.00 44.84 673 GLU A O 1
ATOM 5200 N N . GLU A 1 674 ? -30.726 24.126 -3.004 1.00 49.97 674 GLU A N 1
ATOM 5201 C CA . GLU A 1 674 ? -31.835 24.503 -2.114 1.00 49.97 674 GLU A CA 1
ATOM 5202 C C . GLU A 1 674 ? -33.130 24.907 -2.818 1.00 49.97 674 GLU A C 1
ATOM 5204 O O . GLU A 1 674 ? -34.183 24.891 -2.182 1.00 49.97 674 GLU A O 1
ATOM 5209 N N . GLN A 1 675 ? -33.097 25.235 -4.114 1.00 35.97 675 GLN A N 1
ATOM 5210 C CA . GLN A 1 675 ? -34.281 25.724 -4.843 1.00 35.97 675 GLN A CA 1
ATOM 5211 C C . GLN A 1 675 ? -34.809 24.768 -5.924 1.00 35.97 675 GLN A C 1
ATOM 5213 O O . GLN A 1 675 ? -35.858 25.028 -6.512 1.00 35.97 675 GLN A O 1
ATOM 5218 N N . GLY A 1 676 ? -34.135 23.644 -6.175 1.00 36.06 676 GLY A N 1
ATOM 5219 C CA . GLY A 1 676 ? -34.475 22.701 -7.243 1.00 36.06 676 GLY A CA 1
ATOM 5220 C C . GLY A 1 676 ? -34.791 21.307 -6.718 1.00 36.06 676 GLY A C 1
ATOM 5221 O O . GLY A 1 676 ? -34.065 20.369 -7.017 1.00 36.06 676 GLY A O 1
ATOM 5222 N N . GLY A 1 677 ? -35.846 21.157 -5.913 1.00 34.69 677 GLY A N 1
ATOM 5223 C CA . GLY A 1 677 ? -36.153 19.848 -5.332 1.00 34.69 677 GLY A CA 1
ATOM 5224 C C . GLY A 1 677 ? -37.362 19.767 -4.411 1.00 34.69 677 GLY A C 1
ATOM 5225 O O . GLY A 1 677 ? -37.381 18.914 -3.533 1.00 34.69 677 GLY A O 1
ATOM 5226 N N . THR A 1 678 ? -38.403 20.582 -4.603 1.00 32.72 678 THR A N 1
ATOM 5227 C CA . THR A 1 678 ? -39.753 20.221 -4.132 1.00 32.72 678 THR A CA 1
ATOM 5228 C C . THR A 1 678 ? -40.378 19.195 -5.078 1.00 32.72 678 THR A C 1
ATOM 5230 O O . THR A 1 678 ? -41.470 19.374 -5.606 1.00 32.72 678 THR A O 1
ATOM 5233 N N . SER A 1 679 ? -39.686 18.086 -5.307 1.00 31.05 679 SER A N 1
ATOM 5234 C CA . SER A 1 679 ? -40.379 16.828 -5.530 1.00 31.05 679 SER A CA 1
ATOM 5235 C C . SER A 1 679 ? -40.538 16.216 -4.150 1.00 31.05 679 SER A C 1
ATOM 5237 O O . SER A 1 679 ? -39.660 15.499 -3.671 1.00 31.05 679 SER A O 1
ATOM 5239 N N . GLU A 1 680 ? -41.658 16.542 -3.497 1.00 31.52 680 GLU A N 1
ATOM 5240 C CA . GLU A 1 680 ? -42.282 15.588 -2.590 1.00 31.52 680 GLU A CA 1
ATOM 5241 C C . GLU A 1 680 ? -42.308 14.256 -3.343 1.00 31.52 680 GLU A C 1
ATOM 5243 O O . GLU A 1 680 ? -43.093 14.063 -4.274 1.00 31.52 680 GLU A O 1
ATOM 5248 N N . VAL A 1 681 ? -41.410 13.341 -2.986 1.00 29.20 681 VAL A N 1
ATOM 5249 C CA . VAL A 1 681 ? -41.662 11.933 -3.239 1.00 29.20 681 VAL A CA 1
ATOM 5250 C C . VAL A 1 681 ? -42.844 11.627 -2.340 1.00 29.20 681 VAL A C 1
ATOM 5252 O O . VAL A 1 681 ? -42.692 11.365 -1.147 1.00 29.20 681 VAL A O 1
ATOM 5255 N N . SER A 1 682 ? -44.044 11.761 -2.905 1.00 28.33 682 SER A N 1
ATOM 5256 C CA . SER A 1 682 ? -45.232 11.187 -2.313 1.00 28.33 682 SER A CA 1
ATOM 5257 C C . SER A 1 682 ? -44.893 9.729 -2.050 1.00 28.33 682 SER A C 1
ATOM 5259 O O . SER A 1 682 ? -44.548 8.992 -2.982 1.00 28.33 682 SER A O 1
ATOM 5261 N N . ALA A 1 683 ? -44.979 9.323 -0.786 1.00 29.05 683 ALA A N 1
ATOM 5262 C CA . ALA A 1 683 ? -45.096 7.920 -0.446 1.00 29.05 683 ALA A CA 1
ATOM 5263 C C . ALA A 1 683 ? -46.105 7.267 -1.414 1.00 29.05 683 ALA A C 1
ATOM 5265 O O . ALA A 1 683 ? -47.094 7.920 -1.779 1.00 29.05 683 ALA A O 1
ATOM 5266 N N . PRO A 1 684 ? -45.879 6.018 -1.863 1.00 28.28 684 PRO A N 1
ATOM 5267 C CA . PRO A 1 684 ? -46.894 5.314 -2.635 1.00 28.28 684 PRO A CA 1
ATOM 5268 C C . PRO A 1 684 ? -48.218 5.396 -1.860 1.00 28.28 684 PRO A C 1
ATOM 5270 O O . PRO A 1 684 ? -48.192 5.328 -0.625 1.00 28.28 684 PRO A O 1
ATOM 5273 N N . PRO A 1 685 ? -49.353 5.631 -2.542 1.00 25.58 685 PRO A N 1
ATOM 5274 C CA . PRO A 1 685 ? -50.601 5.943 -1.869 1.00 25.58 685 PRO A CA 1
ATOM 5275 C C . PRO A 1 685 ? -50.913 4.829 -0.878 1.00 25.58 685 PRO A C 1
ATOM 5277 O O . PRO A 1 685 ? -51.015 3.661 -1.250 1.00 25.58 685 PRO A O 1
ATOM 5280 N N . ALA A 1 686 ? -51.020 5.208 0.394 1.00 30.23 686 ALA A N 1
ATOM 5281 C CA . ALA A 1 686 ? -51.490 4.319 1.432 1.00 30.23 686 ALA A CA 1
ATOM 5282 C C . ALA A 1 686 ? -52.890 3.851 1.029 1.00 30.23 686 ALA A C 1
ATOM 5284 O O . ALA A 1 686 ? -53.841 4.637 1.040 1.00 30.23 686 ALA A O 1
ATOM 5285 N N . GLU A 1 687 ? -53.027 2.579 0.664 1.00 33.34 687 GLU A N 1
ATOM 5286 C CA . GLU A 1 687 ? -54.329 1.932 0.659 1.00 33.34 687 GLU A CA 1
ATOM 5287 C C . GLU A 1 687 ? -54.876 1.998 2.090 1.00 33.34 687 GLU A C 1
ATOM 5289 O O . GLU A 1 687 ? -54.476 1.257 2.982 1.00 33.34 687 GLU A O 1
ATOM 5294 N N . THR A 1 688 ? -55.762 2.974 2.307 1.00 43.88 688 THR A N 1
ATOM 5295 C CA . THR A 1 688 ? -56.709 3.095 3.424 1.00 43.88 688 THR A CA 1
ATOM 5296 C C . THR A 1 688 ? -56.169 2.700 4.805 1.00 43.88 688 THR A C 1
ATOM 5298 O O . THR A 1 688 ? -56.705 1.815 5.468 1.00 43.88 688 THR A O 1
ATOM 5301 N N . ALA A 1 689 ? -55.164 3.423 5.301 1.00 31.48 689 ALA A N 1
ATOM 5302 C CA . ALA A 1 689 ? -54.858 3.471 6.730 1.00 31.48 689 ALA A CA 1
ATOM 5303 C C . ALA A 1 689 ? -55.393 4.795 7.298 1.00 31.48 689 ALA A C 1
ATOM 5305 O O . ALA A 1 689 ? -54.958 5.876 6.910 1.00 31.48 689 ALA A O 1
ATOM 5306 N N . GLY A 1 690 ? -56.426 4.685 8.136 1.00 36.16 690 GLY A N 1
ATOM 5307 C CA . GLY A 1 690 ? -57.296 5.779 8.561 1.00 36.16 690 GLY A CA 1
ATOM 5308 C C . GLY A 1 690 ? -56.594 6.983 9.192 1.00 36.16 690 GLY A C 1
ATOM 5309 O O . GLY A 1 690 ? -55.559 6.861 9.842 1.00 36.16 690 GLY A O 1
ATOM 5310 N N . GLN A 1 691 ? -57.230 8.141 8.997 1.00 36.56 691 GLN A N 1
ATOM 5311 C CA . GLN A 1 691 ? -56.902 9.438 9.591 1.00 36.56 691 GLN A CA 1
ATOM 5312 C C . GLN A 1 691 ? -56.384 9.304 11.032 1.00 36.56 691 GLN A C 1
ATOM 5314 O O . GLN A 1 691 ? -57.034 8.683 11.877 1.00 36.56 691 GLN A O 1
ATOM 5319 N N . SER A 1 692 ? -55.230 9.915 11.317 1.00 40.09 692 SER A N 1
ATOM 5320 C CA . SER A 1 692 ? -54.699 10.026 12.674 1.00 40.09 692 SER A CA 1
ATOM 5321 C C . SER A 1 692 ? -55.642 10.887 13.512 1.00 40.09 692 SER A C 1
ATOM 5323 O O . SER A 1 692 ? -55.670 12.111 13.382 1.00 40.09 692 SER A O 1
ATOM 5325 N N . LEU A 1 693 ? -56.442 10.245 14.354 1.00 49.50 693 LEU A N 1
ATOM 5326 C CA . LEU A 1 693 ? -57.195 10.941 15.384 1.00 49.50 693 LEU A CA 1
ATOM 5327 C C . LEU A 1 693 ? -56.263 11.206 16.564 1.00 49.50 693 LEU A C 1
ATOM 5329 O O . LEU A 1 693 ? -55.626 10.284 17.076 1.00 49.50 693 LEU A O 1
ATOM 5333 N N . ASP A 1 694 ? -56.194 12.471 16.967 1.00 57.12 694 ASP A N 1
ATOM 5334 C CA . ASP A 1 694 ? -55.480 12.919 18.156 1.00 57.12 694 ASP A CA 1
ATOM 5335 C C . ASP A 1 694 ? -56.074 12.237 19.395 1.00 57.12 694 ASP A C 1
ATOM 5337 O O . ASP A 1 694 ? -57.202 12.501 19.814 1.00 57.12 694 ASP A O 1
ATOM 5341 N N . VAL A 1 695 ? -55.325 11.282 19.941 1.00 55.19 695 VAL A N 1
ATOM 5342 C CA . VAL A 1 695 ? -55.776 10.462 21.065 1.00 55.19 695 VAL A CA 1
ATOM 5343 C C . VAL A 1 695 ? -55.775 11.291 22.345 1.00 55.19 695 VAL A C 1
ATOM 5345 O O . VAL A 1 695 ? -56.558 11.002 23.245 1.00 55.19 695 VAL A O 1
ATOM 5348 N N . ASP A 1 696 ? -54.969 12.347 22.448 1.00 58.94 696 ASP A N 1
ATOM 5349 C CA . ASP A 1 696 ? -54.823 13.096 23.695 1.00 58.94 696 ASP A CA 1
ATOM 5350 C C . ASP A 1 696 ? -56.042 13.959 24.022 1.00 58.94 696 ASP A C 1
ATOM 5352 O O . ASP A 1 696 ? -56.356 14.135 25.202 1.00 58.94 696 ASP A O 1
ATOM 5356 N N . SER A 1 697 ? -56.813 14.361 23.010 1.00 63.59 697 SER A N 1
ATOM 5357 C CA . SER A 1 697 ? -58.074 15.094 23.169 1.00 63.59 697 SER A CA 1
ATOM 5358 C C . SER A 1 697 ? -59.311 14.210 23.413 1.00 63.59 697 SER A C 1
ATOM 5360 O O . SER A 1 697 ? -60.390 14.735 23.692 1.00 63.59 697 SER A O 1
ATOM 5362 N N . MET A 1 698 ? -59.185 12.876 23.375 1.00 76.44 698 MET A N 1
ATOM 5363 C CA . MET A 1 698 ? -60.320 11.959 23.561 1.00 76.44 698 MET A CA 1
ATOM 5364 C C . MET A 1 698 ? -60.718 11.772 25.027 1.00 76.44 698 MET A C 1
ATOM 5366 O O . MET A 1 698 ? -59.873 11.585 25.912 1.00 76.44 698 MET A O 1
ATOM 5370 N N . SER A 1 699 ? -62.027 11.689 25.281 1.00 75.12 699 SER A N 1
ATOM 5371 C CA . SER A 1 699 ? -62.531 11.315 26.602 1.00 75.12 699 SER A CA 1
ATOM 5372 C C . SER A 1 699 ? -62.148 9.865 26.959 1.00 75.12 699 SER A C 1
ATOM 5374 O O . SER A 1 699 ? -61.933 9.027 26.074 1.00 75.12 699 SER A O 1
ATOM 5376 N N . PRO A 1 700 ? -62.100 9.496 28.253 1.00 63.28 700 PRO A N 1
ATOM 5377 C CA . PRO A 1 700 ? -61.744 8.136 28.670 1.00 63.28 700 PRO A CA 1
ATOM 5378 C C . PRO A 1 700 ? -62.624 7.031 28.052 1.00 63.28 700 PRO A C 1
ATOM 5380 O O . PRO A 1 700 ? -62.148 5.921 27.806 1.00 63.28 700 PRO A O 1
ATOM 5383 N N . ALA A 1 701 ? -63.897 7.327 27.762 1.00 62.56 701 ALA A N 1
ATOM 5384 C CA . ALA A 1 701 ? -64.814 6.393 27.108 1.00 62.56 701 ALA A CA 1
ATOM 5385 C C . ALA A 1 701 ? -64.480 6.189 25.617 1.00 62.56 701 ALA A C 1
ATOM 5387 O O . ALA A 1 701 ? -64.562 5.067 25.111 1.00 62.56 701 ALA A O 1
ATOM 5388 N N . GLU A 1 702 ? -64.044 7.247 24.931 1.00 60.44 702 GLU A N 1
ATOM 5389 C CA . GLU A 1 702 ? -63.624 7.214 23.526 1.00 60.44 702 GLU A CA 1
ATOM 5390 C C . GLU A 1 702 ? -62.267 6.522 23.365 1.00 60.44 702 GLU A C 1
ATOM 5392 O O . GLU A 1 702 ? -62.137 5.646 22.509 1.00 60.44 702 GLU A O 1
ATOM 5397 N N . LYS A 1 703 ? -61.311 6.779 24.273 1.00 69.06 703 LYS A N 1
ATOM 5398 C CA . LYS A 1 703 ? -60.025 6.055 24.338 1.00 69.06 703 LYS A CA 1
ATOM 5399 C C . LYS A 1 703 ? -60.229 4.551 24.499 1.00 69.06 703 LYS A C 1
ATOM 5401 O O . LYS A 1 703 ? -59.600 3.756 23.802 1.00 69.06 703 LYS A O 1
ATOM 5406 N N . LYS A 1 704 ? -61.149 4.138 25.378 1.00 60.47 704 LYS A N 1
ATOM 5407 C CA . LYS A 1 704 ? -61.465 2.717 25.589 1.00 60.47 704 LYS A CA 1
ATOM 5408 C C . LYS A 1 704 ? -62.053 2.071 24.330 1.00 60.47 704 LYS A C 1
ATOM 5410 O O . LYS A 1 704 ? -61.689 0.944 24.000 1.00 60.47 704 LYS A O 1
ATOM 5415 N N . LYS A 1 705 ? -62.927 2.777 23.606 1.00 60.91 705 LYS A N 1
ATOM 5416 C CA . LYS A 1 705 ? -63.532 2.287 22.358 1.00 60.91 705 LYS A CA 1
ATOM 5417 C C . LYS A 1 705 ? -62.504 2.197 21.220 1.00 60.91 705 LYS A C 1
ATOM 5419 O O . LYS A 1 705 ? -62.478 1.186 20.523 1.00 60.91 705 LYS A O 1
ATOM 5424 N N . TYR A 1 706 ? -61.615 3.185 21.106 1.00 63.34 706 TYR A N 1
ATOM 5425 C CA . TYR A 1 706 ? -60.496 3.209 20.156 1.00 63.34 706 TYR A CA 1
ATOM 5426 C C . TYR A 1 706 ? -59.499 2.060 20.397 1.00 63.34 706 TYR A C 1
ATOM 5428 O O . TYR A 1 706 ? -59.137 1.338 19.467 1.00 63.34 706 TYR A O 1
ATOM 5436 N N . MET A 1 707 ? -59.136 1.803 21.659 1.00 59.72 707 MET A N 1
ATOM 5437 C CA . MET A 1 707 ? -58.235 0.705 22.039 1.00 59.72 707 MET A CA 1
ATOM 5438 C C . MET A 1 707 ? -58.822 -0.682 21.740 1.00 59.72 707 MET A C 1
ATOM 5440 O O . MET A 1 707 ? -58.108 -1.555 21.248 1.00 59.72 707 MET A O 1
ATOM 5444 N N . ILE A 1 708 ? -60.125 -0.889 21.974 1.00 62.34 708 ILE A N 1
ATOM 5445 C CA . ILE A 1 708 ? -60.810 -2.153 21.637 1.00 62.34 708 ILE A CA 1
ATOM 5446 C C . ILE A 1 708 ? -60.812 -2.389 20.116 1.00 62.34 708 ILE A C 1
ATOM 5448 O O . ILE A 1 708 ? -60.636 -3.520 19.665 1.00 62.34 708 ILE A O 1
ATOM 5452 N N . GLN A 1 709 ? -60.958 -1.331 19.315 1.00 49.91 709 GLN A N 1
ATOM 5453 C CA . GLN A 1 709 ? -60.942 -1.422 17.852 1.00 49.91 709 GLN A CA 1
ATOM 5454 C C . GLN A 1 709 ? -59.542 -1.748 17.300 1.00 49.91 709 GLN A C 1
ATOM 5456 O O . GLN A 1 709 ? -59.421 -2.590 16.412 1.00 49.91 709 GLN A O 1
ATOM 5461 N N . LYS A 1 710 ? -58.478 -1.158 17.870 1.00 56.22 710 LYS A N 1
ATOM 5462 C CA . LYS A 1 710 ? -57.075 -1.463 17.521 1.00 56.22 710 LYS A CA 1
ATOM 5463 C C . LYS A 1 710 ? -56.658 -2.884 17.914 1.00 56.22 710 LYS A C 1
ATOM 5465 O O . LYS A 1 710 ? -55.989 -3.547 17.128 1.00 56.22 710 LYS A O 1
ATOM 5470 N N . LEU A 1 711 ? -57.083 -3.368 19.084 1.00 46.38 711 LEU A N 1
ATOM 5471 C CA . LEU A 1 711 ? -56.778 -4.728 19.552 1.00 46.38 711 LEU A CA 1
ATOM 5472 C C . LEU A 1 711 ? -57.433 -5.816 18.688 1.00 46.38 711 LEU A C 1
ATOM 5474 O O . LEU A 1 711 ? -56.815 -6.846 18.437 1.00 46.38 711 LEU A O 1
ATOM 5478 N N . ASN A 1 712 ? -58.649 -5.580 18.185 1.00 46.84 712 ASN A N 1
ATOM 5479 C CA . ASN A 1 712 ? -59.319 -6.523 17.284 1.00 46.84 712 ASN A CA 1
ATOM 5480 C C . ASN A 1 712 ? -58.729 -6.523 15.859 1.00 46.84 712 ASN A C 1
ATOM 5482 O O . ASN A 1 712 ? -58.849 -7.528 15.166 1.00 46.84 712 ASN A O 1
ATOM 5486 N N . GLY A 1 713 ? -58.065 -5.441 15.436 1.00 39.78 713 GLY A N 1
ATOM 5487 C CA . GLY A 1 713 ? -57.389 -5.347 14.135 1.00 39.78 713 GLY A CA 1
ATOM 5488 C C . GLY A 1 713 ? -56.000 -5.998 14.069 1.00 39.78 713 GLY A C 1
ATOM 5489 O O . GLY A 1 713 ? -55.511 -6.236 12.975 1.00 39.78 713 GLY A O 1
ATOM 5490 N N . MET A 1 714 ? -55.366 -6.313 15.208 1.00 38.34 714 MET A N 1
ATOM 5491 C CA . MET A 1 714 ? -54.039 -6.966 15.267 1.00 38.34 714 MET A CA 1
ATOM 5492 C C . MET A 1 714 ? -54.097 -8.505 15.279 1.00 38.34 714 MET A C 1
ATOM 5494 O O . MET A 1 714 ? -53.070 -9.159 15.429 1.00 38.34 714 MET A O 1
ATOM 5498 N N . ARG A 1 715 ? -55.291 -9.100 15.164 1.00 39.22 715 ARG A N 1
ATOM 5499 C CA . ARG A 1 715 ? -55.492 -10.561 15.104 1.00 39.22 715 ARG A CA 1
ATOM 5500 C C . ARG A 1 715 ? -55.772 -11.098 13.689 1.00 39.22 715 ARG A C 1
ATOM 5502 O O . ARG A 1 715 ? -56.205 -12.241 13.577 1.00 39.22 715 ARG A O 1
ATOM 5509 N N . GLY A 1 716 ? -55.554 -10.289 12.651 1.00 33.81 716 GLY A N 1
ATOM 5510 C CA . GLY A 1 716 ? -55.700 -10.666 11.239 1.00 33.81 716 GLY A CA 1
ATOM 5511 C C . GLY A 1 716 ? -54.363 -10.953 10.589 1.00 33.81 716 GLY A C 1
ATOM 5512 O O . GLY A 1 716 ? -53.479 -10.080 10.734 1.00 33.81 716 GLY A O 1
#

pLDDT: mean 77.59, std 17.4, range [23.77, 96.12]